Protein AF-L7JYU6-F1 (afdb_monomer_lite)

Foldseek 3Di:
DAAAEEDEDDEAAAEAEADGHYAEYEAYQYEYDAPYEDEYAYHYQWYWHAQYAYWYAYPDQQGFDGKGFGRWIWIDGLVVLDTAIEHQIEGAAGEGDPSRQAYHAYNAEYDAVGEDEDDQNHAWYWHAQYAYWYANVCPQDRGIFGDHGGWIWTWHRRVALDIEIETECGEAAAAGHDDHSHAYYEAYLYEYPPPHAHEAELNHFKYKHAQYFHWYWYQAPVGTWIFTDDRQKIWIWGHDPPDSATEIEIELEEFPAAGEDTQRHQHYHYYNYEYAQRHEYEYHLNHQHYEAEQYEYEHEYAAVVSYQWDKYKFHAQYKYKYFYPAFAWFWKWKWWAKPPGDIAIEIETEGGAGMEIEPDNHLQDAPQNLLPDPVADAWDWAWDDDPPDDPRHPTYTYGHDHYDYVSNVVSVVCVVPVVVCVVRRGITGRIMIITTDDDD

Secondary structure (DSSP, 8-state):
--EEEEEES-EE-S-EEE-S-EEEEEEES-EE-TT-EEEE-S-EEEEEEEEEEEEEEETTTT-EEEEEEEEEEEEEETTTTEEEEEEEEEESSEE--TT--EEEEEEEEE-TT-EEE--TT-SEEEEES-BEEEE-TTGGG--EEEE-TT-EEEEESTTSTTEEEEEEEEEESS-EEE-TTEEEEEEEEEEEPTT-EEEE-TT--EEEEES-BEEEEEE-SSSEEEEEE-TT-EEEEEEPTTSS-EEEEEES-B-SS-EE--TTEEEEEEES-B--SSSPEEEPSS--EEEEES-BEEEEES-GGG-SEEEEE---SS-EEEEEEEEEEEEEEEEEEETTS-EEEEEEEEEEEEEEEE--S-TT-BHHHHHH-TTSPP---EE---SSS-TT--EEEEE--SEE-HHHHHHHHHHH-HHHHHHSTT-BEEEEEEEE----

Radius of gyration: 31.28 Å; chains: 1; bounding box: 74×42×89 Å

Structure (mmCIF, N/CA/C/O backbone):
data_AF-L7JYU6-F1
#
_entry.id   AF-L7JYU6-F1
#
loop_
_atom_site.group_PDB
_atom_site.id
_atom_site.type_symbol
_atom_site.label_atom_id
_atom_site.label_alt_id
_atom_site.label_comp_id
_atom_site.label_asym_id
_atom_site.label_entity_id
_atom_site.label_seq_id
_atom_site.pdbx_PDB_ins_code
_atom_site.Cartn_x
_atom_site.Cartn_y
_atom_site.Cartn_z
_atom_site.occupancy
_atom_site.B_iso_or_equiv
_atom_site.auth_seq_id
_atom_site.auth_comp_id
_atom_site.auth_asym_id
_atom_site.auth_atom_id
_atom_site.pdbx_PDB_model_num
ATOM 1 N N . MET A 1 1 ? -33.885 15.725 36.711 1.00 83.75 1 MET A N 1
ATOM 2 C CA . MET A 1 1 ? -32.777 16.697 36.869 1.00 83.75 1 MET A CA 1
ATOM 3 C C . MET A 1 1 ? -31.491 15.949 36.568 1.00 83.75 1 MET A C 1
ATOM 5 O O . MET A 1 1 ? -31.365 14.834 37.056 1.00 83.75 1 MET A O 1
ATOM 9 N N . LYS A 1 2 ? -30.604 16.503 35.733 1.00 93.62 2 LYS A N 1
ATOM 10 C CA . LYS A 1 2 ? -29.313 15.883 35.388 1.00 93.62 2 LYS A CA 1
ATOM 11 C C . LYS A 1 2 ? -28.197 16.577 36.158 1.00 93.62 2 LYS A C 1
ATOM 13 O O . LYS A 1 2 ? -28.253 17.798 36.299 1.00 93.62 2 LYS A O 1
ATOM 18 N N . TYR A 1 3 ? -27.220 15.816 36.635 1.00 96.12 3 TYR A N 1
ATOM 19 C CA . TYR A 1 3 ? -26.113 16.326 37.446 1.00 96.12 3 TYR A CA 1
ATOM 20 C C . TYR A 1 3 ? -24.785 16.261 36.696 1.00 96.12 3 TYR A C 1
ATOM 22 O O . TYR A 1 3 ? -24.576 15.368 35.879 1.00 96.12 3 TYR A O 1
ATOM 30 N N . ASP A 1 4 ? -23.884 17.181 37.019 1.00 96.69 4 ASP A N 1
ATOM 31 C CA . ASP A 1 4 ? -22.468 17.071 36.685 1.00 96.69 4 ASP A CA 1
ATOM 32 C C . ASP A 1 4 ? -21.736 16.558 37.929 1.00 96.69 4 ASP A C 1
ATOM 34 O O . ASP A 1 4 ? -21.894 17.115 39.017 1.00 96.69 4 ASP A O 1
ATOM 38 N N . MET A 1 5 ? -20.995 15.460 37.791 1.00 96.62 5 MET A N 1
ATOM 39 C CA . MET A 1 5 ? -20.322 14.791 38.904 1.00 96.62 5 MET A CA 1
ATOM 40 C C . MET A 1 5 ? -18.839 14.606 38.602 1.00 96.62 5 MET A C 1
ATOM 42 O O . MET A 1 5 ? -18.459 14.219 37.499 1.00 96.62 5 MET A O 1
ATOM 46 N N . GLN A 1 6 ? -18.008 14.841 39.613 1.00 96.56 6 GLN A N 1
ATOM 47 C CA . GLN A 1 6 ? -16.566 14.666 39.537 1.00 96.56 6 GLN A CA 1
ATOM 48 C C . GLN A 1 6 ? -16.066 13.927 40.780 1.00 96.56 6 GLN A C 1
ATOM 50 O O . GLN A 1 6 ? -16.435 14.279 41.900 1.00 96.56 6 GLN A O 1
ATOM 55 N N . ILE A 1 7 ? -15.233 12.907 40.579 1.00 94.44 7 ILE A N 1
ATOM 56 C CA . ILE A 1 7 ? -14.600 12.126 41.645 1.00 94.44 7 ILE A CA 1
ATOM 57 C C . ILE A 1 7 ? -13.120 11.965 41.296 1.00 94.44 7 ILE A C 1
ATOM 59 O O . ILE A 1 7 ? -12.792 11.448 40.229 1.00 94.44 7 ILE A O 1
ATOM 63 N N . ILE A 1 8 ? -12.233 12.432 42.176 1.00 95.50 8 ILE A N 1
ATOM 64 C CA . ILE A 1 8 ? -10.794 12.526 41.899 1.00 95.50 8 ILE A CA 1
ATOM 65 C C . ILE A 1 8 ? -9.988 11.974 43.068 1.00 95.50 8 ILE A C 1
ATOM 67 O O . ILE A 1 8 ? -10.267 12.328 44.212 1.00 95.50 8 ILE A O 1
ATOM 71 N N . GLY A 1 9 ? -8.956 11.181 42.772 1.00 92.44 9 GLY A N 1
ATOM 72 C CA . GLY A 1 9 ? -7.908 10.833 43.739 1.00 92.44 9 GLY A CA 1
ATOM 73 C C . GLY A 1 9 ? -8.400 9.988 44.914 1.00 92.44 9 GLY A C 1
ATOM 74 O O . GLY A 1 9 ? -7.931 10.158 46.037 1.00 92.44 9 GLY A O 1
ATOM 75 N N . ILE A 1 10 ? -9.372 9.107 44.669 1.00 89.19 10 ILE A N 1
ATOM 76 C CA . ILE A 1 10 ? -9.980 8.245 45.689 1.00 89.19 10 ILE A CA 1
ATOM 77 C C . ILE A 1 10 ? -9.547 6.791 45.487 1.00 89.19 10 ILE A C 1
ATOM 79 O O . ILE A 1 10 ? -9.602 6.257 44.377 1.00 89.19 10 ILE A O 1
ATOM 83 N N . LEU A 1 11 ? -9.190 6.139 46.595 1.00 90.69 11 LEU A N 1
ATOM 84 C CA . LEU A 1 11 ? -9.105 4.685 46.697 1.00 90.69 11 LEU A CA 1
ATOM 85 C C . LEU A 1 11 ? -10.476 4.125 47.102 1.00 90.69 11 LEU A C 1
ATOM 87 O O . LEU A 1 11 ? -10.987 4.398 48.190 1.00 90.69 11 LEU A O 1
ATOM 91 N N . VAL A 1 12 ? -11.088 3.351 46.216 1.00 89.00 12 VAL A N 1
ATOM 92 C CA . VAL A 1 12 ? -12.415 2.766 46.384 1.00 89.00 12 VAL A CA 1
ATOM 93 C C . VAL A 1 12 ? -12.278 1.406 47.069 1.00 89.00 12 VAL A C 1
ATOM 95 O O . VAL A 1 12 ? -11.899 0.419 46.446 1.00 89.00 12 VAL A O 1
ATOM 98 N N . LEU A 1 13 ? -12.601 1.350 48.363 1.00 90.25 13 LEU A N 1
ATOM 99 C CA . LEU A 1 13 ? -12.512 0.128 49.185 1.00 90.25 13 LEU A CA 1
ATOM 100 C C . LEU A 1 13 ? -13.818 -0.680 49.244 1.00 90.25 13 LEU A C 1
ATOM 102 O O . LEU A 1 13 ? -13.839 -1.812 49.712 1.00 90.25 13 LEU A O 1
ATOM 106 N N . THR A 1 14 ? -14.934 -0.097 48.805 1.00 91.44 14 THR A N 1
ATOM 107 C CA . THR A 1 14 ? -16.262 -0.729 48.826 1.00 91.44 14 THR A CA 1
ATOM 108 C C . THR A 1 14 ? -16.992 -0.472 47.514 1.00 91.44 14 THR A C 1
ATOM 110 O O . THR A 1 14 ? -16.541 0.314 46.686 1.00 91.44 14 THR A O 1
ATOM 113 N N . ILE A 1 15 ? -18.120 -1.147 47.294 1.00 92.25 15 ILE A N 1
ATOM 114 C CA . ILE A 1 15 ? -18.917 -0.958 46.081 1.00 92.25 15 ILE A CA 1
ATOM 115 C C . ILE A 1 15 ? -19.502 0.460 46.056 1.00 92.25 15 ILE A C 1
ATOM 117 O O . ILE A 1 15 ? -20.275 0.836 46.938 1.00 92.25 15 ILE A O 1
ATOM 121 N N . VAL A 1 16 ? -19.203 1.216 44.999 1.00 93.50 16 VAL A N 1
ATOM 122 C CA . VAL A 1 16 ? -19.788 2.540 44.749 1.00 93.50 16 VAL A CA 1
ATOM 123 C C . VAL A 1 16 ? -20.897 2.398 43.719 1.00 93.50 16 VAL A C 1
ATOM 125 O O . VAL A 1 16 ? -20.700 1.791 42.669 1.00 93.50 16 VAL A O 1
ATOM 128 N N . VAL A 1 17 ? -22.075 2.958 44.003 1.00 95.25 17 VAL A N 1
ATOM 129 C CA . VAL A 1 17 ? -23.229 2.900 43.094 1.00 95.25 17 VAL A CA 1
ATOM 130 C C . VAL A 1 17 ? -23.766 4.300 42.820 1.00 95.25 17 VAL A C 1
ATOM 132 O O . VAL A 1 17 ? -24.298 4.949 43.718 1.00 95.25 17 VAL A O 1
ATOM 135 N N . ILE A 1 18 ? -23.706 4.738 41.563 1.00 94.62 18 ILE A N 1
ATOM 136 C CA . ILE A 1 18 ? -24.314 5.990 41.104 1.00 94.62 18 ILE A CA 1
ATOM 137 C C . ILE A 1 18 ? -25.660 5.683 40.439 1.00 94.62 18 ILE A C 1
ATOM 139 O O . ILE A 1 18 ? -25.722 4.987 39.424 1.00 94.62 18 ILE A O 1
ATOM 143 N N . ARG A 1 19 ? -26.752 6.203 41.018 1.00 95.00 19 ARG A N 1
ATOM 144 C CA . ARG A 1 19 ? -28.136 5.987 40.541 1.00 95.00 19 ARG A CA 1
ATOM 145 C C . ARG A 1 19 ? -28.813 7.236 39.962 1.00 95.00 19 ARG A C 1
ATOM 147 O O . ARG A 1 19 ? -29.905 7.127 39.414 1.00 95.00 19 ARG A O 1
ATOM 154 N N . CYS A 1 20 ? -28.208 8.415 40.082 1.00 93.75 20 CYS A N 1
ATOM 155 C CA . CYS A 1 20 ? -28.770 9.650 39.533 1.00 93.75 20 CYS A CA 1
ATOM 156 C C . CYS A 1 20 ? -28.479 9.790 38.030 1.00 93.75 20 CYS A C 1
ATOM 158 O O . CYS A 1 20 ? -27.495 9.251 37.535 1.00 93.75 20 CYS A O 1
ATOM 160 N N . GLU A 1 21 ? -29.339 10.507 37.299 1.00 94.94 21 GLU A N 1
ATOM 161 C CA . GLU A 1 21 ? -29.069 10.853 35.898 1.00 94.94 21 GLU A CA 1
ATOM 162 C C . GLU A 1 21 ? -27.941 11.886 35.809 1.00 94.94 21 GLU A C 1
ATOM 164 O O . GLU A 1 21 ? -27.986 12.931 36.466 1.00 94.94 21 GLU A O 1
ATOM 169 N N . LEU A 1 22 ? -26.953 11.621 34.962 1.00 95.62 22 LEU A N 1
ATOM 170 C CA . LEU A 1 22 ? -25.781 12.468 34.792 1.00 95.62 22 LEU A CA 1
ATOM 171 C C . LEU A 1 22 ? -25.786 13.134 33.419 1.00 95.62 22 LEU A C 1
ATOM 173 O O . LEU A 1 22 ? -26.100 12.515 32.401 1.00 95.62 22 LEU A O 1
ATOM 177 N N . ARG A 1 23 ? -25.392 14.403 33.394 1.00 96.56 23 ARG A N 1
ATOM 178 C CA . ARG A 1 23 ? -24.951 15.076 32.176 1.00 96.56 23 ARG A CA 1
ATOM 179 C C . ARG A 1 23 ? -23.487 14.712 31.938 1.00 96.56 23 ARG A C 1
ATOM 181 O O . ARG A 1 23 ? -23.203 14.019 30.968 1.00 96.56 23 ARG A O 1
ATOM 188 N N . ASN A 1 24 ? -22.593 15.067 32.859 1.00 97.06 24 ASN A N 1
ATOM 189 C CA . ASN A 1 24 ? -21.171 14.731 32.772 1.00 97.06 24 ASN A CA 1
ATOM 190 C C . ASN A 1 24 ? -20.694 13.947 34.004 1.00 97.06 24 ASN A C 1
ATOM 192 O O . ASN A 1 24 ? -21.079 14.258 35.134 1.00 97.06 24 ASN A O 1
ATOM 196 N N . LEU A 1 25 ? -19.826 12.959 33.783 1.00 96.62 25 LEU A N 1
ATOM 197 C CA . LEU A 1 25 ? -19.117 12.230 34.834 1.00 96.62 25 LEU A CA 1
ATOM 198 C C . LEU A 1 25 ? -17.606 12.270 34.590 1.00 96.62 25 LEU A C 1
ATOM 200 O O . LEU A 1 25 ? -17.127 11.707 33.609 1.00 96.62 25 LEU A O 1
ATOM 204 N N . LEU A 1 26 ? -16.856 12.889 35.498 1.00 97.12 26 LEU A N 1
ATOM 205 C CA . LEU A 1 26 ? -15.393 12.879 35.481 1.00 97.12 26 LEU A CA 1
ATOM 206 C C . LEU A 1 26 ? -14.859 11.996 36.610 1.00 97.12 26 LEU A C 1
ATOM 208 O O . LEU A 1 26 ? -15.107 12.265 37.784 1.00 97.12 26 LEU A O 1
ATOM 212 N N . LEU A 1 27 ? -14.116 10.957 36.245 1.00 94.94 27 LEU A N 1
ATOM 213 C CA . LEU A 1 27 ? -13.442 10.041 37.159 1.00 94.94 27 LEU A CA 1
ATOM 214 C C . LEU A 1 27 ? -11.934 10.125 36.917 1.00 94.94 27 LEU A C 1
ATOM 216 O O . LEU A 1 27 ? -11.461 9.695 35.871 1.00 94.94 27 LEU A O 1
ATOM 220 N N . ASP A 1 28 ? -11.166 10.672 37.852 1.00 95.94 28 ASP A N 1
ATOM 221 C CA . ASP A 1 28 ? -9.733 10.905 37.638 1.00 95.94 28 ASP A CA 1
ATOM 222 C C . ASP A 1 28 ? -8.890 10.270 38.742 1.00 95.94 28 ASP A C 1
ATOM 224 O O . ASP A 1 28 ? -9.100 10.519 39.930 1.00 95.94 28 ASP A O 1
ATOM 228 N N . SER A 1 29 ? -7.914 9.459 38.336 1.00 93.50 29 SER A N 1
ATOM 229 C CA . SER A 1 29 ? -6.910 8.874 39.223 1.00 93.50 29 SER A CA 1
ATOM 230 C C . SER A 1 29 ? -7.543 8.058 40.353 1.00 93.50 29 SER A C 1
ATOM 232 O O . SER A 1 29 ? -7.210 8.208 41.528 1.00 93.50 29 SER A O 1
ATOM 234 N N . LEU A 1 30 ? -8.504 7.210 39.982 1.00 92.44 30 LEU A N 1
ATOM 235 C CA . LEU A 1 30 ? -9.205 6.310 40.891 1.00 92.44 30 LEU A CA 1
ATOM 236 C C . LEU A 1 30 ? -8.580 4.921 40.863 1.00 92.44 30 LEU A C 1
ATOM 238 O O . LEU A 1 30 ? -8.292 4.368 39.800 1.00 92.44 30 LEU A O 1
ATOM 242 N N . GLN A 1 31 ? -8.445 4.332 42.042 1.00 90.19 31 GLN A N 1
ATOM 243 C CA . GLN A 1 31 ? -8.037 2.943 42.199 1.00 90.19 31 GLN A CA 1
ATOM 244 C C . GLN A 1 31 ? -9.115 2.204 42.975 1.00 90.19 31 GLN A C 1
ATOM 246 O O . GLN A 1 31 ? -9.608 2.700 43.983 1.00 90.19 31 GLN A O 1
ATOM 251 N N . SER A 1 32 ? -9.494 1.031 42.497 1.00 84.50 32 SER A N 1
ATOM 252 C CA . SER A 1 32 ? -10.406 0.114 43.162 1.00 84.50 32 SER A CA 1
ATOM 253 C C . SER A 1 32 ? -9.597 -1.055 43.693 1.00 84.50 32 SER A C 1
ATOM 255 O O . SER A 1 32 ? -8.754 -1.601 42.981 1.00 84.50 32 SER A O 1
ATOM 257 N N . ASP A 1 33 ? -9.861 -1.441 44.935 1.00 81.69 33 ASP A N 1
ATOM 258 C CA . ASP A 1 33 ? -9.423 -2.735 45.449 1.00 81.69 33 ASP A CA 1
ATOM 259 C C . ASP A 1 33 ? -10.048 -3.891 44.632 1.00 81.69 33 ASP A C 1
ATOM 261 O O . ASP A 1 33 ? -11.051 -3.720 43.937 1.00 81.69 33 ASP A O 1
ATOM 265 N N . VAL A 1 34 ? -9.468 -5.088 44.713 1.00 73.25 34 VAL A N 1
ATOM 266 C CA . VAL A 1 34 ? -9.820 -6.265 43.891 1.00 73.25 34 VAL A CA 1
ATOM 267 C C . VAL A 1 34 ? -11.291 -6.676 44.053 1.00 73.25 34 VAL A C 1
ATOM 269 O O . VAL A 1 34 ? -11.888 -7.248 43.143 1.00 73.25 34 VAL A O 1
ATOM 272 N N . VAL A 1 35 ? -11.882 -6.383 45.213 1.00 74.62 35 VAL A N 1
ATOM 273 C CA . VAL A 1 35 ? -13.266 -6.730 45.578 1.00 74.62 35 VAL A CA 1
ATOM 274 C C . VAL A 1 35 ? -14.269 -5.593 45.374 1.00 74.62 35 VAL A C 1
ATOM 276 O O . VAL A 1 35 ? -15.477 -5.820 45.488 1.00 74.62 35 VAL A O 1
ATOM 279 N N . SER A 1 36 ? -13.815 -4.369 45.105 1.00 81.06 36 SER A N 1
ATOM 280 C CA . SER A 1 36 ? -14.701 -3.219 44.944 1.00 81.06 36 SER A CA 1
ATOM 281 C C . SER A 1 36 ? -15.042 -2.976 43.476 1.00 81.06 36 SER A C 1
ATOM 283 O O . SER A 1 36 ? -14.217 -3.122 42.579 1.00 81.06 36 SER A O 1
ATOM 285 N N . ASN A 1 37 ? -16.297 -2.585 43.245 1.00 87.69 37 ASN A N 1
ATOM 286 C CA . ASN A 1 37 ? -16.835 -2.329 41.915 1.00 87.69 37 ASN A CA 1
ATOM 287 C C . ASN A 1 37 ? -17.386 -0.911 41.846 1.00 87.69 37 ASN A C 1
ATOM 289 O O . ASN A 1 37 ? -18.073 -0.452 42.768 1.00 87.69 37 ASN A O 1
ATOM 293 N N . PHE A 1 38 ? -17.155 -0.251 40.718 1.00 92.50 38 PHE A N 1
ATOM 294 C CA . PHE A 1 38 ? -17.749 1.039 40.413 1.00 92.50 38 PHE A CA 1
ATOM 295 C C . PHE A 1 38 ? -18.956 0.851 39.488 1.00 92.50 38 PHE A C 1
ATOM 297 O O . PHE A 1 38 ? -18.809 0.509 38.316 1.00 92.50 38 PHE A O 1
ATOM 304 N N . ASN A 1 39 ? -20.163 1.054 40.016 1.00 93.88 39 ASN A N 1
ATOM 305 C CA . ASN A 1 39 ? -21.416 0.773 39.321 1.00 93.88 39 ASN A CA 1
ATOM 306 C C . ASN A 1 39 ? -22.139 2.069 38.938 1.00 93.88 39 ASN A C 1
ATOM 308 O O . ASN A 1 39 ? -22.643 2.794 39.798 1.00 93.88 39 ASN A O 1
ATOM 312 N N . ILE A 1 40 ? -22.272 2.329 37.642 1.00 93.69 40 ILE A N 1
ATOM 313 C CA . ILE A 1 40 ? -23.084 3.424 37.102 1.00 93.69 40 ILE A CA 1
ATOM 314 C C . ILE A 1 40 ? -24.372 2.804 36.569 1.00 93.69 40 ILE A C 1
ATOM 316 O O . ILE A 1 40 ? -24.342 2.068 35.586 1.00 93.69 40 ILE A O 1
ATOM 320 N N . MET A 1 41 ? -25.492 3.066 37.244 1.00 92.69 41 MET A N 1
ATOM 321 C CA . MET A 1 41 ? -26.776 2.382 37.011 1.00 92.69 41 MET A CA 1
ATOM 322 C C . MET A 1 41 ? -27.829 3.273 36.338 1.00 92.69 41 MET A C 1
ATOM 324 O O . MET A 1 41 ? -28.997 2.896 36.256 1.00 92.69 41 MET A O 1
ATOM 328 N N . SER A 1 42 ? -27.448 4.472 35.902 1.00 90.19 42 SER A N 1
ATOM 329 C CA . SER A 1 42 ? -28.355 5.457 35.312 1.00 90.19 42 SER A CA 1
ATOM 330 C C . SER A 1 42 ? -27.772 6.069 34.040 1.00 90.19 42 SER A C 1
ATOM 332 O O . SER A 1 42 ? -26.617 5.832 33.680 1.00 90.19 42 SER A O 1
ATOM 334 N N . LYS A 1 43 ? -28.589 6.844 33.321 1.00 92.50 43 LYS A N 1
ATOM 335 C CA . LYS A 1 43 ? -28.173 7.520 32.086 1.00 92.50 43 LYS A CA 1
ATOM 336 C C . LYS A 1 43 ? -27.075 8.539 32.384 1.00 92.50 43 LYS A C 1
ATOM 338 O O . LYS A 1 43 ? -27.177 9.302 33.341 1.00 92.50 43 LYS A O 1
ATOM 343 N N . CYS A 1 44 ? -26.067 8.571 31.524 1.00 94.44 44 CYS A N 1
ATOM 344 C CA . CYS A 1 44 ? -24.962 9.515 31.568 1.00 94.44 44 CYS A CA 1
ATOM 345 C C . CYS A 1 44 ? -24.682 9.971 30.124 1.00 94.44 44 CYS A C 1
ATOM 347 O O . CYS A 1 44 ? -24.593 9.135 29.225 1.00 94.44 44 CYS A O 1
ATOM 349 N N . GLU A 1 45 ? -24.696 11.284 29.866 1.00 95.38 45 GLU A N 1
ATOM 350 C CA . GLU A 1 45 ? -24.559 11.819 28.496 1.00 95.38 45 GLU A CA 1
ATOM 351 C C . GLU A 1 45 ? -23.103 11.865 28.038 1.00 95.38 45 GLU A C 1
ATOM 353 O O . GLU A 1 45 ? -22.820 11.661 26.854 1.00 95.38 45 GLU A O 1
ATOM 358 N N . SER A 1 46 ? -22.182 12.118 28.965 1.00 96.94 46 SER A N 1
ATOM 359 C CA . SER A 1 46 ? -20.750 12.064 28.715 1.00 96.94 46 SER A CA 1
ATOM 360 C C . SER A 1 46 ? -19.973 11.585 29.937 1.00 96.94 46 SER A C 1
ATOM 362 O O . SER A 1 46 ? -20.365 11.817 31.084 1.00 96.94 46 SER A O 1
ATOM 364 N N . MET A 1 47 ? -18.843 10.935 29.678 1.00 96.19 47 MET A N 1
ATOM 365 C CA . MET A 1 47 ? -17.911 10.504 30.710 1.00 96.19 47 MET A CA 1
ATOM 366 C C . MET A 1 47 ? -16.479 10.715 30.250 1.00 96.19 47 MET A C 1
ATOM 368 O O . MET A 1 47 ? -16.151 10.471 29.087 1.00 96.19 47 MET A O 1
ATOM 372 N N . ASP A 1 48 ? -15.640 11.133 31.186 1.00 97.06 48 ASP A N 1
ATOM 373 C CA . ASP A 1 48 ? -14.194 11.206 31.043 1.00 97.06 48 ASP A CA 1
ATOM 374 C C . ASP A 1 48 ? -13.582 10.490 32.247 1.00 97.06 48 ASP A C 1
ATOM 376 O O . ASP A 1 48 ? -13.769 10.887 33.395 1.00 97.06 48 ASP A O 1
ATOM 380 N N . LEU A 1 49 ? -12.922 9.374 31.989 1.00 95.06 49 LEU A N 1
ATOM 381 C CA . LEU A 1 49 ? -12.257 8.545 32.971 1.00 95.06 49 LEU A CA 1
ATOM 382 C C . LEU A 1 49 ? -10.773 8.534 32.637 1.00 95.06 49 LEU A C 1
ATOM 384 O O . LEU A 1 49 ? -10.399 8.215 31.510 1.00 95.06 49 LEU A O 1
ATOM 388 N N . LYS A 1 50 ? -9.937 8.873 33.616 1.00 95.56 50 LYS A N 1
ATOM 389 C CA . LYS A 1 50 ? -8.486 8.997 33.465 1.00 95.56 50 LYS A CA 1
ATOM 390 C C . LYS A 1 50 ? -7.785 8.175 34.522 1.00 95.56 50 LYS A C 1
ATOM 392 O O . LYS A 1 50 ? -8.075 8.322 35.708 1.00 95.56 50 LYS A O 1
ATOM 397 N N . ASN A 1 51 ? -6.835 7.353 34.083 1.00 92.62 51 ASN A N 1
ATOM 398 C CA . ASN A 1 51 ? -5.975 6.565 34.962 1.00 92.62 51 ASN A CA 1
ATOM 399 C C . ASN A 1 51 ? -6.772 5.755 36.008 1.00 92.62 51 ASN A C 1
ATOM 401 O O . ASN A 1 51 ? -6.449 5.760 37.196 1.00 92.62 51 ASN A O 1
ATOM 405 N N . PHE A 1 52 ? -7.850 5.097 35.576 1.00 93.56 52 PHE A N 1
ATOM 406 C CA . PHE A 1 52 ? -8.668 4.263 36.455 1.00 93.56 52 PHE A CA 1
ATOM 407 C C . PHE A 1 52 ? -8.132 2.834 36.472 1.00 93.56 52 PHE A C 1
ATOM 409 O O . PHE A 1 52 ? -7.851 2.255 35.419 1.00 93.56 52 PHE A O 1
ATOM 416 N N . SER A 1 53 ? -8.044 2.255 37.666 1.00 94.06 53 SER A N 1
ATOM 417 C CA . SER A 1 53 ? -7.742 0.833 37.851 1.00 94.06 53 SER A CA 1
ATOM 418 C C . SER A 1 53 ? -8.813 0.195 38.723 1.00 94.06 53 SER A C 1
ATOM 420 O O . SER A 1 53 ? -9.094 0.711 39.800 1.00 94.06 53 SER A O 1
ATOM 422 N N . GLY A 1 54 ? -9.429 -0.896 38.278 1.00 93.25 54 GLY A N 1
ATOM 423 C CA . GLY A 1 54 ? -10.519 -1.545 39.004 1.00 93.25 54 GLY A CA 1
ATOM 424 C C . GLY A 1 54 ? -11.576 -2.169 38.106 1.00 93.25 54 GLY A C 1
ATOM 425 O O . GLY A 1 54 ? -11.433 -2.214 36.884 1.00 93.25 54 GLY A O 1
ATOM 426 N N . ILE A 1 55 ? -12.673 -2.614 38.716 1.00 93.12 55 ILE A N 1
ATOM 427 C CA . ILE A 1 55 ? -13.817 -3.186 38.002 1.00 93.12 55 ILE A CA 1
ATOM 428 C C . ILE A 1 55 ? -14.920 -2.133 37.871 1.00 93.12 55 ILE A C 1
ATOM 430 O O . ILE A 1 55 ? -15.336 -1.508 38.850 1.00 93.12 55 ILE A O 1
ATOM 434 N N . MET A 1 56 ? -15.435 -1.961 36.655 1.00 92.69 56 MET A N 1
ATOM 435 C CA . MET A 1 56 ? -16.537 -1.057 36.349 1.00 92.69 56 MET A CA 1
ATOM 436 C C . MET A 1 56 ? -17.723 -1.801 35.743 1.00 92.69 56 MET A C 1
ATOM 438 O O . MET A 1 56 ? -17.592 -2.597 34.813 1.00 92.69 56 MET A O 1
ATOM 442 N N . ASN A 1 57 ? -18.916 -1.476 36.226 1.00 92.75 57 ASN A N 1
ATOM 443 C CA . ASN A 1 57 ? -20.175 -1.850 35.599 1.00 92.75 57 ASN A CA 1
ATOM 444 C C . ASN A 1 57 ? -20.903 -0.579 35.171 1.00 92.75 57 ASN A C 1
ATOM 446 O O . ASN A 1 57 ? -21.074 0.347 35.969 1.00 92.75 57 ASN A O 1
ATOM 450 N N . MET A 1 58 ? -21.343 -0.529 33.920 1.00 91.50 58 MET A N 1
ATOM 451 C CA . MET A 1 58 ? -22.016 0.645 33.387 1.00 91.50 58 MET A CA 1
ATOM 452 C C . MET A 1 58 ? -23.254 0.258 32.598 1.00 91.50 58 MET A C 1
ATOM 454 O O . MET A 1 58 ? -23.164 -0.329 31.524 1.00 91.50 58 MET A O 1
ATOM 458 N N . GLN A 1 59 ? -24.415 0.671 33.091 1.00 88.50 59 GLN A N 1
ATOM 459 C CA . GLN A 1 59 ? -25.716 0.476 32.464 1.00 88.50 59 GLN A CA 1
ATOM 460 C C . GLN A 1 59 ? -26.526 1.783 32.550 1.00 88.50 59 GLN A C 1
ATOM 462 O O . GLN A 1 59 ? -26.391 2.523 33.521 1.00 88.50 59 GLN A O 1
ATOM 467 N N . PRO A 1 60 ? -27.391 2.101 31.569 1.00 87.00 60 PRO A N 1
ATOM 468 C CA . PRO A 1 60 ? -27.710 1.319 30.370 1.00 87.00 60 PRO A CA 1
ATOM 469 C C . PRO A 1 60 ? -26.933 1.744 29.107 1.00 87.00 60 PRO A C 1
ATOM 471 O O . PRO A 1 60 ? -27.170 1.172 28.045 1.00 87.00 60 PRO A O 1
ATOM 474 N N . VAL A 1 61 ? -26.081 2.777 29.189 1.00 87.00 61 VAL A N 1
ATOM 475 C CA . VAL A 1 61 ? -25.555 3.493 28.008 1.00 87.00 61 VAL A CA 1
ATOM 476 C C . VAL A 1 61 ? -24.517 2.678 27.233 1.00 87.00 61 VAL A C 1
ATOM 478 O O . VAL A 1 61 ? -24.770 2.323 26.085 1.00 87.00 61 VAL A O 1
ATOM 481 N N . LEU A 1 62 ? -23.367 2.381 27.851 1.00 88.06 62 LEU A N 1
ATOM 482 C CA . LEU A 1 62 ? -22.311 1.567 27.232 1.00 88.06 62 LEU A CA 1
ATOM 483 C C . LEU A 1 62 ? -22.505 0.066 27.464 1.00 88.06 62 LEU A C 1
ATOM 485 O O . LEU A 1 62 ? -22.015 -0.729 26.679 1.00 88.06 62 LEU A O 1
ATOM 489 N N . ARG A 1 63 ? -23.267 -0.323 28.491 1.00 89.81 63 ARG A N 1
ATOM 490 C CA . ARG A 1 63 ? -23.550 -1.720 28.856 1.00 89.81 63 ARG A CA 1
ATOM 491 C C . ARG A 1 63 ? -22.315 -2.559 29.206 1.00 89.81 63 ARG A C 1
ATOM 493 O O . ARG A 1 63 ? -22.310 -3.763 28.963 1.00 89.81 63 ARG A O 1
ATOM 500 N N . PHE A 1 64 ? -21.289 -1.963 29.813 1.00 86.50 64 PHE A N 1
ATOM 501 C CA . PHE A 1 64 ? -20.161 -2.735 30.338 1.00 86.50 64 PHE A CA 1
ATOM 502 C C . PHE A 1 64 ? -20.615 -3.649 31.472 1.00 86.50 64 PHE A C 1
ATOM 504 O O . PHE A 1 64 ? -21.073 -3.161 32.502 1.00 86.50 64 PHE A O 1
ATOM 511 N N . GLY A 1 65 ? -20.461 -4.960 31.298 1.00 85.12 65 GLY A N 1
ATOM 512 C CA . GLY A 1 65 ? -20.638 -5.941 32.364 1.00 85.12 65 GLY A CA 1
ATOM 513 C C . GLY A 1 65 ? -19.292 -6.310 32.978 1.00 85.12 65 GLY A C 1
ATOM 514 O O . GLY A 1 65 ? -18.562 -7.091 32.380 1.00 85.12 65 GLY A O 1
ATOM 515 N N . MET A 1 66 ? -18.988 -5.765 34.162 1.00 88.00 66 MET A N 1
ATOM 516 C CA . MET A 1 66 ? -17.750 -6.040 34.917 1.00 88.00 66 MET A CA 1
ATOM 517 C C . MET A 1 66 ? -16.471 -5.861 34.078 1.00 88.00 66 MET A C 1
ATOM 519 O O . MET A 1 66 ? -15.621 -6.746 34.025 1.00 88.00 66 MET A O 1
ATOM 523 N N . ALA A 1 67 ? -16.340 -4.716 33.409 1.00 91.31 67 ALA A N 1
ATOM 524 C CA . ALA A 1 67 ? -15.117 -4.358 32.700 1.00 91.31 67 ALA A CA 1
ATOM 525 C C . ALA A 1 67 ? -13.967 -4.203 33.699 1.00 91.31 67 ALA A C 1
ATOM 527 O O . ALA A 1 67 ? -14.098 -3.443 34.659 1.00 91.31 67 ALA A O 1
ATOM 528 N N . LEU A 1 68 ? -12.851 -4.890 33.470 1.00 92.69 68 LEU A N 1
ATOM 529 C CA . LEU A 1 68 ? -11.643 -4.732 34.274 1.00 92.69 68 LEU A CA 1
ATOM 530 C C . LEU A 1 68 ? -10.716 -3.737 33.577 1.00 92.69 68 LEU A C 1
ATOM 532 O O . LEU A 1 68 ? -10.297 -3.943 32.441 1.00 92.69 68 LEU A O 1
ATOM 536 N N . LEU A 1 69 ? -10.405 -2.653 34.269 1.00 92.81 69 LEU A N 1
ATOM 537 C CA . LEU A 1 69 ? -9.585 -1.554 33.784 1.00 92.81 69 LEU A CA 1
ATOM 538 C C . LEU A 1 69 ? -8.281 -1.513 34.581 1.00 92.81 69 LEU A C 1
ATOM 540 O O . LEU A 1 69 ? -8.288 -1.684 35.799 1.00 92.81 69 LEU A O 1
ATOM 544 N N . ASN A 1 70 ? -7.171 -1.262 33.905 1.00 92.44 70 ASN A N 1
ATOM 545 C CA . ASN A 1 70 ? -5.840 -1.161 34.482 1.00 92.44 70 ASN A CA 1
ATOM 546 C C . ASN A 1 70 ? -5.124 0.049 33.874 1.00 92.44 70 ASN A C 1
ATOM 548 O O . ASN A 1 70 ? -4.745 0.026 32.700 1.00 92.44 70 ASN A O 1
ATOM 552 N N . HIS A 1 71 ? -4.993 1.117 34.663 1.00 92.19 71 HIS A N 1
ATOM 553 C CA . HIS A 1 71 ? -4.526 2.429 34.202 1.00 92.19 71 HIS A CA 1
ATOM 554 C C . HIS A 1 71 ? -5.220 2.905 32.916 1.00 92.19 71 HIS A C 1
ATOM 556 O O . HIS A 1 71 ? -4.614 3.542 32.053 1.00 92.19 71 HIS A O 1
ATOM 562 N N . ALA A 1 72 ? -6.501 2.570 32.771 1.00 93.81 72 ALA A N 1
ATOM 563 C CA . ALA A 1 72 ? -7.239 2.837 31.552 1.00 93.81 72 ALA A CA 1
ATOM 564 C C . ALA A 1 72 ? -7.727 4.287 31.507 1.00 93.81 72 ALA A C 1
ATOM 566 O O . ALA A 1 72 ? -7.950 4.934 32.536 1.00 93.81 72 ALA A O 1
ATOM 567 N N . THR A 1 73 ? -7.930 4.770 30.289 1.00 94.75 73 THR A N 1
ATOM 568 C CA . THR A 1 73 ? -8.635 6.006 29.976 1.00 94.75 73 THR A CA 1
ATOM 569 C C . THR A 1 73 ? -9.860 5.657 29.144 1.00 94.75 73 THR A C 1
ATOM 571 O O . THR A 1 73 ? -9.793 4.884 28.190 1.00 94.75 73 THR A O 1
ATOM 574 N N . LEU A 1 74 ? -11.000 6.226 29.510 1.00 95.38 74 LEU A N 1
ATOM 575 C CA . LEU A 1 74 ? -12.263 6.010 28.832 1.00 95.38 74 LEU A CA 1
ATOM 576 C C . LEU A 1 74 ? -12.940 7.349 28.646 1.00 95.38 74 LEU A C 1
ATOM 578 O O . LEU A 1 74 ? -13.184 8.072 29.603 1.00 95.38 74 LEU A O 1
ATOM 582 N N . LYS A 1 75 ? -13.291 7.664 27.407 1.00 96.56 75 LYS A N 1
ATOM 583 C CA . LYS A 1 75 ? -14.036 8.874 27.092 1.00 96.56 75 LYS A CA 1
ATOM 584 C C . LYS A 1 75 ? -15.196 8.526 26.190 1.00 96.56 75 LYS A C 1
ATOM 586 O O . LYS A 1 75 ? -14.999 7.922 25.140 1.00 96.56 75 LYS A O 1
ATOM 591 N N . TYR A 1 76 ? -16.399 8.948 26.552 1.00 96.62 76 TYR A N 1
ATOM 592 C CA . TYR A 1 76 ? -17.519 8.888 25.622 1.00 96.62 76 TYR A CA 1
ATOM 593 C C . TYR A 1 76 ? -18.412 10.115 25.728 1.00 96.62 76 TYR A C 1
ATOM 595 O O . TYR A 1 76 ? -18.463 10.796 26.752 1.00 96.62 76 TYR A O 1
ATOM 603 N N . SER A 1 77 ? -19.122 10.393 24.641 1.00 96.94 77 SER A N 1
ATOM 604 C CA . SER A 1 77 ? -20.098 11.473 24.570 1.00 96.94 77 SER A CA 1
ATOM 605 C C . SER A 1 77 ? -21.186 11.108 23.574 1.00 96.94 77 SER A C 1
ATOM 607 O O . SER A 1 77 ? -20.907 10.858 22.399 1.00 96.94 77 SER A O 1
ATOM 609 N N . VAL A 1 78 ? -22.433 11.102 24.044 1.00 94.94 78 VAL A N 1
ATOM 610 C CA . VAL A 1 78 ? -23.620 10.868 23.209 1.00 94.94 78 VAL A CA 1
ATOM 611 C C . VAL A 1 78 ? -23.779 11.990 22.180 1.00 94.94 78 VAL A C 1
ATOM 613 O O . VAL A 1 78 ? -24.138 11.730 21.034 1.00 94.94 78 VAL A O 1
ATOM 616 N N . ASN A 1 79 ? -23.442 13.227 22.559 1.00 95.06 79 ASN A N 1
ATOM 617 C CA . ASN A 1 79 ? -23.562 14.398 21.688 1.00 95.06 79 ASN A CA 1
ATOM 618 C C . ASN A 1 79 ? -22.597 14.334 20.500 1.00 95.06 79 ASN A C 1
ATOM 620 O O . ASN A 1 79 ? -22.986 14.649 19.380 1.00 95.06 79 ASN A O 1
ATOM 624 N N . THR A 1 80 ? -21.351 13.909 20.735 1.00 96.50 80 THR A N 1
ATOM 625 C CA . THR A 1 80 ? -20.346 13.766 19.668 1.00 96.50 80 THR A CA 1
ATOM 626 C C . THR A 1 80 ? -20.314 12.363 19.073 1.00 96.50 80 THR A C 1
ATOM 628 O O . THR A 1 80 ? -19.492 12.101 18.202 1.00 96.50 80 THR A O 1
ATOM 631 N N . ARG A 1 81 ? -21.174 11.445 19.541 1.00 97.69 81 ARG A N 1
ATOM 632 C CA . ARG A 1 81 ? -21.244 10.049 19.079 1.00 97.69 81 ARG A CA 1
ATOM 633 C C . ARG A 1 81 ? -19.890 9.338 19.135 1.00 97.69 81 ARG A C 1
ATOM 635 O O . ARG A 1 81 ? -19.536 8.579 18.237 1.00 97.69 81 ARG A O 1
ATOM 642 N N . THR A 1 82 ? -19.105 9.619 20.171 1.00 98.06 82 THR A N 1
ATOM 643 C CA . THR A 1 82 ? -17.714 9.156 20.284 1.00 98.06 82 THR A CA 1
ATOM 644 C C . THR A 1 82 ? -17.544 8.186 21.443 1.00 98.06 82 THR A C 1
ATOM 646 O O . THR A 1 82 ? -18.088 8.430 22.522 1.00 98.06 82 THR A O 1
ATOM 649 N N . LEU A 1 83 ? -16.732 7.149 21.239 1.00 97.81 83 LEU A N 1
ATOM 650 C CA . LEU A 1 83 ? -16.191 6.275 22.277 1.00 97.81 83 LEU A CA 1
ATOM 651 C C . LEU A 1 83 ? -14.681 6.105 22.069 1.00 97.81 83 LEU A C 1
ATOM 653 O O . LEU A 1 83 ? -14.238 5.686 21.003 1.00 97.81 83 LEU A O 1
ATOM 657 N N . VAL A 1 84 ? -13.905 6.407 23.104 1.00 97.56 84 VAL A N 1
ATOM 658 C CA . VAL A 1 84 ? -12.457 6.208 23.171 1.00 97.56 84 VAL A CA 1
ATOM 659 C C . VAL A 1 84 ? -12.155 5.318 24.367 1.00 97.56 84 VAL A C 1
ATOM 661 O O . VAL A 1 84 ? -12.547 5.645 25.487 1.00 97.56 84 VAL A O 1
ATOM 664 N N . LEU A 1 85 ? -11.456 4.217 24.122 1.00 95.38 85 LEU A N 1
ATOM 665 C CA . LEU A 1 85 ? -10.949 3.289 25.125 1.00 95.38 85 LEU A CA 1
ATOM 666 C C . LEU A 1 85 ? -9.441 3.165 24.924 1.00 95.38 85 LEU A C 1
ATOM 668 O O . LEU A 1 85 ? -8.998 2.805 23.834 1.00 95.38 85 LEU A O 1
ATOM 672 N N . ASP A 1 86 ? -8.669 3.497 25.950 1.00 95.00 86 ASP A N 1
ATOM 673 C CA . ASP A 1 86 ? -7.207 3.483 25.926 1.00 95.00 86 ASP A CA 1
ATOM 674 C C . ASP A 1 86 ? -6.653 2.857 27.216 1.00 95.00 86 ASP A C 1
ATOM 676 O O . ASP A 1 86 ? -7.259 2.976 28.282 1.00 95.00 86 ASP A O 1
ATOM 680 N N . GLY A 1 87 ? -5.495 2.208 27.136 1.00 89.31 87 GLY A N 1
ATOM 681 C CA . GLY A 1 87 ? -4.857 1.498 28.244 1.00 89.31 87 GLY A CA 1
ATOM 682 C C . GLY A 1 87 ? -5.321 0.047 28.409 1.00 89.31 87 GLY A C 1
ATOM 683 O O . GLY A 1 87 ? -5.925 -0.542 27.515 1.00 89.31 87 GLY A O 1
ATOM 684 N N . GLY A 1 88 ? -4.990 -0.558 29.554 1.00 88.06 88 GLY A N 1
ATOM 685 C CA . GLY A 1 88 ? -5.287 -1.963 29.824 1.00 88.06 88 GLY A CA 1
ATOM 686 C C . GLY A 1 88 ? -6.767 -2.158 30.118 1.00 88.06 88 GLY A C 1
ATOM 687 O O . GLY A 1 88 ? -7.217 -1.891 31.229 1.00 88.06 88 GLY A O 1
ATOM 688 N N . LEU A 1 89 ? -7.530 -2.622 29.135 1.00 87.44 89 LEU A N 1
ATOM 689 C CA . LEU A 1 89 ? -8.956 -2.883 29.290 1.00 87.44 89 LEU A CA 1
ATOM 690 C C . LEU A 1 89 ? -9.253 -4.342 28.964 1.00 87.44 89 LEU A C 1
ATOM 692 O O . LEU A 1 89 ? -8.954 -4.802 27.866 1.00 87.44 89 LEU A O 1
ATOM 696 N N . HIS A 1 90 ? -9.885 -5.037 29.901 1.00 90.88 90 HIS A N 1
ATOM 697 C CA . HIS A 1 90 ? -10.391 -6.387 29.720 1.00 90.88 90 HIS A CA 1
ATOM 698 C C . HIS A 1 90 ? -11.915 -6.364 29.701 1.00 90.88 90 HIS A C 1
ATOM 700 O O . HIS A 1 90 ? -12.565 -5.993 30.685 1.00 90.88 90 HIS A O 1
ATOM 706 N N . LEU A 1 91 ? -12.481 -6.755 28.560 1.00 87.62 91 LEU A N 1
ATOM 707 C CA . LEU A 1 91 ? -13.920 -6.861 28.355 1.00 87.62 91 LEU A CA 1
ATOM 708 C C . LEU A 1 91 ? -14.308 -8.307 28.053 1.00 87.62 91 LEU A C 1
ATOM 710 O O . LEU A 1 91 ? -13.589 -9.040 27.372 1.00 87.62 91 LEU A O 1
ATOM 714 N N . ASN A 1 92 ? -15.499 -8.674 28.523 1.00 88.94 92 ASN A N 1
ATOM 715 C CA . ASN A 1 92 ? -16.245 -9.786 27.949 1.00 88.94 92 ASN A CA 1
ATOM 716 C C . ASN A 1 92 ? -16.880 -9.352 26.616 1.00 88.94 92 ASN A C 1
ATOM 718 O O . ASN A 1 92 ? -16.622 -8.255 26.117 1.00 88.94 92 ASN A O 1
ATOM 722 N N . THR A 1 93 ? -17.734 -10.196 26.045 1.00 93.00 93 THR A N 1
ATOM 723 C CA . THR A 1 93 ? -18.447 -9.924 24.801 1.00 93.00 93 THR A CA 1
ATOM 724 C C . THR A 1 93 ? -19.155 -8.584 24.906 1.00 93.00 93 THR A C 1
ATOM 726 O O . THR A 1 93 ? -19.946 -8.334 25.821 1.00 93.00 93 THR A O 1
ATOM 729 N N . PHE A 1 94 ? -18.840 -7.704 23.963 1.00 94.25 94 PHE A N 1
ATOM 730 C CA . PHE A 1 94 ? -19.271 -6.320 23.989 1.00 94.25 94 PHE A CA 1
ATOM 731 C C . PHE A 1 94 ? -19.956 -5.968 22.680 1.00 94.25 94 PHE A C 1
ATOM 733 O O . PHE A 1 94 ? -19.403 -6.171 21.604 1.00 94.25 94 PHE A O 1
ATOM 740 N N . PHE A 1 95 ? -21.157 -5.405 22.774 1.00 95.75 95 PHE A N 1
ATOM 741 C CA . PHE A 1 95 ? -21.894 -4.906 21.621 1.00 95.75 95 PHE A CA 1
ATOM 742 C C . PHE A 1 95 ? -21.810 -3.392 21.606 1.00 95.75 95 PHE A C 1
ATOM 744 O O . PHE A 1 95 ? -22.377 -2.730 22.480 1.00 95.75 95 PHE A O 1
ATOM 751 N N . LEU A 1 96 ? -21.124 -2.847 20.602 1.00 96.38 96 LEU A N 1
ATOM 752 C CA . LEU A 1 96 ? -20.996 -1.409 20.459 1.00 96.38 96 LEU A CA 1
ATOM 753 C C . LEU A 1 96 ? -22.390 -0.773 20.311 1.00 96.38 96 LEU A C 1
ATOM 755 O O . LEU A 1 96 ? -23.186 -1.211 19.472 1.00 96.38 96 LEU A O 1
ATOM 759 N N . PRO A 1 97 ? -22.729 0.251 21.110 1.00 95.50 97 PRO A N 1
ATOM 760 C CA . PRO A 1 97 ? -24.011 0.924 20.970 1.00 95.50 97 PRO A CA 1
ATOM 761 C C . PRO A 1 97 ? -24.136 1.654 19.627 1.00 95.50 97 PRO A C 1
ATOM 763 O O . PRO A 1 97 ? -23.281 2.458 19.285 1.00 95.50 97 PRO A O 1
ATOM 766 N N . HIS A 1 98 ? -25.268 1.471 18.935 1.00 95.38 98 HIS A N 1
ATOM 767 C CA . HIS A 1 98 ? -25.547 2.004 17.587 1.00 95.38 98 HIS A CA 1
ATOM 768 C C . HIS A 1 98 ? -25.455 3.530 17.428 1.00 95.38 98 HIS A C 1
ATOM 770 O O . HIS A 1 98 ? -25.471 4.027 16.303 1.00 95.38 98 HIS A O 1
ATOM 776 N N . TRP A 1 99 ? -25.440 4.277 18.535 1.00 95.69 99 TRP A N 1
ATOM 777 C CA . TRP A 1 99 ? -25.292 5.730 18.516 1.00 95.69 99 TRP A CA 1
ATOM 778 C C . TRP A 1 99 ? -23.829 6.170 18.379 1.00 95.69 99 TRP A C 1
ATOM 780 O O . TRP A 1 99 ? -23.599 7.343 18.098 1.00 95.69 99 TRP A O 1
ATOM 790 N N . VAL A 1 100 ? -22.855 5.277 18.593 1.00 97.50 100 VAL A N 1
ATOM 791 C CA . VAL A 1 100 ? -21.426 5.572 18.436 1.00 97.50 100 VAL A CA 1
ATOM 792 C C . VAL A 1 100 ? -21.085 5.589 16.950 1.00 97.50 100 VAL A C 1
ATOM 794 O O . VAL A 1 100 ? -21.205 4.583 16.273 1.00 97.50 100 VAL A O 1
ATOM 797 N N . GLU A 1 101 ? -20.614 6.715 16.431 1.00 97.62 101 GLU A N 1
ATOM 798 C CA . GLU A 1 101 ? -20.144 6.837 15.043 1.00 97.62 101 GLU A CA 1
ATOM 799 C C . GLU A 1 101 ? -18.617 6.910 14.959 1.00 97.62 101 GLU A C 1
ATOM 801 O O . GLU A 1 101 ? -18.038 6.617 13.915 1.00 97.62 101 GLU A O 1
ATOM 806 N N . HIS A 1 102 ? -17.956 7.285 16.054 1.00 98.31 102 HIS A N 1
ATOM 807 C CA . HIS A 1 102 ? -16.510 7.456 16.116 1.00 98.31 102 HIS A CA 1
ATOM 808 C C . HIS A 1 102 ? -15.939 6.585 17.232 1.00 98.31 102 HIS A C 1
ATOM 810 O O . HIS A 1 102 ? -16.196 6.832 18.413 1.00 98.31 102 HIS A O 1
ATOM 816 N N . LEU A 1 103 ? -15.172 5.568 16.851 1.00 98.44 103 LEU A N 1
ATOM 817 C CA . LEU A 1 103 ? -14.594 4.590 17.759 1.00 98.44 103 LEU A CA 1
ATOM 818 C C . LEU A 1 103 ? -13.070 4.685 17.751 1.00 98.44 103 LEU A C 1
ATOM 820 O O . LEU A 1 103 ? -12.455 4.629 16.689 1.00 98.44 103 LEU A O 1
ATOM 824 N N . LYS A 1 104 ? -12.473 4.747 18.941 1.00 98.31 104 LYS A N 1
ATOM 825 C CA . LYS A 1 104 ? -11.037 4.563 19.148 1.00 98.31 104 LYS A CA 1
ATOM 826 C C . LYS A 1 104 ? -10.790 3.511 20.223 1.00 98.31 104 LYS A C 1
ATOM 828 O O . LYS A 1 104 ? -11.255 3.671 21.348 1.00 98.31 104 LYS A O 1
ATOM 833 N N . LEU A 1 105 ? -10.049 2.467 19.880 1.00 97.50 105 LEU A N 1
ATOM 834 C CA . LEU A 1 105 ? -9.617 1.394 20.769 1.00 97.50 105 LEU A CA 1
ATOM 835 C C . LEU A 1 105 ? -8.088 1.326 20.756 1.00 97.50 105 LEU A C 1
ATOM 837 O O . LEU A 1 105 ? -7.482 1.158 19.698 1.00 97.50 105 LEU A O 1
ATOM 841 N N . ASN A 1 106 ? -7.458 1.429 21.920 1.00 96.69 106 ASN A N 1
ATOM 842 C CA . ASN A 1 106 ? -6.023 1.242 22.077 1.00 96.69 106 ASN A CA 1
ATOM 843 C C . ASN A 1 106 ? -5.731 0.393 23.317 1.00 96.69 106 ASN A C 1
ATOM 845 O O . ASN A 1 106 ? -6.131 0.754 24.416 1.00 96.69 106 ASN A O 1
ATOM 849 N N . GLY A 1 107 ? -5.052 -0.743 23.146 1.00 93.06 107 GLY A N 1
ATOM 850 C CA . GLY A 1 107 ? -4.689 -1.617 24.273 1.00 93.06 107 GLY A CA 1
ATOM 851 C C . GLY A 1 107 ? -5.824 -2.480 24.850 1.00 93.06 107 GLY A C 1
ATOM 852 O O . GLY A 1 107 ? -5.640 -3.115 25.889 1.00 93.06 107 GLY A O 1
ATOM 853 N N . LEU A 1 108 ? -6.978 -2.563 24.176 1.00 93.19 108 LEU A N 1
ATOM 854 C CA . LEU A 1 108 ? -8.057 -3.482 24.555 1.00 93.19 108 LEU A CA 1
ATOM 855 C C . LEU A 1 108 ? -7.591 -4.941 24.436 1.00 93.19 108 LEU A C 1
ATOM 857 O O . LEU A 1 108 ? -7.072 -5.346 23.398 1.00 93.19 108 LEU A O 1
ATOM 861 N N . THR A 1 109 ? -7.841 -5.742 25.468 1.00 93.25 109 THR A N 1
ATOM 862 C CA . THR A 1 109 ? -7.580 -7.185 25.492 1.00 93.25 109 THR A CA 1
ATOM 863 C C . THR A 1 109 ? -8.875 -7.944 25.767 1.00 93.25 109 THR A C 1
ATOM 865 O O . THR A 1 109 ? -9.450 -7.841 26.848 1.00 93.25 109 THR A O 1
ATOM 868 N N . MET A 1 110 ? -9.338 -8.730 24.801 1.00 89.81 110 MET A N 1
ATOM 869 C CA . MET A 1 110 ? -10.495 -9.614 24.958 1.00 89.81 110 MET A CA 1
ATOM 870 C C . MET A 1 110 ? -10.042 -10.996 25.438 1.00 89.81 110 MET A C 1
ATOM 872 O O . MET A 1 110 ? -8.947 -11.455 25.110 1.00 89.81 110 MET A O 1
ATOM 876 N N . ASN A 1 111 ? -10.906 -11.688 26.178 1.00 84.25 111 ASN A N 1
ATOM 877 C CA . ASN A 1 111 ? -10.690 -13.100 26.493 1.00 84.25 111 ASN A CA 1
ATOM 878 C C . ASN A 1 111 ? -10.913 -13.976 25.243 1.00 84.25 111 ASN A C 1
ATOM 880 O O . ASN A 1 111 ? -11.644 -13.595 24.333 1.00 84.25 111 ASN A O 1
ATOM 884 N N . ASN A 1 112 ? -10.329 -15.179 25.213 1.00 79.06 112 ASN A N 1
ATOM 885 C CA . ASN A 1 112 ? -10.308 -16.054 24.027 1.00 79.06 112 ASN A CA 1
ATOM 886 C C . ASN A 1 112 ? -11.691 -16.479 23.485 1.00 79.06 112 ASN A C 1
ATOM 888 O O . ASN A 1 112 ? -11.775 -16.913 22.340 1.00 79.06 112 ASN A O 1
ATOM 892 N N . SER A 1 113 ? -12.757 -16.389 24.286 1.00 85.19 113 SER A N 1
ATOM 893 C CA . SER A 1 113 ? -14.142 -16.696 23.892 1.00 85.19 113 SER A CA 1
ATOM 894 C C . SER A 1 113 ? -14.977 -15.464 23.548 1.00 85.19 113 SER A C 1
ATOM 896 O O . SER A 1 113 ? -16.128 -15.602 23.144 1.00 85.19 113 SER A O 1
ATOM 898 N N . GLU A 1 114 ? -14.437 -14.266 23.755 1.00 91.69 114 GLU A N 1
ATOM 899 C CA . GLU A 1 114 ? -15.216 -13.037 23.785 1.00 91.69 114 GLU A CA 1
ATOM 900 C C . GLU A 1 114 ? -15.002 -12.219 22.516 1.00 91.69 114 GLU A C 1
ATOM 902 O O . GLU A 1 114 ? -13.897 -12.143 21.972 1.00 91.69 114 GLU A O 1
ATOM 907 N N . VAL A 1 115 ? -16.075 -11.578 22.054 1.00 94.62 115 VAL A N 1
ATOM 908 C CA . VAL A 1 115 ? -16.081 -10.842 20.786 1.00 94.62 115 VAL A CA 1
ATOM 909 C C . VAL A 1 115 ? -16.513 -9.397 21.003 1.00 94.62 115 VAL A C 1
ATOM 911 O O . VAL A 1 115 ? -17.480 -9.110 21.713 1.00 94.62 115 VAL A O 1
ATOM 914 N N . PHE A 1 116 ? -15.800 -8.462 20.376 1.00 96.38 116 PHE A N 1
ATOM 915 C CA . PHE A 1 116 ? -16.216 -7.064 20.311 1.00 96.38 116 PHE A CA 1
ATOM 916 C C . PHE A 1 116 ? -17.000 -6.835 19.014 1.00 96.38 116 PHE A C 1
ATOM 918 O O . PHE A 1 116 ? -16.432 -6.793 17.921 1.00 96.38 116 PHE A O 1
ATOM 925 N N . HIS A 1 117 ? -18.318 -6.700 19.119 1.00 97.12 117 HIS A N 1
ATOM 926 C CA . HIS A 1 117 ? -19.209 -6.511 17.982 1.00 97.12 117 HIS A CA 1
ATOM 927 C C . HIS A 1 117 ? -19.319 -5.032 17.610 1.00 97.12 117 HIS A C 1
ATOM 929 O O . HIS A 1 117 ? -19.898 -4.223 18.339 1.00 97.12 117 HIS A O 1
ATOM 935 N N . LEU A 1 118 ? -18.794 -4.701 16.435 1.00 97.44 118 LEU A N 1
ATOM 936 C CA . LEU A 1 118 ? -18.985 -3.428 15.753 1.00 97.44 118 LEU A CA 1
ATOM 937 C C . LEU A 1 118 ? -20.312 -3.437 14.983 1.00 97.44 118 LEU A C 1
ATOM 939 O O . LEU A 1 118 ? -20.874 -4.492 14.684 1.00 97.44 118 LEU A O 1
ATOM 943 N N . HIS A 1 119 ? -20.807 -2.253 14.630 1.00 96.31 119 HIS A N 1
ATOM 944 C CA . HIS A 1 119 ? -22.006 -2.082 13.809 1.00 96.31 119 HIS A CA 1
ATOM 945 C C . HIS A 1 119 ? -21.712 -1.226 12.571 1.00 96.31 119 HIS A C 1
ATOM 947 O O . HIS A 1 119 ? -20.734 -0.484 12.527 1.00 96.31 119 HIS A O 1
ATOM 953 N N . ARG A 1 120 ? -22.612 -1.254 11.585 1.00 94.19 120 ARG A N 1
ATOM 954 C CA . ARG A 1 120 ? -22.404 -0.626 10.264 1.00 94.19 120 ARG A CA 1
ATOM 955 C C . ARG A 1 120 ? -22.473 0.905 10.236 1.00 94.19 120 ARG A C 1
ATOM 957 O O . ARG A 1 120 ? -22.004 1.502 9.281 1.00 94.19 120 ARG A O 1
ATOM 964 N N . ASN A 1 121 ? -23.032 1.542 11.267 1.00 94.88 121 ASN A N 1
ATOM 965 C CA . ASN A 1 121 ? -23.179 3.008 11.323 1.00 94.88 121 ASN A CA 1
ATOM 966 C C . ASN A 1 121 ? -21.886 3.763 11.699 1.00 94.88 121 ASN A C 1
ATOM 968 O O . ASN A 1 121 ? -21.933 4.970 11.934 1.00 94.88 121 ASN A O 1
ATOM 972 N N . LEU A 1 122 ? -20.753 3.070 11.828 1.00 96.75 122 LEU A N 1
ATOM 973 C CA . LEU A 1 122 ? -19.481 3.706 12.158 1.00 96.75 122 LEU A CA 1
ATOM 974 C C . LEU A 1 122 ? -18.998 4.572 10.994 1.00 96.75 122 LEU A C 1
ATOM 976 O O . LEU A 1 122 ? -19.044 4.149 9.845 1.00 96.75 122 LEU A O 1
ATOM 980 N N . LYS A 1 123 ? -18.517 5.771 11.323 1.00 96.62 123 LYS A N 1
ATOM 981 C CA . LYS A 1 123 ? -17.875 6.724 10.410 1.00 96.62 123 LYS A CA 1
ATOM 982 C C . LYS A 1 123 ? -16.360 6.681 10.538 1.00 96.62 123 LYS A C 1
ATOM 984 O O . LYS A 1 123 ? -15.665 6.672 9.533 1.00 96.62 123 LYS A O 1
ATOM 989 N N . ASN A 1 124 ? -15.858 6.629 11.774 1.00 98.00 124 ASN A N 1
ATOM 990 C CA . ASN A 1 124 ? -14.425 6.560 12.056 1.00 98.00 124 ASN A CA 1
ATOM 991 C C . ASN A 1 124 ? -14.125 5.388 12.990 1.00 98.00 124 ASN A C 1
ATOM 993 O O . ASN A 1 124 ? -14.804 5.216 14.007 1.00 98.00 124 ASN A O 1
ATOM 997 N N . ILE A 1 125 ? -13.100 4.613 12.652 1.00 98.25 125 ILE A N 1
ATOM 998 C CA . ILE A 1 125 ? -12.637 3.455 13.413 1.00 98.25 125 ILE A CA 1
ATOM 999 C C . ILE A 1 125 ? -11.120 3.551 13.531 1.00 98.25 125 ILE A C 1
ATOM 1001 O O . ILE A 1 125 ? -10.427 3.472 12.527 1.00 98.25 125 ILE A O 1
ATOM 1005 N N . GLU A 1 126 ? -10.605 3.668 14.748 1.00 98.44 126 GLU A N 1
ATOM 1006 C CA . GLU A 1 126 ? -9.179 3.545 15.050 1.00 98.44 126 GLU A CA 1
ATOM 1007 C C . GLU A 1 126 ? -9.005 2.406 16.056 1.00 98.44 126 GLU A C 1
ATOM 1009 O O . GLU A 1 126 ? -9.517 2.474 17.170 1.00 98.44 126 GLU A O 1
ATOM 1014 N N . ILE A 1 127 ? -8.315 1.337 15.677 1.00 98.12 127 ILE A N 1
ATOM 1015 C CA . ILE A 1 127 ? -8.053 0.180 16.535 1.00 98.12 127 ILE A CA 1
ATOM 1016 C C . ILE A 1 127 ? -6.564 -0.110 16.477 1.00 98.12 127 ILE A C 1
ATOM 1018 O O . ILE A 1 127 ? -6.046 -0.490 15.431 1.00 98.12 127 ILE A O 1
ATOM 1022 N N . CYS A 1 128 ? -5.882 0.048 17.604 1.00 97.44 128 CYS A N 1
ATOM 1023 C CA . CYS A 1 128 ? -4.434 -0.074 17.708 1.00 97.44 128 CYS A CA 1
ATOM 1024 C C . CYS A 1 128 ? -4.057 -0.957 18.898 1.00 97.44 128 CYS A C 1
ATOM 1026 O O . CYS A 1 128 ? -4.662 -0.875 19.963 1.00 97.44 128 CYS A O 1
ATOM 1028 N N . ASN A 1 129 ? -3.034 -1.798 18.743 1.00 95.19 129 ASN A N 1
ATOM 1029 C CA . ASN A 1 129 ? -2.440 -2.572 19.845 1.00 95.19 129 ASN A CA 1
ATOM 1030 C C . ASN A 1 129 ? -3.430 -3.428 20.661 1.00 95.19 129 ASN A C 1
ATOM 1032 O O . ASN A 1 129 ? -3.159 -3.740 21.820 1.00 95.19 129 ASN A O 1
ATOM 1036 N N . CYS A 1 130 ? -4.561 -3.802 20.069 1.00 96.19 130 CYS A N 1
ATOM 1037 C CA . CYS A 1 130 ? -5.572 -4.626 20.720 1.00 96.19 130 CYS A CA 1
ATOM 1038 C C . CYS A 1 130 ? -5.245 -6.118 20.561 1.00 96.19 130 CYS A C 1
ATOM 1040 O O . CYS A 1 130 ? -4.529 -6.498 19.637 1.00 96.19 130 CYS A O 1
ATOM 1042 N N . LEU A 1 131 ? -5.788 -6.953 21.444 1.00 95.69 131 LEU A N 1
ATOM 1043 C CA . LEU A 1 131 ? -5.689 -8.409 21.386 1.00 95.69 131 LEU A CA 1
ATOM 1044 C C . LEU A 1 131 ? -7.086 -9.027 21.482 1.00 95.69 131 LEU A C 1
ATOM 1046 O O . LEU A 1 131 ? -7.821 -8.728 22.423 1.00 95.69 131 LEU A O 1
ATOM 1050 N N . GLY A 1 132 ? -7.445 -9.898 20.539 1.00 95.69 132 GLY A N 1
ATOM 1051 C CA . GLY A 1 132 ? -8.702 -10.652 20.567 1.00 95.69 132 GLY A CA 1
ATOM 1052 C C . GLY A 1 132 ? -9.521 -10.562 19.283 1.00 95.69 132 GLY A C 1
ATOM 1053 O O . GLY A 1 132 ? -9.017 -10.151 18.241 1.00 95.69 132 GLY A O 1
ATOM 1054 N N . THR A 1 133 ? -10.794 -10.959 19.351 1.00 96.06 133 THR A N 1
ATOM 1055 C CA . THR A 1 133 ? -11.672 -11.056 18.174 1.00 96.06 133 THR A CA 1
ATOM 1056 C C . THR A 1 133 ? -12.619 -9.863 18.062 1.00 96.06 133 THR A C 1
ATOM 1058 O O . THR A 1 133 ? -13.360 -9.530 18.991 1.00 96.06 133 THR A O 1
ATOM 1061 N N . LEU A 1 134 ? -12.634 -9.244 16.884 1.00 96.81 134 LEU A N 1
ATOM 1062 C CA . LEU A 1 134 ? -13.522 -8.147 16.516 1.00 96.81 134 LEU A CA 1
ATOM 1063 C C . LEU A 1 134 ? -14.499 -8.620 15.439 1.00 96.81 134 LEU A C 1
ATOM 1065 O O . LEU A 1 134 ? -14.081 -9.156 14.415 1.00 96.81 134 LEU A O 1
ATOM 1069 N N . HIS A 1 135 ? -15.793 -8.382 15.628 1.00 96.75 135 HIS A N 1
ATOM 1070 C CA . HIS A 1 135 ? -16.811 -8.675 14.623 1.00 96.75 135 HIS A CA 1
ATOM 1071 C C . HIS A 1 135 ? -17.233 -7.388 13.911 1.00 96.75 135 HIS A C 1
ATOM 1073 O O . HIS A 1 135 ? -17.896 -6.534 14.498 1.00 96.75 135 HIS A O 1
ATOM 1079 N N . PHE A 1 136 ? -16.881 -7.260 12.634 1.00 95.69 136 PHE A N 1
ATOM 1080 C CA . PHE A 1 136 ? -17.095 -6.064 11.814 1.00 95.69 136 PHE A CA 1
ATOM 1081 C C . PHE A 1 136 ? -18.490 -5.999 11.166 1.00 95.69 136 PHE A C 1
ATOM 1083 O O . PHE A 1 136 ? -18.718 -5.155 10.306 1.00 95.69 136 PHE A O 1
ATOM 1090 N N . ALA A 1 137 ? -19.445 -6.854 11.555 1.00 93.50 137 ALA A N 1
ATOM 1091 C CA . ALA A 1 137 ? -20.802 -6.892 10.984 1.00 93.50 137 ALA A CA 1
ATOM 1092 C C . ALA A 1 137 ? -20.828 -6.937 9.439 1.00 93.50 137 ALA A C 1
ATOM 1094 O O . ALA A 1 137 ? -21.685 -6.314 8.794 1.00 93.50 137 ALA A O 1
ATOM 1095 N N . ASP A 1 138 ? -19.866 -7.664 8.860 1.00 86.38 138 ASP A N 1
ATOM 1096 C CA . ASP A 1 138 ? -19.600 -7.796 7.424 1.00 86.38 138 ASP A CA 1
ATOM 1097 C C . ASP A 1 138 ? -19.276 -6.473 6.701 1.00 86.38 138 ASP A C 1
ATOM 1099 O O . ASP A 1 138 ? -19.391 -6.386 5.475 1.00 86.38 138 ASP A O 1
ATOM 1103 N N . MET A 1 139 ? -18.837 -5.432 7.424 1.00 90.00 139 MET A N 1
ATOM 1104 C CA . MET A 1 139 ? -18.254 -4.236 6.805 1.00 90.00 139 MET A CA 1
ATOM 1105 C C . MET A 1 139 ? -17.063 -4.659 5.940 1.00 90.00 139 MET A C 1
ATOM 1107 O O . MET A 1 139 ? -16.158 -5.340 6.414 1.00 90.00 139 MET A O 1
ATOM 1111 N N . PHE A 1 140 ? -17.079 -4.300 4.655 1.00 88.88 140 PHE A N 1
ATOM 1112 C CA . PHE A 1 140 ? -16.051 -4.698 3.678 1.00 88.88 140 PHE A CA 1
ATOM 1113 C C . PHE A 1 140 ? -15.893 -6.215 3.497 1.00 88.88 140 PHE A C 1
ATOM 1115 O O . PHE A 1 140 ? -14.854 -6.673 3.025 1.00 88.88 140 PHE A O 1
ATOM 1122 N N . ASN A 1 141 ? -16.921 -7.001 3.850 1.00 91.00 141 ASN A N 1
ATOM 1123 C CA . ASN A 1 141 ? -16.858 -8.465 3.933 1.00 91.00 141 ASN A CA 1
ATOM 1124 C C . ASN A 1 141 ? -15.864 -8.984 4.999 1.00 91.00 141 ASN A C 1
ATOM 1126 O O . ASN A 1 141 ? -15.446 -10.145 4.970 1.00 91.00 141 ASN A O 1
ATOM 1130 N N . ILE A 1 142 ? -15.517 -8.132 5.969 1.00 89.62 142 ILE A N 1
ATOM 1131 C CA . ILE A 1 142 ? -14.815 -8.515 7.191 1.00 89.62 142 ILE A CA 1
ATOM 1132 C C . ILE A 1 142 ? -15.882 -9.014 8.171 1.00 89.62 142 ILE A C 1
ATOM 1134 O O . ILE A 1 142 ? -16.714 -8.245 8.649 1.00 89.62 142 ILE A O 1
ATOM 1138 N N . GLY A 1 143 ? -15.892 -10.321 8.425 1.00 90.19 143 GLY A N 1
ATOM 1139 C CA . GLY A 1 143 ? -16.756 -10.931 9.435 1.00 90.19 143 GLY A CA 1
ATOM 1140 C C . GLY A 1 143 ? -16.114 -10.793 10.811 1.00 90.19 143 GLY A C 1
ATOM 1141 O O . GLY A 1 143 ? -16.103 -9.719 11.408 1.00 90.19 143 GLY A O 1
ATOM 1142 N N . GLU A 1 144 ? -15.536 -11.888 11.290 1.00 94.19 144 GLU A N 1
ATOM 1143 C CA . GLU A 1 144 ? -14.684 -11.898 12.477 1.00 94.19 144 GLU A CA 1
ATOM 1144 C C . GLU A 1 144 ? -13.217 -11.737 12.078 1.00 94.19 144 GLU A C 1
ATOM 1146 O O . GLU A 1 144 ? -12.731 -12.412 11.167 1.00 94.19 144 GLU A O 1
ATOM 1151 N N . LEU A 1 145 ? -12.520 -10.845 12.773 1.00 95.38 145 LEU A N 1
ATOM 1152 C CA . LEU A 1 145 ? -11.104 -10.575 12.600 1.00 95.38 145 LEU A CA 1
ATOM 115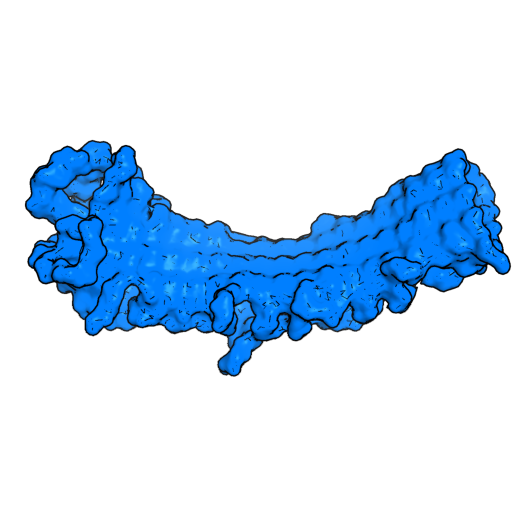3 C C . LEU A 1 145 ? -10.409 -10.695 13.951 1.00 95.38 145 LEU A C 1
ATOM 1155 O O . LEU A 1 145 ? -10.705 -9.941 14.879 1.00 95.38 145 LEU A O 1
ATOM 1159 N N . TYR A 1 146 ? -9.471 -11.631 14.042 1.00 95.38 146 TYR A N 1
ATOM 1160 C CA . TYR A 1 146 ? -8.561 -11.705 15.173 1.00 95.38 146 TYR A CA 1
ATOM 1161 C C . TYR A 1 146 ? -7.457 -10.658 15.004 1.00 95.38 146 TYR A C 1
ATOM 1163 O O . TYR A 1 146 ? -6.828 -10.582 13.946 1.00 95.38 146 TYR A O 1
ATOM 1171 N N . VAL A 1 147 ? -7.239 -9.846 16.034 1.00 96.00 147 VAL A N 1
ATOM 1172 C CA . VAL A 1 147 ? -6.172 -8.845 16.086 1.00 96.00 147 VAL A CA 1
ATOM 1173 C C . VAL A 1 147 ? -5.178 -9.202 17.181 1.00 96.00 147 VAL A C 1
ATOM 1175 O O . VAL A 1 147 ? -5.554 -9.641 18.268 1.00 96.00 147 VAL A O 1
ATOM 1178 N N . GLU A 1 148 ? -3.901 -8.994 16.885 1.00 95.38 148 GLU A N 1
ATOM 1179 C CA . GLU A 1 148 ? -2.795 -9.177 17.824 1.00 95.38 148 GLU A CA 1
ATOM 1180 C C . GLU A 1 148 ? -2.191 -7.834 18.234 1.00 95.38 148 GLU A C 1
ATOM 1182 O O . GLU A 1 148 ? -2.332 -6.819 17.541 1.00 95.38 148 GLU A O 1
ATOM 1187 N N . HIS A 1 149 ? -1.409 -7.832 19.314 1.00 90.31 149 HIS A N 1
ATOM 1188 C CA . HIS A 1 149 ? -0.578 -6.678 19.637 1.00 90.31 149 HIS A CA 1
ATOM 1189 C C . HIS A 1 149 ? 0.277 -6.272 18.423 1.00 90.31 149 HIS A C 1
ATOM 1191 O O . HIS A 1 149 ? 0.820 -7.123 17.723 1.00 90.31 149 HIS A O 1
ATOM 1197 N N . LYS A 1 150 ? 0.426 -4.958 18.195 1.00 93.81 150 LYS A N 1
ATOM 1198 C CA . LYS A 1 150 ? 1.015 -4.320 16.992 1.00 93.81 150 LYS A CA 1
ATOM 1199 C C . LYS A 1 150 ? 0.110 -4.258 15.757 1.00 93.81 150 LYS A C 1
ATOM 1201 O O . LYS A 1 150 ? 0.506 -3.601 14.790 1.00 93.81 150 LYS A O 1
ATOM 1206 N N . SER A 1 151 ? -1.063 -4.887 15.771 1.00 96.62 151 SER A N 1
ATOM 1207 C CA . SER A 1 151 ? -2.077 -4.675 14.733 1.00 96.62 151 SER A CA 1
ATOM 1208 C C . SER A 1 151 ? -2.576 -3.235 14.765 1.00 96.62 151 SER A C 1
ATOM 1210 O O . SER A 1 151 ? -2.704 -2.643 15.845 1.00 96.62 151 SER A O 1
ATOM 1212 N N . ALA A 1 152 ? -2.872 -2.679 13.592 1.00 97.75 152 ALA A N 1
ATOM 1213 C CA . ALA A 1 152 ? -3.578 -1.411 13.484 1.00 97.75 152 ALA A CA 1
ATOM 1214 C C . ALA A 1 152 ? -4.618 -1.437 12.359 1.00 97.75 152 ALA A C 1
ATOM 1216 O O . ALA A 1 152 ? -4.369 -1.969 11.274 1.00 97.75 152 ALA A O 1
ATOM 1217 N N . ILE A 1 153 ? -5.774 -0.846 12.638 1.00 98.06 153 ILE A N 1
ATOM 1218 C CA . ILE A 1 153 ? -6.873 -0.617 11.704 1.00 98.06 153 ILE A CA 1
ATOM 1219 C C . ILE A 1 153 ? -7.284 0.843 11.875 1.00 98.06 153 ILE A C 1
ATOM 1221 O O . ILE A 1 153 ? -7.728 1.229 12.952 1.00 98.06 153 ILE A O 1
ATOM 1225 N N . ASP A 1 154 ? -7.127 1.650 10.833 1.00 98.06 154 ASP A N 1
ATOM 1226 C CA . ASP A 1 154 ? -7.591 3.039 10.794 1.00 98.06 154 ASP A CA 1
ATOM 1227 C C . ASP A 1 154 ? -8.506 3.206 9.577 1.00 98.06 154 ASP A C 1
ATOM 1229 O O . ASP A 1 154 ? -8.089 2.976 8.443 1.00 98.06 154 ASP A O 1
ATOM 1233 N N . MET A 1 155 ? -9.769 3.547 9.810 1.00 97.25 155 MET A N 1
ATOM 1234 C CA . MET A 1 155 ? -10.759 3.823 8.775 1.00 97.25 155 MET A CA 1
ATOM 1235 C C . MET A 1 155 ? -11.415 5.166 9.058 1.00 97.25 155 MET A C 1
ATOM 1237 O O . MET A 1 155 ? -11.939 5.378 10.156 1.00 97.25 155 MET A O 1
ATOM 1241 N N . LYS A 1 156 ? -11.423 6.056 8.068 1.00 96.56 156 LYS A N 1
ATOM 1242 C CA . LYS A 1 156 ? -11.966 7.413 8.207 1.00 96.56 156 LYS A CA 1
ATOM 1243 C C . LYS A 1 156 ? -13.027 7.693 7.167 1.00 96.56 156 LYS A C 1
ATOM 1245 O O . LYS A 1 156 ? -12.911 7.232 6.032 1.00 96.56 156 LYS A O 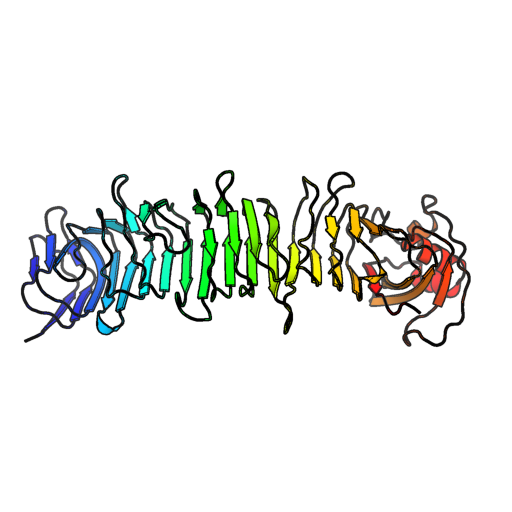1
ATOM 1250 N N . ASP A 1 157 ? -14.013 8.479 7.578 1.00 93.56 157 ASP A N 1
ATOM 1251 C CA . ASP A 1 157 ? -15.111 8.975 6.751 1.00 93.56 157 ASP A CA 1
ATOM 1252 C C . ASP A 1 157 ? -15.910 7.862 6.055 1.00 93.56 157 ASP A C 1
ATOM 1254 O O . ASP A 1 157 ? -16.383 8.029 4.932 1.00 93.56 157 ASP A O 1
ATOM 1258 N N . LEU A 1 158 ? -16.097 6.729 6.741 1.00 91.44 158 LEU A N 1
ATOM 1259 C CA . LEU A 1 158 ? -16.896 5.597 6.273 1.00 91.44 158 LEU A CA 1
ATOM 1260 C C . LEU A 1 158 ? -18.316 6.050 5.897 1.00 91.44 158 LEU A C 1
ATOM 1262 O O . LEU A 1 158 ? -19.024 6.680 6.687 1.00 91.44 158 LEU A O 1
ATOM 1266 N N . GLY A 1 159 ? -18.729 5.709 4.674 1.00 83.62 159 GLY A N 1
ATOM 1267 C CA . GLY A 1 159 ? -20.010 6.126 4.092 1.00 83.62 159 GLY A CA 1
ATOM 1268 C C . GLY A 1 159 ? -19.994 7.527 3.468 1.00 83.62 159 GLY A C 1
ATOM 1269 O O . GLY A 1 159 ? -21.005 7.948 2.906 1.00 83.62 159 GLY A O 1
ATOM 1270 N N . GLY A 1 160 ? -18.870 8.243 3.553 1.00 87.06 160 GLY A N 1
ATOM 1271 C CA . GLY A 1 160 ? -18.601 9.478 2.822 1.00 87.06 160 GLY A CA 1
ATOM 1272 C C . GLY A 1 160 ? -17.892 9.232 1.487 1.00 87.06 160 GLY A C 1
ATOM 1273 O O . GLY A 1 160 ? -17.535 8.107 1.143 1.00 87.06 160 GLY A O 1
ATOM 1274 N N . SER A 1 161 ? -17.660 10.310 0.734 1.00 84.69 161 SER A N 1
ATOM 1275 C CA . SER A 1 161 ? -17.024 10.264 -0.593 1.00 84.69 161 SER A CA 1
ATOM 1276 C C . SER A 1 161 ? -15.492 10.203 -0.566 1.00 84.69 161 SER A C 1
ATOM 1278 O O . SER A 1 161 ? -14.884 10.056 -1.616 1.00 84.69 161 SER A O 1
ATOM 1280 N N . HIS A 1 162 ? -14.869 10.360 0.605 1.00 89.56 162 HIS A N 1
ATOM 1281 C CA . HIS A 1 162 ? -13.411 10.394 0.775 1.00 89.56 162 HIS A CA 1
ATOM 1282 C C . HIS A 1 162 ? -12.954 9.349 1.796 1.00 89.56 162 HIS A C 1
ATOM 1284 O O . HIS A 1 162 ? -12.119 9.623 2.657 1.00 89.56 162 HIS A O 1
ATOM 1290 N N . THR A 1 163 ? -13.535 8.147 1.733 1.00 94.19 163 THR A N 1
ATOM 1291 C CA . THR A 1 163 ? -13.196 7.095 2.694 1.00 94.19 163 THR A CA 1
ATOM 1292 C C . THR A 1 163 ? -11.727 6.697 2.520 1.00 94.19 163 THR A C 1
ATOM 1294 O O . THR A 1 163 ? -11.262 6.466 1.401 1.00 94.19 163 THR A O 1
ATOM 1297 N N . SER A 1 164 ? -11.001 6.573 3.630 1.00 96.06 164 SER A N 1
ATOM 1298 C CA . SER A 1 164 ? -9.623 6.067 3.647 1.00 96.06 164 SER A CA 1
ATOM 1299 C C . SER A 1 164 ? -9.488 4.900 4.614 1.00 96.06 164 SER A C 1
ATOM 1301 O O . SER A 1 164 ? -10.150 4.871 5.654 1.00 96.06 164 SER A O 1
ATOM 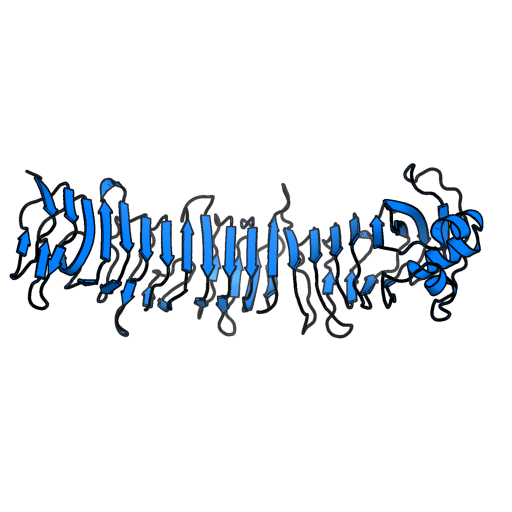1303 N N . MET A 1 165 ? -8.654 3.924 4.258 1.00 96.69 165 MET A N 1
ATOM 1304 C CA . MET A 1 165 ? -8.447 2.707 5.042 1.00 96.69 165 MET A CA 1
ATOM 1305 C C . MET A 1 165 ? -6.969 2.376 5.166 1.00 96.69 165 MET A C 1
ATOM 1307 O O . MET A 1 165 ? -6.238 2.365 4.179 1.00 96.69 165 MET A O 1
ATOM 1311 N N . HIS A 1 166 ? -6.538 2.029 6.369 1.00 97.88 166 HIS A N 1
ATOM 1312 C CA . HIS A 1 166 ? -5.189 1.579 6.654 1.00 97.88 166 HIS A CA 1
ATOM 1313 C C . HIS A 1 166 ? -5.237 0.334 7.536 1.00 97.88 166 HIS A C 1
ATOM 1315 O O . HIS A 1 166 ? -5.778 0.345 8.640 1.00 97.88 166 HIS A O 1
ATOM 1321 N N . PHE A 1 167 ? -4.644 -0.739 7.029 1.00 97.56 167 PHE A N 1
ATOM 1322 C CA . PHE A 1 167 ? -4.541 -2.034 7.681 1.00 97.56 167 PHE A CA 1
ATOM 1323 C C . PHE A 1 167 ? -3.070 -2.383 7.881 1.00 97.56 167 PHE A C 1
ATOM 1325 O O . PHE A 1 167 ? -2.285 -2.342 6.928 1.00 97.56 167 PHE A O 1
ATOM 1332 N N . LYS A 1 168 ? -2.689 -2.747 9.107 1.00 98.12 168 LYS A N 1
ATOM 1333 C CA . LYS A 1 168 ? -1.301 -3.057 9.452 1.00 98.12 168 LYS A CA 1
ATOM 1334 C C . LYS A 1 168 ? -1.178 -4.278 10.354 1.00 98.12 168 LYS A C 1
ATOM 1336 O O . LYS A 1 168 ? -1.830 -4.321 11.393 1.00 98.12 168 LYS A O 1
ATOM 1341 N N . ASN A 1 169 ? -0.257 -5.185 10.011 1.00 97.31 169 ASN A N 1
ATOM 1342 C CA . ASN A 1 169 ? 0.044 -6.410 10.765 1.00 97.31 169 ASN A CA 1
ATOM 1343 C C . ASN A 1 169 ? -1.205 -7.283 10.985 1.00 97.31 169 ASN A C 1
ATOM 1345 O O . ASN A 1 169 ? -1.514 -7.642 12.115 1.00 97.31 169 ASN A O 1
ATOM 1349 N N . LEU A 1 170 ? -1.947 -7.582 9.915 1.00 96.06 170 LEU A N 1
ATOM 1350 C CA . LEU A 1 170 ? -3.209 -8.329 9.987 1.00 96.06 170 LEU A CA 1
ATOM 1351 C C . LEU A 1 170 ? -3.167 -9.586 9.125 1.00 96.06 170 LEU A C 1
ATOM 1353 O O . LEU A 1 170 ? -2.536 -9.600 8.072 1.00 96.06 170 LEU A O 1
ATOM 1357 N N . SER A 1 171 ? -3.917 -10.603 9.545 1.00 94.94 171 SER A N 1
ATOM 1358 C CA . SER A 1 171 ? -4.203 -11.793 8.742 1.00 94.94 171 SER A CA 1
ATOM 1359 C C . SER A 1 171 ? -5.687 -11.828 8.386 1.00 94.94 171 SER A C 1
ATOM 1361 O O . SER A 1 171 ? -6.540 -11.842 9.273 1.00 94.94 171 SER A O 1
ATOM 1363 N N . LEU A 1 172 ? -6.006 -11.845 7.094 1.00 93.69 172 LEU A N 1
ATOM 1364 C CA . LEU A 1 172 ? -7.378 -11.863 6.589 1.00 93.69 172 LEU A CA 1
ATOM 1365 C C . LEU A 1 172 ? -7.698 -13.232 5.978 1.00 93.69 172 LEU A C 1
ATOM 1367 O O . LEU A 1 172 ? -7.047 -13.692 5.040 1.00 93.69 172 LEU A O 1
ATOM 1371 N N . ASN A 1 173 ? -8.741 -13.879 6.498 1.00 91.25 173 ASN A N 1
ATOM 1372 C CA . ASN A 1 173 ? -9.213 -15.199 6.059 1.00 91.25 173 ASN A CA 1
ATOM 1373 C C . ASN A 1 173 ? -10.379 -15.136 5.054 1.00 91.25 173 ASN A C 1
ATOM 1375 O O . ASN A 1 173 ? -10.911 -16.164 4.632 1.00 91.25 173 ASN A O 1
ATOM 1379 N N . ARG A 1 174 ? -10.810 -13.927 4.687 1.00 93.19 174 ARG A N 1
ATOM 1380 C CA . ARG A 1 174 ? -11.881 -13.660 3.724 1.00 93.19 174 ARG A CA 1
ATOM 1381 C C . ARG A 1 174 ? -11.413 -12.632 2.707 1.00 93.19 174 ARG A C 1
ATOM 1383 O O . ARG A 1 174 ? -10.487 -11.866 2.954 1.00 93.19 174 ARG A O 1
ATOM 1390 N N . SER A 1 175 ? -12.069 -12.629 1.549 1.00 94.25 175 SER A N 1
ATOM 1391 C CA . SER A 1 175 ? -11.832 -11.595 0.539 1.00 94.25 175 SER A CA 1
ATOM 1392 C C . SER A 1 175 ? -12.285 -10.237 1.067 1.00 94.25 175 SER A C 1
ATOM 1394 O O . SER A 1 175 ? -13.367 -10.143 1.649 1.00 94.25 175 SER A O 1
ATOM 1396 N N . LEU A 1 176 ? -11.483 -9.204 0.833 1.00 94.62 176 LEU A N 1
ATOM 1397 C CA . LEU A 1 176 ? -11.795 -7.833 1.217 1.00 94.62 176 LEU A CA 1
ATOM 1398 C C . LEU A 1 176 ? -12.508 -7.149 0.049 1.00 94.62 176 LEU A C 1
ATOM 1400 O O . LEU A 1 176 ? -11.959 -7.081 -1.051 1.00 94.62 176 LEU A O 1
ATOM 1404 N N . ASN A 1 177 ? -13.724 -6.659 0.273 1.00 92.81 177 ASN A N 1
ATOM 1405 C CA . ASN A 1 177 ? -14.494 -5.955 -0.751 1.00 92.81 177 ASN A CA 1
ATOM 1406 C C . ASN A 1 177 ? -14.466 -4.459 -0.458 1.00 92.81 177 ASN A C 1
ATOM 1408 O O . ASN A 1 177 ? -15.135 -3.996 0.466 1.00 92.81 177 ASN A O 1
ATOM 1412 N N . ILE A 1 178 ? -13.715 -3.713 -1.258 1.00 91.25 178 ILE A N 1
ATOM 1413 C CA . ILE A 1 178 ? -13.628 -2.260 -1.169 1.00 91.25 178 ILE A CA 1
ATOM 1414 C C . ILE A 1 178 ? -14.751 -1.655 -2.025 1.00 91.25 178 ILE A C 1
ATOM 1416 O O . ILE A 1 178 ? -14.744 -1.827 -3.247 1.00 91.25 178 ILE A O 1
ATOM 1420 N N . PRO A 1 179 ? -15.732 -0.965 -1.421 1.00 85.75 179 PRO A N 1
ATOM 1421 C CA . PRO A 1 179 ? -16.844 -0.385 -2.152 1.00 85.75 179 PRO A CA 1
ATOM 1422 C C . PRO A 1 179 ? -16.442 0.888 -2.908 1.00 85.75 179 PRO A C 1
ATOM 1424 O O . PRO A 1 179 ? -15.314 1.375 -2.859 1.00 85.75 179 PRO A O 1
ATOM 1427 N N . VAL A 1 180 ? -17.426 1.414 -3.624 1.00 85.50 180 VAL A N 1
ATOM 1428 C CA . VAL A 1 180 ? -17.488 2.783 -4.154 1.00 85.50 180 VAL A CA 1
ATOM 1429 C C . VAL A 1 180 ? -17.301 3.795 -3.004 1.00 85.50 180 VAL A C 1
ATOM 1431 O O . VAL A 1 180 ? -17.761 3.540 -1.888 1.00 85.50 180 VAL A O 1
ATOM 1434 N N . GLY A 1 181 ? -16.616 4.914 -3.252 1.00 85.62 181 GLY A N 1
ATOM 1435 C CA . GLY A 1 181 ? -16.341 5.984 -2.277 1.00 85.62 181 GLY A CA 1
ATOM 1436 C C . GLY A 1 181 ? -15.065 5.832 -1.435 1.00 85.62 181 GLY A C 1
ATOM 1437 O O . GLY A 1 181 ? -14.765 6.702 -0.611 1.00 85.62 181 GLY A O 1
ATOM 1438 N N . VAL A 1 182 ? -14.301 4.748 -1.619 1.00 90.62 182 VAL A N 1
ATOM 1439 C CA . VAL A 1 182 ? -12.986 4.568 -0.980 1.00 90.62 182 VAL A CA 1
ATOM 1440 C C . VAL A 1 182 ? -11.903 5.134 -1.878 1.00 90.62 182 VAL A C 1
ATOM 1442 O O . VAL A 1 182 ? -11.622 4.580 -2.933 1.00 90.62 182 VAL A O 1
ATOM 1445 N N . VAL A 1 183 ? -11.285 6.221 -1.430 1.00 93.56 183 VAL A N 1
ATOM 1446 C CA . VAL A 1 183 ? -10.305 7.002 -2.192 1.00 93.56 183 VAL A CA 1
ATOM 1447 C C . VAL A 1 183 ? -8.876 6.520 -1.941 1.00 93.56 183 VAL A C 1
ATOM 1449 O O . VAL A 1 183 ? -8.039 6.565 -2.843 1.00 93.56 183 VAL A O 1
ATOM 1452 N N . SER A 1 184 ? -8.574 6.038 -0.730 1.00 95.81 184 SER A N 1
ATOM 1453 C CA . SER A 1 184 ? -7.217 5.620 -0.362 1.00 95.81 184 SER A CA 1
ATOM 1454 C C . SER A 1 184 ? -7.183 4.350 0.481 1.00 95.81 184 SER A C 1
ATOM 1456 O O . SER A 1 184 ? -7.937 4.214 1.447 1.00 95.81 184 SER A O 1
ATOM 1458 N N . ILE A 1 185 ? -6.276 3.433 0.138 1.00 96.62 185 ILE A N 1
ATOM 1459 C CA . ILE A 1 185 ? -6.045 2.183 0.870 1.00 96.62 185 ILE A CA 1
ATOM 1460 C C . ILE A 1 185 ? -4.553 2.006 1.143 1.00 96.62 185 ILE A C 1
ATOM 1462 O O . ILE A 1 185 ? -3.730 2.083 0.234 1.00 96.62 185 ILE A O 1
ATOM 1466 N N . MET A 1 186 ? -4.197 1.671 2.378 1.00 97.62 186 MET A N 1
ATOM 1467 C CA . MET A 1 186 ? -2.848 1.258 2.749 1.00 97.62 186 MET A CA 1
ATOM 1468 C C . MET A 1 186 ? -2.874 -0.116 3.416 1.00 97.62 186 MET A C 1
ATOM 1470 O O . MET A 1 186 ? -3.556 -0.322 4.418 1.00 97.62 186 MET A O 1
ATOM 1474 N N . LEU A 1 187 ? -2.099 -1.050 2.873 1.00 97.25 187 LEU A N 1
ATOM 1475 C CA . LEU A 1 187 ? -1.887 -2.390 3.408 1.00 97.25 187 LEU A CA 1
ATOM 1476 C C . LEU A 1 187 ? -0.415 -2.532 3.776 1.00 97.25 187 LEU A C 1
ATOM 1478 O O . LEU A 1 187 ? 0.456 -2.407 2.913 1.00 97.25 187 LEU A O 1
ATOM 1482 N N . TRP A 1 188 ? -0.129 -2.783 5.049 1.00 97.19 188 TRP A N 1
ATOM 1483 C CA . TRP A 1 188 ? 1.239 -2.931 5.530 1.00 97.19 188 TRP A CA 1
ATOM 1484 C C . TRP A 1 188 ? 1.415 -4.201 6.352 1.00 97.19 188 TRP A C 1
ATOM 1486 O O . TRP A 1 188 ? 0.873 -4.311 7.450 1.00 97.19 188 TRP A O 1
ATOM 1496 N N . ASN A 1 189 ? 2.216 -5.147 5.865 1.00 96.56 189 ASN A N 1
ATOM 1497 C CA . ASN A 1 189 ? 2.357 -6.461 6.492 1.00 96.56 189 ASN A CA 1
ATOM 1498 C C . ASN A 1 189 ? 0.992 -7.145 6.708 1.00 96.56 189 ASN A C 1
ATOM 1500 O O . ASN A 1 189 ? 0.641 -7.544 7.819 1.00 96.56 189 ASN A O 1
ATOM 1504 N N . VAL A 1 190 ? 0.185 -7.189 5.646 1.00 95.62 190 VAL A N 1
ATOM 1505 C CA . VAL A 1 190 ? -1.107 -7.879 5.617 1.00 95.62 190 VAL A CA 1
ATOM 1506 C C . VAL A 1 190 ? -0.950 -9.189 4.854 1.00 95.62 190 VAL A C 1
ATOM 1508 O O . VAL A 1 190 ? -0.442 -9.214 3.730 1.00 95.62 190 VAL A O 1
ATOM 1511 N N . THR A 1 191 ? -1.394 -10.284 5.457 1.00 93.19 191 THR A N 1
ATOM 1512 C CA . THR A 1 191 ? -1.402 -11.610 4.840 1.00 93.19 191 THR A CA 1
ATOM 1513 C C . THR A 1 191 ? -2.834 -12.025 4.530 1.00 93.19 191 THR A C 1
ATOM 1515 O O . THR A 1 191 ? -3.730 -11.951 5.371 1.00 93.19 191 THR A O 1
ATOM 1518 N N . MET A 1 192 ? -3.061 -12.453 3.294 1.00 93.00 192 MET A N 1
ATOM 1519 C CA . MET A 1 192 ? -4.337 -13.002 2.847 1.00 93.00 192 MET A CA 1
ATOM 1520 C C . MET A 1 192 ? -4.233 -14.529 2.812 1.00 93.00 192 MET A C 1
ATOM 1522 O O . MET A 1 192 ? -3.229 -15.069 2.346 1.00 93.00 192 MET A O 1
ATOM 1526 N N . SER A 1 193 ? -5.253 -15.235 3.299 1.00 90.81 193 SER A N 1
ATOM 1527 C CA . SER A 1 193 ? -5.328 -16.694 3.159 1.00 90.81 193 SER A CA 1
ATOM 1528 C C . SER A 1 193 ? -5.415 -17.135 1.692 1.00 90.81 193 SER A C 1
ATOM 1530 O O . SER A 1 193 ? -5.807 -16.368 0.813 1.00 90.81 193 SER A O 1
ATOM 1532 N N . ASP A 1 194 ? -5.150 -18.411 1.420 1.00 85.88 194 ASP A N 1
ATOM 1533 C CA . ASP A 1 194 ? -5.260 -18.949 0.063 1.00 85.88 194 ASP A CA 1
ATOM 1534 C C . ASP A 1 194 ? -6.634 -18.661 -0.566 1.00 85.88 194 ASP A C 1
ATOM 1536 O O . ASP A 1 194 ? -7.682 -18.831 0.064 1.00 85.88 194 ASP A O 1
ATOM 1540 N N . LYS A 1 195 ? -6.621 -18.253 -1.842 1.00 86.25 195 LYS A N 1
ATOM 1541 C CA . LYS A 1 195 ? -7.805 -17.933 -2.667 1.00 86.25 195 LYS A CA 1
ATOM 1542 C C . LYS A 1 195 ? -8.613 -16.709 -2.222 1.00 86.25 195 LYS A C 1
ATOM 1544 O O . LYS A 1 195 ? -9.657 -16.447 -2.825 1.00 86.25 195 LYS A O 1
ATOM 1549 N N . THR A 1 196 ? -8.179 -15.952 -1.215 1.00 92.38 196 THR A N 1
ATOM 1550 C CA . THR A 1 196 ? -8.812 -14.666 -0.903 1.00 92.38 196 THR A CA 1
ATOM 1551 C C . THR A 1 196 ? -8.185 -13.549 -1.720 1.00 92.38 196 THR A C 1
ATOM 1553 O O . THR A 1 196 ? -6.997 -13.561 -2.043 1.00 92.38 196 THR A O 1
ATOM 1556 N N . VAL A 1 197 ? -9.026 -12.597 -2.116 1.00 93.75 197 VAL A N 1
ATOM 1557 C CA . VAL A 1 197 ? -8.636 -11.485 -2.982 1.00 93.75 197 VAL A CA 1
ATOM 1558 C C . VAL A 1 197 ? -9.105 -10.169 -2.385 1.00 93.75 197 VAL A C 1
ATOM 1560 O O . VAL A 1 197 ? -10.075 -10.122 -1.625 1.00 93.75 197 VAL A O 1
ATOM 1563 N N . ILE A 1 198 ? -8.433 -9.091 -2.752 1.00 94.88 198 ILE A N 1
ATOM 1564 C CA . ILE A 1 198 ? -8.853 -7.727 -2.462 1.00 94.88 198 ILE A CA 1
ATOM 1565 C C . ILE A 1 198 ? -9.538 -7.204 -3.714 1.00 94.88 198 ILE A C 1
ATOM 1567 O O . ILE A 1 198 ? -8.896 -7.049 -4.748 1.00 94.88 198 ILE A O 1
ATOM 1571 N N . ARG A 1 199 ? -10.847 -6.977 -3.647 1.00 93.94 199 ARG A N 1
ATOM 1572 C CA . ARG A 1 199 ? -11.630 -6.448 -4.767 1.00 93.94 199 ARG A CA 1
ATOM 1573 C C . ARG A 1 199 ? -11.741 -4.945 -4.623 1.00 93.94 199 ARG A C 1
ATOM 1575 O O . ARG A 1 199 ? -12.270 -4.479 -3.615 1.00 93.94 199 ARG A O 1
ATOM 1582 N N . ILE A 1 200 ? -11.248 -4.217 -5.615 1.00 89.88 200 ILE A N 1
ATOM 1583 C CA . ILE A 1 200 ? -11.170 -2.757 -5.592 1.00 89.88 200 ILE A CA 1
ATOM 1584 C C . ILE A 1 200 ? -12.077 -2.186 -6.673 1.00 89.88 200 ILE A C 1
ATOM 1586 O O . ILE A 1 200 ? -12.036 -2.631 -7.821 1.00 89.88 200 ILE A O 1
ATOM 1590 N N . SER A 1 201 ? -12.911 -1.222 -6.282 1.00 85.31 201 SER A N 1
ATOM 1591 C CA . SER A 1 201 ? -13.770 -0.471 -7.196 1.00 85.31 201 SER A CA 1
ATOM 1592 C C . SER A 1 201 ? -12.953 0.520 -8.038 1.00 85.31 201 SER A C 1
ATOM 1594 O O . SER A 1 201 ? -11.848 0.920 -7.674 1.00 85.31 201 SER A O 1
ATOM 1596 N N . SER A 1 202 ? -13.513 0.967 -9.160 1.00 79.19 202 SER A N 1
ATOM 1597 C CA . SER A 1 202 ? -12.857 1.909 -10.078 1.00 79.19 202 SER A CA 1
ATOM 1598 C C . SER A 1 202 ? -12.650 3.323 -9.510 1.00 79.19 202 SER A C 1
ATOM 1600 O O . SER A 1 202 ? -12.030 4.157 -10.164 1.00 79.19 202 SER A O 1
ATOM 1602 N N . GLU A 1 203 ? -13.191 3.633 -8.330 1.00 84.25 203 GLU A N 1
ATOM 1603 C CA . GLU A 1 203 ? -13.089 4.959 -7.702 1.00 84.25 203 GLU A CA 1
ATOM 1604 C C . GLU A 1 203 ? -11.861 5.127 -6.807 1.00 84.25 203 GLU A C 1
ATOM 1606 O O . GLU A 1 203 ? -11.543 6.248 -6.427 1.00 84.25 203 GLU A O 1
ATOM 1611 N N . CYS A 1 204 ? -11.148 4.042 -6.497 1.00 90.00 204 CYS A N 1
ATOM 1612 C CA . CYS A 1 204 ? -9.942 4.116 -5.684 1.00 90.00 204 CYS A CA 1
ATOM 1613 C C . CYS A 1 204 ? -8.871 4.963 -6.383 1.00 90.00 204 CYS A C 1
ATOM 1615 O O . CYS A 1 204 ? -8.406 4.626 -7.473 1.00 90.00 204 CYS A O 1
ATOM 1617 N N . GLU A 1 205 ? -8.481 6.074 -5.757 1.00 91.94 205 GLU A N 1
ATOM 1618 C CA . GLU A 1 205 ? -7.481 6.995 -6.300 1.00 91.94 205 GLU A CA 1
ATOM 1619 C C . GLU A 1 205 ? -6.067 6.593 -5.899 1.00 91.94 205 GLU A C 1
ATOM 1621 O O . GLU A 1 205 ? -5.119 6.878 -6.624 1.00 91.94 205 GLU A O 1
ATOM 1626 N N . SER A 1 206 ? -5.889 5.942 -4.748 1.00 94.81 206 SER A N 1
ATOM 1627 C CA . SER A 1 206 ? -4.565 5.534 -4.290 1.00 94.81 206 SER A CA 1
ATOM 1628 C C . SER A 1 206 ? -4.570 4.231 -3.506 1.00 94.81 206 SER A C 1
ATOM 1630 O O . SER A 1 206 ? -5.416 3.987 -2.647 1.00 94.81 206 SER A O 1
ATOM 1632 N N . MET A 1 207 ? -3.562 3.403 -3.761 1.00 95.31 207 MET A N 1
ATOM 1633 C CA . MET A 1 207 ? -3.321 2.187 -3.001 1.00 95.31 207 MET A CA 1
ATOM 1634 C C . MET A 1 207 ? -1.834 2.025 -2.713 1.00 95.31 207 MET A C 1
ATOM 1636 O O . MET A 1 207 ? -1.007 2.147 -3.611 1.00 95.31 207 MET A O 1
ATOM 1640 N N . ILE A 1 208 ? -1.488 1.711 -1.470 1.00 96.81 208 ILE A N 1
ATOM 1641 C CA . ILE A 1 208 ? -0.125 1.364 -1.068 1.00 96.81 208 ILE A CA 1
ATOM 1642 C C . ILE A 1 208 ? -0.146 -0.040 -0.482 1.00 96.81 208 ILE A C 1
ATOM 1644 O O . ILE A 1 208 ? -0.920 -0.324 0.430 1.00 96.81 208 ILE A O 1
ATOM 1648 N N . VAL A 1 209 ? 0.722 -0.908 -0.986 1.00 96.44 209 VAL A N 1
ATOM 1649 C CA . VAL A 1 209 ? 0.875 -2.285 -0.519 1.00 96.44 209 VAL A CA 1
ATOM 1650 C C . VAL A 1 209 ? 2.337 -2.507 -0.198 1.00 96.44 209 VAL A C 1
ATOM 1652 O O . VAL A 1 209 ? 3.172 -2.563 -1.095 1.00 96.44 209 VAL A O 1
ATOM 1655 N N . GLY A 1 210 ? 2.651 -2.605 1.087 1.00 95.00 210 GLY A N 1
ATOM 1656 C CA . GLY A 1 210 ? 4.003 -2.844 1.571 1.00 95.00 210 GLY A CA 1
ATOM 1657 C C . GLY A 1 210 ? 4.054 -4.092 2.429 1.00 95.00 210 GLY A C 1
ATOM 1658 O O . GLY A 1 210 ? 3.164 -4.345 3.244 1.00 95.00 210 GLY A O 1
ATOM 1659 N N . LEU A 1 211 ? 5.100 -4.887 2.250 1.00 91.62 211 LEU A N 1
ATOM 1660 C CA . LEU A 1 211 ? 5.363 -6.085 3.045 1.00 91.62 211 LEU A CA 1
ATOM 1661 C C . LEU A 1 211 ? 4.216 -7.115 3.086 1.00 91.62 211 LEU A C 1
ATOM 1663 O O . LEU A 1 211 ? 4.111 -7.889 4.030 1.00 91.62 211 LEU A O 1
ATOM 1667 N N . SER A 1 212 ? 3.320 -7.100 2.099 1.00 94.12 212 SER A N 1
ATOM 1668 C CA . SER A 1 212 ? 2.046 -7.826 2.143 1.00 94.12 212 SER A CA 1
ATOM 1669 C C . SER A 1 212 ? 1.980 -8.892 1.052 1.00 94.12 212 SER A C 1
ATOM 1671 O O . SER A 1 212 ? 2.487 -8.689 -0.049 1.00 94.12 212 SER A O 1
ATOM 1673 N N . GLN A 1 213 ? 1.331 -10.020 1.343 1.00 91.81 213 GLN A N 1
ATOM 1674 C CA . GLN A 1 213 ? 1.035 -11.061 0.355 1.00 91.81 213 GLN A CA 1
ATOM 1675 C C . GLN A 1 213 ? -0.462 -11.093 0.100 1.00 91.81 213 GLN A C 1
ATOM 1677 O O . GLN A 1 213 ? -1.242 -11.522 0.954 1.00 91.81 213 GLN A O 1
ATOM 1682 N N . CYS A 1 214 ? -0.858 -10.635 -1.081 1.00 93.50 214 CYS A N 1
ATOM 1683 C CA . CYS A 1 214 ? -2.258 -10.545 -1.460 1.00 93.50 214 CYS A CA 1
ATOM 1684 C C . CYS A 1 214 ? -2.431 -10.610 -2.975 1.00 93.50 214 CYS A C 1
ATOM 1686 O O . CYS A 1 214 ? -1.525 -10.279 -3.737 1.00 93.50 214 CYS A O 1
ATOM 1688 N N . VAL A 1 215 ? -3.629 -10.996 -3.403 1.00 93.69 215 VAL A N 1
ATOM 1689 C CA . VAL A 1 215 ? -4.070 -10.864 -4.792 1.00 93.69 215 VAL A CA 1
ATOM 1690 C C . VAL A 1 215 ? -5.090 -9.739 -4.851 1.00 93.69 215 VAL A C 1
ATOM 1692 O O . VAL A 1 215 ? -6.035 -9.717 -4.062 1.00 93.69 215 VAL A O 1
ATOM 1695 N N . ILE A 1 216 ? -4.888 -8.798 -5.761 1.00 93.44 216 ILE A N 1
ATOM 1696 C CA . ILE A 1 216 ? -5.738 -7.630 -5.951 1.00 93.44 216 ILE A CA 1
ATOM 1697 C C . ILE A 1 216 ? -6.459 -7.780 -7.280 1.00 93.44 216 ILE A C 1
ATOM 1699 O O . ILE A 1 216 ? -5.830 -7.925 -8.324 1.00 93.44 216 ILE A O 1
ATOM 1703 N N . ASN A 1 217 ? -7.781 -7.709 -7.218 1.00 93.06 217 ASN A N 1
ATOM 1704 C CA . ASN A 1 217 ? -8.665 -7.687 -8.365 1.00 93.06 217 ASN A CA 1
ATOM 1705 C C . ASN A 1 217 ? -9.175 -6.258 -8.529 1.00 93.06 217 ASN A C 1
ATOM 1707 O O . ASN A 1 217 ? -10.054 -5.813 -7.782 1.00 93.06 217 ASN A O 1
ATOM 1711 N N . TRP A 1 218 ? -8.612 -5.546 -9.495 1.00 86.81 218 TRP A N 1
ATOM 1712 C CA . TRP A 1 218 ? -8.974 -4.172 -9.793 1.00 86.81 218 TRP A CA 1
ATOM 1713 C C . TRP A 1 218 ? -10.080 -4.143 -10.840 1.00 86.81 218 TRP A C 1
ATOM 1715 O O . TRP A 1 218 ? -9.891 -4.605 -11.966 1.00 86.81 218 TRP A O 1
ATOM 1725 N N . GLN A 1 219 ? -11.242 -3.607 -10.484 1.00 83.31 219 GLN A N 1
ATOM 1726 C CA . GLN A 1 219 ? -12.316 -3.417 -11.448 1.00 83.31 219 GLN A CA 1
ATOM 1727 C C . GLN A 1 219 ? -12.018 -2.183 -12.305 1.00 83.31 219 GLN A C 1
ATOM 1729 O O . GLN A 1 219 ? -11.848 -1.081 -11.783 1.00 83.31 219 GLN A O 1
ATOM 1734 N N . ASN A 1 220 ? -11.953 -2.370 -13.619 1.00 74.56 220 ASN A N 1
ATOM 1735 C CA . ASN A 1 220 ? -11.760 -1.295 -14.589 1.00 74.56 220 ASN A CA 1
ATOM 1736 C C . ASN A 1 220 ? -12.979 -1.221 -15.535 1.00 74.56 220 ASN A C 1
ATOM 1738 O O . ASN A 1 220 ? -13.960 -1.952 -15.374 1.00 74.56 220 ASN A O 1
ATOM 1742 N N . THR A 1 221 ? -12.953 -0.308 -16.508 1.00 71.31 221 THR A N 1
ATOM 1743 C CA . THR A 1 221 ? -14.056 -0.128 -17.471 1.00 71.31 221 THR A CA 1
ATOM 1744 C C . THR A 1 221 ? -14.182 -1.279 -18.473 1.00 71.31 221 THR A C 1
ATOM 1746 O O . THR A 1 221 ? -15.263 -1.495 -19.020 1.00 71.31 221 THR A O 1
ATOM 1749 N N . THR A 1 222 ? -13.104 -2.028 -18.717 1.00 70.56 222 THR A N 1
ATOM 1750 C CA . THR A 1 222 ? -13.018 -3.086 -19.736 1.00 70.56 222 THR A CA 1
ATOM 1751 C C . THR A 1 222 ? -13.118 -4.505 -19.163 1.00 70.56 222 THR A C 1
ATOM 1753 O O . THR A 1 222 ? -13.209 -5.464 -19.929 1.00 70.56 222 THR A O 1
ATOM 1756 N N . GLY A 1 223 ? -13.139 -4.662 -17.837 1.00 78.56 223 GLY A N 1
ATOM 1757 C CA . GLY A 1 223 ? -13.087 -5.943 -17.144 1.00 78.56 223 GLY A CA 1
ATOM 1758 C C . GLY A 1 223 ? -12.461 -5.866 -15.744 1.00 78.56 223 GLY A C 1
ATOM 1759 O O . GLY A 1 223 ? -12.780 -5.001 -14.926 1.00 78.56 223 GLY A O 1
ATOM 1760 N N . MET A 1 224 ? -11.619 -6.852 -15.437 1.00 83.88 224 MET A N 1
ATOM 1761 C CA . MET A 1 224 ? -10.965 -7.013 -14.141 1.00 83.88 224 MET A CA 1
ATOM 1762 C C . MET A 1 224 ? -9.485 -7.300 -14.358 1.00 83.88 224 MET A C 1
ATOM 1764 O O . MET A 1 224 ? -9.141 -8.315 -14.964 1.00 83.88 224 MET A O 1
ATOM 1768 N N . ASP A 1 225 ? -8.632 -6.437 -13.820 1.00 85.62 225 ASP A N 1
ATOM 1769 C CA . ASP A 1 225 ? -7.191 -6.656 -13.786 1.00 85.62 225 ASP A CA 1
ATOM 1770 C C . ASP A 1 225 ? -6.809 -7.391 -12.504 1.00 85.62 225 ASP A C 1
ATOM 1772 O O . ASP A 1 225 ? -7.372 -7.142 -11.435 1.00 85.62 225 ASP A O 1
ATOM 1776 N N . ILE A 1 226 ? -5.846 -8.304 -12.606 1.00 89.69 226 ILE A N 1
ATOM 1777 C CA . ILE A 1 226 ? -5.359 -9.089 -11.471 1.00 89.69 226 ILE A CA 1
ATOM 1778 C C . ILE A 1 226 ? -3.891 -8.756 -11.239 1.00 89.69 226 ILE A C 1
ATOM 1780 O O . ILE A 1 226 ? -3.069 -8.838 -12.152 1.00 89.69 226 ILE A O 1
ATOM 1784 N N . LEU A 1 227 ? -3.562 -8.431 -9.995 1.00 90.38 227 LEU A N 1
ATOM 1785 C CA . LEU A 1 227 ? -2.205 -8.206 -9.530 1.00 90.38 227 LEU A CA 1
ATOM 1786 C C . LEU A 1 227 ? -1.905 -9.118 -8.346 1.00 90.38 227 LEU A C 1
ATOM 1788 O O . LEU A 1 227 ? -2.630 -9.132 -7.356 1.00 90.38 227 LEU A O 1
ATOM 1792 N N . GLU A 1 228 ? -0.793 -9.837 -8.417 1.00 91.44 228 GLU A N 1
ATOM 1793 C CA . GLU A 1 228 ? -0.299 -10.633 -7.298 1.00 91.44 228 GLU A CA 1
ATOM 1794 C C . GLU A 1 228 ? 0.853 -9.907 -6.601 1.00 91.44 228 GLU A C 1
ATOM 1796 O O . GLU A 1 228 ? 1.937 -9.778 -7.173 1.00 91.44 228 GLU A O 1
ATOM 1801 N N . CYS A 1 229 ? 0.635 -9.483 -5.358 1.00 91.31 229 CYS A N 1
ATOM 1802 C CA . CYS A 1 229 ? 1.633 -8.817 -4.527 1.00 91.31 229 CYS A CA 1
ATOM 1803 C C . CYS A 1 229 ? 2.456 -9.819 -3.708 1.00 91.31 229 CYS A C 1
ATOM 1805 O O . CYS A 1 229 ? 1.915 -10.786 -3.158 1.00 91.31 229 CYS A O 1
ATOM 1807 N N . ALA A 1 230 ? 3.757 -9.562 -3.583 1.00 88.50 230 ALA A N 1
ATOM 1808 C CA . ALA A 1 230 ? 4.680 -10.365 -2.787 1.00 88.50 230 ALA A CA 1
ATOM 1809 C C . ALA A 1 230 ? 5.153 -9.644 -1.508 1.00 88.50 230 ALA A C 1
ATOM 1811 O O . ALA A 1 230 ? 5.331 -8.430 -1.479 1.00 88.50 230 ALA A O 1
ATOM 1812 N N . VAL A 1 231 ? 5.457 -10.429 -0.463 1.00 86.56 231 VAL A N 1
ATOM 1813 C CA . VAL A 1 231 ? 5.832 -9.960 0.893 1.00 86.56 231 VAL A CA 1
ATOM 1814 C C . VAL A 1 231 ? 7.052 -9.033 0.925 1.00 86.56 231 VAL A C 1
ATOM 1816 O O . VAL A 1 231 ? 7.256 -8.332 1.902 1.00 86.56 231 VAL A O 1
ATOM 1819 N N . LYS A 1 232 ? 7.926 -9.042 -0.080 1.00 85.12 232 LYS A N 1
ATOM 1820 C CA . LYS A 1 232 ? 9.171 -8.250 -0.061 1.00 85.12 232 LYS A CA 1
ATOM 1821 C C . LYS A 1 232 ? 9.137 -7.057 -1.007 1.00 85.12 232 LYS A C 1
ATOM 1823 O O . LYS A 1 232 ? 10.185 -6.511 -1.319 1.00 85.12 232 LYS A O 1
ATOM 1828 N N . GLU A 1 233 ? 7.954 -6.695 -1.478 1.00 88.69 233 GLU A N 1
ATOM 1829 C CA . GLU A 1 233 ? 7.780 -5.690 -2.516 1.00 88.69 233 GLU A CA 1
ATOM 1830 C C . GLU A 1 233 ? 6.946 -4.524 -1.969 1.00 88.69 233 GLU A C 1
ATOM 1832 O O . GLU A 1 233 ? 6.110 -4.693 -1.069 1.00 88.69 233 GLU A O 1
ATOM 1837 N N . LEU A 1 234 ? 7.221 -3.325 -2.483 1.00 93.06 234 LEU A N 1
ATOM 1838 C CA . LEU A 1 234 ? 6.440 -2.125 -2.218 1.00 93.06 234 LEU A CA 1
ATOM 1839 C C . LEU A 1 234 ? 5.771 -1.691 -3.515 1.00 93.06 234 LEU A C 1
ATOM 1841 O O . LEU A 1 234 ? 6.446 -1.304 -4.467 1.00 93.06 234 LEU A O 1
ATOM 1845 N N . TYR A 1 235 ? 4.445 -1.720 -3.518 1.00 94.81 235 TYR A N 1
ATOM 1846 C CA . TYR A 1 235 ? 3.630 -1.244 -4.623 1.00 94.81 235 TYR A CA 1
ATOM 1847 C C . TYR A 1 235 ? 2.912 0.028 -4.207 1.00 94.81 235 TYR A C 1
ATOM 1849 O O . TYR A 1 235 ? 2.286 0.082 -3.143 1.00 94.81 235 TYR A O 1
ATOM 1857 N N . LYS A 1 236 ? 2.950 1.035 -5.068 1.00 96.25 236 LYS A N 1
ATOM 1858 C CA . LYS A 1 236 ? 2.146 2.242 -4.931 1.00 96.25 236 LYS A CA 1
ATOM 1859 C C . LYS A 1 236 ? 1.399 2.497 -6.230 1.00 96.25 236 LYS A C 1
ATOM 1861 O O . LYS A 1 236 ? 2.002 2.651 -7.284 1.00 96.25 236 LYS A O 1
ATOM 1866 N N . PHE A 1 237 ? 0.084 2.574 -6.123 1.00 94.62 237 PHE A N 1
ATOM 1867 C CA . PHE A 1 237 ? -0.832 2.933 -7.192 1.00 94.62 237 PHE A CA 1
ATOM 1868 C C . PHE A 1 237 ? -1.393 4.313 -6.893 1.00 94.62 237 PHE A C 1
ATOM 1870 O O . PHE A 1 237 ? -1.843 4.567 -5.775 1.00 94.62 237 PHE A O 1
ATOM 1877 N N . VAL A 1 238 ? -1.362 5.203 -7.878 1.00 94.88 238 VAL A N 1
ATOM 1878 C CA . VAL A 1 238 ? -2.004 6.520 -7.808 1.00 94.88 238 VAL A CA 1
ATOM 1879 C C . VAL A 1 238 ? -2.700 6.774 -9.133 1.00 94.88 238 VAL A C 1
ATOM 1881 O O . VAL A 1 238 ? -2.077 6.634 -10.181 1.00 94.88 238 VAL A O 1
ATOM 1884 N N . ARG A 1 239 ? -3.983 7.117 -9.110 1.00 91.81 239 ARG A N 1
ATOM 1885 C CA . ARG A 1 239 ? -4.754 7.436 -10.309 1.00 91.81 239 ARG A CA 1
ATOM 1886 C C . ARG A 1 239 ? -4.160 8.671 -10.978 1.00 91.81 239 ARG A C 1
ATOM 1888 O O . ARG A 1 239 ? -3.801 9.635 -10.308 1.00 91.81 239 ARG A O 1
ATOM 1895 N N . CYS A 1 240 ? -4.012 8.625 -12.294 1.00 90.56 240 CYS A N 1
ATOM 1896 C CA . CYS A 1 240 ? -3.554 9.774 -13.058 1.00 90.56 240 CYS A CA 1
ATOM 1897 C C . CYS A 1 240 ? -4.678 10.815 -13.161 1.00 90.56 240 CYS A C 1
ATOM 1899 O O . CYS A 1 240 ? -5.829 10.462 -13.425 1.00 90.56 240 CYS A O 1
ATOM 1901 N N . ASP A 1 241 ? -4.337 12.093 -13.002 1.00 87.06 241 ASP A N 1
ATOM 1902 C CA . ASP A 1 241 ? -5.304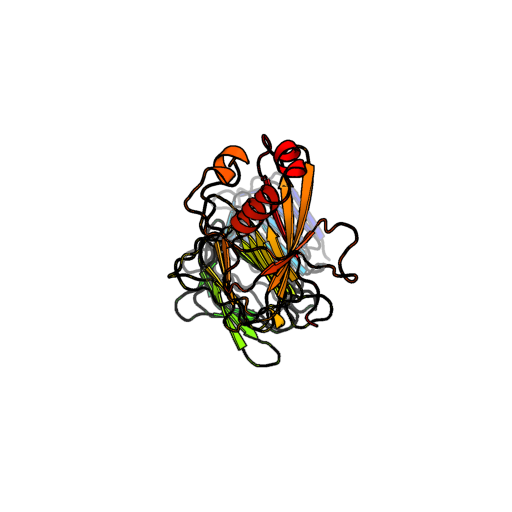 13.191 -13.061 1.00 87.06 241 ASP A CA 1
ATOM 1903 C C . ASP A 1 241 ? -6.118 13.160 -14.366 1.00 87.06 241 ASP A C 1
ATOM 1905 O O . ASP A 1 241 ? -5.564 13.128 -15.467 1.00 87.06 241 ASP A O 1
ATOM 1909 N N . GLY A 1 242 ? -7.449 13.161 -14.240 1.00 83.88 242 GLY A N 1
ATOM 1910 C CA . GLY A 1 242 ? -8.375 13.161 -15.379 1.00 83.88 242 GLY A CA 1
ATOM 1911 C C . GLY A 1 242 ? -8.403 11.864 -16.199 1.00 83.88 242 GLY A C 1
ATOM 1912 O O . GLY A 1 242 ? -8.880 11.883 -17.333 1.00 83.88 242 GLY A O 1
ATOM 1913 N N . SER A 1 243 ? -7.888 10.756 -15.660 1.00 84.69 243 SER A N 1
ATOM 1914 C CA . SER A 1 243 ? -7.754 9.477 -16.359 1.00 84.69 243 SER A CA 1
ATOM 1915 C C . SER A 1 243 ? -8.250 8.298 -15.514 1.00 84.69 243 SER A C 1
ATOM 1917 O O . SER A 1 243 ? -8.268 8.347 -14.284 1.00 84.69 243 SER A O 1
ATOM 1919 N N . ASP A 1 244 ? -8.631 7.206 -16.178 1.00 84.88 244 ASP A N 1
ATOM 1920 C CA . ASP A 1 244 ? -8.936 5.916 -15.538 1.00 84.88 244 ASP A CA 1
ATOM 1921 C C . ASP A 1 244 ? -7.683 5.046 -15.335 1.00 84.88 244 ASP A C 1
ATOM 1923 O O . ASP A 1 244 ? -7.759 3.963 -14.755 1.00 84.88 244 ASP A O 1
ATOM 1927 N N . PHE A 1 245 ? -6.527 5.514 -15.813 1.00 89.81 245 PHE A N 1
ATOM 1928 C CA . PHE A 1 245 ? -5.251 4.825 -15.670 1.00 89.81 245 PHE A CA 1
ATOM 1929 C C . PHE A 1 245 ? -4.513 5.211 -14.385 1.00 89.81 245 PHE A C 1
ATOM 1931 O O . PHE A 1 245 ? -4.688 6.299 -13.834 1.00 89.81 245 PHE A O 1
ATOM 1938 N N . PHE A 1 246 ? -3.616 4.326 -13.959 1.00 92.25 246 PHE A N 1
ATOM 1939 C CA . PHE A 1 246 ? -2.775 4.491 -12.781 1.00 92.25 246 PHE A CA 1
ATOM 1940 C C . PHE A 1 246 ? -1.315 4.765 -13.137 1.00 92.25 246 PHE A C 1
ATOM 1942 O O . PHE A 1 246 ? -0.772 4.283 -14.138 1.00 92.25 246 PHE A O 1
ATOM 1949 N N . MET A 1 247 ? -0.670 5.496 -12.239 1.00 95.69 247 MET A N 1
ATOM 1950 C CA . MET A 1 247 ? 0.753 5.419 -11.988 1.00 95.69 247 MET A CA 1
ATOM 1951 C C . MET A 1 247 ? 1.024 4.261 -11.027 1.00 95.69 247 MET A C 1
ATOM 1953 O O . MET A 1 247 ? 0.553 4.283 -9.890 1.00 95.69 247 MET A O 1
ATOM 1957 N N . LEU A 1 248 ? 1.797 3.277 -11.481 1.00 96.31 248 LEU A N 1
ATOM 1958 C CA . LEU A 1 248 ? 2.351 2.200 -10.669 1.00 96.31 248 LEU A CA 1
ATOM 1959 C C . LEU A 1 248 ? 3.814 2.505 -10.352 1.00 96.31 248 LEU A C 1
ATOM 1961 O O . LEU A 1 248 ? 4.626 2.638 -11.261 1.00 96.31 248 LEU A O 1
ATOM 1965 N N . ASP A 1 249 ? 4.155 2.543 -9.074 1.00 97.12 249 ASP A N 1
ATOM 1966 C CA . ASP A 1 249 ? 5.527 2.593 -8.581 1.00 97.12 249 ASP A CA 1
ATOM 1967 C C . ASP A 1 249 ? 5.845 1.289 -7.836 1.00 97.12 249 ASP A C 1
ATOM 1969 O O . ASP A 1 249 ? 5.184 0.950 -6.849 1.00 97.12 249 ASP A O 1
ATOM 1973 N N . LEU A 1 250 ? 6.809 0.532 -8.365 1.00 96.06 250 LEU A N 1
ATOM 1974 C CA . LEU A 1 250 ? 7.339 -0.697 -7.781 1.00 96.06 250 LEU A CA 1
ATOM 1975 C C . LEU A 1 250 ? 8.749 -0.424 -7.253 1.00 96.06 250 LEU A C 1
ATOM 1977 O O . LEU A 1 250 ? 9.673 -0.181 -8.033 1.00 96.06 250 LEU A O 1
ATOM 1981 N N . GLY A 1 251 ? 8.901 -0.494 -5.932 1.00 93.75 251 GLY A N 1
ATOM 1982 C CA . GLY A 1 251 ? 10.128 -0.145 -5.219 1.00 93.75 251 GLY A CA 1
ATOM 1983 C C . GLY A 1 251 ? 10.793 -1.326 -4.511 1.00 93.75 251 GLY A C 1
ATOM 1984 O O . GLY A 1 251 ? 10.108 -2.246 -4.060 1.00 93.75 251 GLY A O 1
ATOM 1985 N N . ASP A 1 252 ? 12.124 -1.281 -4.387 1.00 90.00 252 ASP A N 1
ATOM 1986 C CA . ASP A 1 252 ? 12.944 -2.092 -3.466 1.00 90.00 252 ASP A CA 1
ATOM 1987 C C . ASP A 1 252 ? 12.642 -3.603 -3.507 1.00 90.00 252 ASP A C 1
ATOM 1989 O O . ASP A 1 252 ? 12.565 -4.283 -2.484 1.00 90.00 252 ASP A O 1
ATOM 1993 N N . SER A 1 253 ? 12.449 -4.134 -4.716 1.00 91.06 253 SER A N 1
ATOM 1994 C CA . SER A 1 253 ? 11.888 -5.470 -4.943 1.00 91.06 253 SER A CA 1
ATOM 1995 C C . SER A 1 253 ? 12.923 -6.462 -5.477 1.00 91.06 253 SER A C 1
ATOM 1997 O O . SER A 1 253 ? 13.793 -6.105 -6.270 1.00 91.06 253 SER A O 1
ATOM 1999 N N . TYR A 1 254 ? 12.809 -7.737 -5.089 1.00 91.19 254 TYR A N 1
ATOM 2000 C CA . TYR A 1 254 ? 13.580 -8.846 -5.669 1.00 91.19 254 TYR A CA 1
ATOM 2001 C C . TYR A 1 254 ? 12.627 -9.889 -6.252 1.00 91.19 254 TYR A C 1
ATOM 2003 O O . TYR A 1 254 ? 11.984 -10.642 -5.516 1.00 91.19 254 TYR A O 1
ATOM 2011 N N . LEU A 1 255 ? 12.544 -9.928 -7.580 1.00 91.06 255 LEU A N 1
ATOM 2012 C CA . LEU A 1 255 ? 11.578 -10.751 -8.292 1.00 91.06 255 LEU A CA 1
ATOM 2013 C C . LEU A 1 255 ? 11.994 -12.221 -8.243 1.00 91.06 255 LEU A C 1
ATOM 2015 O O . LEU A 1 255 ? 13.070 -12.607 -8.696 1.00 91.06 255 LEU A O 1
ATOM 2019 N N . THR A 1 256 ? 11.095 -13.053 -7.725 1.00 89.81 256 THR A N 1
ATOM 2020 C CA . THR A 1 256 ? 11.232 -14.523 -7.687 1.00 89.81 256 THR A CA 1
ATOM 2021 C C . THR A 1 256 ? 10.329 -15.225 -8.701 1.00 89.81 256 THR A C 1
ATOM 2023 O O . THR A 1 256 ? 10.346 -16.447 -8.826 1.00 89.81 256 THR A O 1
ATOM 2026 N N . LYS A 1 257 ? 9.521 -14.445 -9.422 1.00 91.44 257 LYS A N 1
ATOM 2027 C CA . LYS A 1 257 ? 8.614 -14.878 -10.480 1.00 91.44 257 LYS A CA 1
ATOM 2028 C C . LYS A 1 257 ? 8.482 -13.767 -11.513 1.00 91.44 257 LYS A C 1
ATOM 2030 O O . LYS A 1 257 ? 8.807 -12.612 -11.246 1.00 91.44 257 LYS A O 1
ATOM 2035 N N . ARG A 1 258 ? 7.968 -14.113 -12.691 1.00 93.06 258 ARG A N 1
ATOM 2036 C CA . ARG A 1 258 ? 7.582 -13.131 -13.708 1.00 93.06 258 ARG A CA 1
ATOM 2037 C C . ARG A 1 258 ? 6.576 -12.137 -13.121 1.00 93.06 258 ARG A C 1
ATOM 2039 O O . ARG A 1 258 ? 5.536 -12.559 -12.616 1.00 93.06 258 ARG A O 1
ATOM 2046 N N . PHE A 1 259 ? 6.844 -10.844 -13.259 1.00 93.94 259 PHE A N 1
ATOM 2047 C CA . PHE A 1 259 ? 5.925 -9.787 -12.843 1.00 93.94 259 PHE A CA 1
ATOM 2048 C C . PHE A 1 259 ? 5.230 -9.203 -14.072 1.00 93.94 259 PHE A C 1
ATOM 2050 O O . PHE A 1 259 ? 5.897 -8.766 -15.005 1.00 93.94 259 PHE A O 1
ATOM 2057 N N . THR A 1 260 ? 3.899 -9.240 -14.111 1.00 93.00 260 THR A N 1
ATOM 2058 C CA . THR A 1 260 ? 3.117 -8.680 -15.226 1.00 93.00 260 THR A CA 1
ATOM 2059 C C . THR A 1 260 ? 2.392 -7.449 -14.721 1.00 93.00 260 THR A C 1
ATOM 2061 O O . THR A 1 260 ? 1.653 -7.540 -13.745 1.00 93.00 260 THR A O 1
ATOM 2064 N N . ILE A 1 261 ? 2.631 -6.308 -15.360 1.00 92.50 261 ILE A N 1
ATOM 2065 C CA . ILE A 1 261 ? 2.008 -5.053 -14.960 1.00 92.50 261 ILE A CA 1
ATOM 2066 C C . ILE A 1 261 ? 0.541 -5.051 -15.416 1.00 92.50 261 ILE A C 1
ATOM 2068 O O . ILE A 1 261 ? 0.299 -5.364 -16.582 1.00 92.50 261 ILE A O 1
ATOM 2072 N N . PRO A 1 262 ? -0.417 -4.693 -14.540 1.00 90.69 262 PRO A N 1
ATOM 2073 C CA . PRO A 1 262 ? -1.837 -4.582 -14.882 1.00 90.69 262 PRO A CA 1
ATOM 2074 C C . PRO A 1 262 ? -2.098 -3.655 -16.071 1.00 90.69 262 PRO A C 1
ATOM 2076 O O . PRO A 1 262 ? -1.432 -2.627 -16.192 1.00 90.69 262 PRO A O 1
ATOM 2079 N N . ASP A 1 263 ? -3.077 -3.966 -16.922 1.00 89.19 263 ASP A N 1
ATOM 2080 C CA . ASP A 1 263 ? -3.353 -3.198 -18.147 1.00 89.19 263 ASP A CA 1
ATOM 2081 C C . ASP A 1 263 ? -3.870 -1.773 -17.878 1.00 89.19 263 ASP A C 1
ATOM 2083 O O . ASP A 1 263 ? -3.762 -0.900 -18.744 1.00 89.19 263 ASP A O 1
ATOM 2087 N N . ASN A 1 264 ? -4.364 -1.497 -16.670 1.00 87.94 264 ASN A N 1
ATOM 2088 C CA . ASN A 1 264 ? -4.766 -0.166 -16.218 1.00 87.94 264 ASN A CA 1
ATOM 2089 C C . ASN A 1 264 ? -3.609 0.752 -15.763 1.00 87.94 264 ASN A C 1
ATOM 2091 O O . ASN A 1 264 ? -3.876 1.866 -15.313 1.00 87.94 264 ASN A O 1
ATOM 2095 N N . ALA A 1 265 ? -2.335 0.361 -15.886 1.00 92.19 265 ALA A N 1
ATOM 2096 C CA . ALA A 1 265 ? -1.200 1.234 -15.557 1.00 92.19 265 ALA A CA 1
ATOM 2097 C C . ALA A 1 265 ? -0.630 1.942 -16.803 1.00 92.19 265 ALA A C 1
ATOM 2099 O O . ALA A 1 265 ? -0.062 1.294 -17.684 1.00 92.19 265 ALA A O 1
ATOM 2100 N N . ALA A 1 266 ? -0.729 3.276 -16.861 1.00 93.69 266 ALA A N 1
ATOM 2101 C CA . ALA A 1 266 ? -0.188 4.096 -17.956 1.00 93.69 266 ALA A CA 1
ATOM 2102 C C . ALA A 1 266 ? 1.188 4.700 -17.636 1.00 93.69 266 ALA A C 1
ATOM 2104 O O . ALA A 1 266 ? 1.992 4.933 -18.545 1.00 93.69 266 ALA A O 1
ATOM 2105 N N . VAL A 1 267 ? 1.475 4.944 -16.357 1.00 95.94 267 VAL A N 1
ATOM 2106 C CA . VAL A 1 267 ? 2.780 5.421 -15.886 1.00 95.94 267 VAL A CA 1
ATOM 2107 C C . VAL A 1 267 ? 3.373 4.346 -14.990 1.00 95.94 267 VAL A C 1
ATOM 2109 O O . VAL A 1 267 ? 2.719 3.879 -14.066 1.00 95.94 267 VAL A O 1
ATOM 2112 N N . ILE A 1 268 ? 4.596 3.921 -15.274 1.00 97.25 268 ILE A N 1
ATOM 2113 C CA . ILE A 1 268 ? 5.270 2.852 -14.544 1.00 97.25 268 ILE A CA 1
ATOM 2114 C C . ILE A 1 268 ? 6.626 3.365 -14.091 1.00 97.25 268 ILE A C 1
ATOM 2116 O O . ILE A 1 268 ? 7.454 3.758 -14.912 1.00 97.25 268 ILE A O 1
ATOM 2120 N N . CYS A 1 269 ? 6.855 3.313 -12.788 1.00 96.81 269 CYS A N 1
ATOM 2121 C CA . CYS A 1 269 ? 8.124 3.589 -12.143 1.00 96.81 269 CYS A CA 1
ATOM 2122 C C . CYS A 1 269 ? 8.643 2.282 -11.543 1.00 96.81 269 CYS A C 1
ATOM 2124 O O . CYS A 1 269 ? 7.962 1.636 -10.751 1.00 96.81 269 CYS A O 1
ATOM 2126 N N . LEU A 1 270 ? 9.838 1.871 -11.948 1.00 95.81 270 LEU A N 1
ATOM 2127 C CA . LEU A 1 270 ? 10.558 0.745 -11.369 1.00 95.81 270 LEU A CA 1
ATOM 2128 C C . LEU A 1 270 ? 11.770 1.324 -10.648 1.00 95.81 270 LEU A C 1
ATOM 2130 O O . LEU A 1 270 ? 12.629 1.910 -11.304 1.00 95.81 270 LEU A O 1
ATOM 2134 N N . THR A 1 271 ? 11.850 1.165 -9.331 1.00 93.88 271 THR A N 1
ATOM 2135 C CA . THR A 1 271 ? 12.926 1.731 -8.508 1.00 93.88 271 THR A CA 1
ATOM 2136 C C . THR A 1 271 ? 13.575 0.625 -7.682 1.00 93.88 271 THR A C 1
ATOM 2138 O O . THR A 1 271 ? 12.901 -0.038 -6.902 1.00 93.88 271 THR A O 1
ATOM 2141 N N . HIS A 1 272 ? 14.880 0.389 -7.838 1.00 92.06 272 HIS A N 1
ATOM 2142 C CA . HIS A 1 272 ? 15.594 -0.700 -7.144 1.00 92.06 272 HIS A CA 1
ATOM 2143 C C . HIS A 1 272 ? 14.988 -2.101 -7.362 1.00 92.06 272 HIS A C 1
ATOM 2145 O O . HIS A 1 272 ? 15.074 -2.969 -6.492 1.00 92.06 272 HIS A O 1
ATOM 2151 N N . VAL A 1 273 ? 14.372 -2.342 -8.523 1.00 92.94 273 VAL A N 1
ATOM 2152 C CA . VAL A 1 273 ? 13.775 -3.640 -8.858 1.00 92.94 273 VAL A CA 1
ATOM 2153 C C . VAL A 1 273 ? 14.843 -4.573 -9.412 1.00 92.94 273 VAL A C 1
ATOM 2155 O O . VAL A 1 273 ? 15.450 -4.310 -10.452 1.00 92.94 273 VAL A O 1
ATOM 2158 N N . ASN A 1 274 ? 15.056 -5.691 -8.727 1.00 91.44 274 ASN A N 1
ATOM 2159 C CA . ASN A 1 274 ? 16.018 -6.713 -9.100 1.00 91.44 274 ASN A CA 1
ATOM 2160 C C . ASN A 1 274 ? 15.315 -7.931 -9.691 1.00 91.44 274 ASN A C 1
ATOM 2162 O O . ASN A 1 274 ? 14.703 -8.712 -8.966 1.00 91.44 274 ASN A O 1
ATOM 2166 N N . GLY A 1 275 ? 15.411 -8.089 -11.009 1.00 89.81 275 GLY A N 1
ATOM 2167 C CA . GLY A 1 275 ? 14.894 -9.245 -11.732 1.00 89.81 275 GLY A CA 1
ATOM 2168 C C . GLY A 1 275 ? 15.990 -10.102 -12.355 1.00 89.81 275 GLY A C 1
ATOM 2169 O O . GLY A 1 275 ? 17.190 -9.873 -12.198 1.00 89.81 275 GLY A O 1
ATOM 2170 N N . SER A 1 276 ? 15.566 -11.092 -13.131 1.00 90.56 276 SER A N 1
ATOM 2171 C CA . SER A 1 276 ? 16.458 -11.933 -13.930 1.00 90.56 276 SER A CA 1
ATOM 2172 C C . SER A 1 276 ? 15.847 -12.184 -15.311 1.00 90.56 276 SER A C 1
ATOM 2174 O O . SER A 1 276 ? 14.752 -11.716 -15.617 1.00 90.56 276 SER A O 1
ATOM 2176 N N . LYS A 1 277 ? 16.547 -12.930 -16.172 1.00 90.25 277 LYS A N 1
ATOM 2177 C CA . LYS A 1 277 ? 15.960 -13.395 -17.441 1.00 90.25 277 LYS A CA 1
ATOM 2178 C C . LYS A 1 277 ? 14.801 -14.371 -17.228 1.00 90.25 277 LYS A C 1
ATOM 2180 O O . LYS A 1 277 ? 13.910 -14.428 -18.067 1.00 90.25 277 LYS A O 1
ATOM 2185 N N . GLU A 1 278 ? 14.830 -15.129 -16.135 1.00 93.38 278 GLU A N 1
ATOM 2186 C CA . GLU A 1 278 ? 13.775 -16.080 -15.760 1.00 93.38 278 GLU A CA 1
ATOM 2187 C C . GLU A 1 278 ? 12.571 -15.359 -15.141 1.00 93.38 278 GLU A C 1
ATOM 2189 O O . GLU A 1 278 ? 11.431 -15.786 -15.316 1.00 93.38 278 GLU A O 1
ATOM 2194 N N . PHE A 1 279 ? 12.818 -14.221 -14.483 1.00 94.31 279 PHE A N 1
ATOM 2195 C CA . PHE A 1 279 ? 11.816 -13.412 -13.789 1.00 94.31 279 PHE A CA 1
ATOM 2196 C C . PHE A 1 279 ? 11.774 -11.980 -14.346 1.00 94.31 279 PHE A C 1
ATOM 2198 O O . PHE A 1 279 ? 12.196 -11.041 -13.665 1.00 94.31 279 PHE A O 1
ATOM 2205 N N . PRO A 1 280 ? 11.316 -11.795 -15.600 1.00 95.38 280 PRO A N 1
ATOM 2206 C CA . PRO A 1 280 ? 11.242 -10.476 -16.207 1.00 95.38 280 PRO A CA 1
ATOM 2207 C C . PRO A 1 280 ? 10.041 -9.678 -15.685 1.00 95.38 280 PRO A C 1
ATOM 2209 O O . PRO A 1 280 ? 9.026 -10.248 -15.267 1.00 95.38 280 PRO A O 1
ATOM 2212 N N . VAL A 1 281 ? 10.135 -8.354 -15.810 1.00 96.50 281 VAL A N 1
ATOM 2213 C CA . VAL A 1 281 ? 8.988 -7.441 -15.725 1.00 96.50 281 VAL A CA 1
ATOM 2214 C C . VAL A 1 281 ? 8.362 -7.320 -17.109 1.00 96.50 281 VAL A C 1
ATOM 2216 O O . VAL A 1 281 ? 9.049 -6.967 -18.066 1.00 96.50 281 VAL A O 1
ATOM 2219 N N . LEU A 1 282 ? 7.068 -7.598 -17.233 1.00 95.81 282 LEU A N 1
ATOM 2220 C CA . LEU A 1 282 ? 6.307 -7.411 -18.464 1.00 95.81 282 LEU A CA 1
ATOM 2221 C C . LEU A 1 282 ? 5.481 -6.130 -18.366 1.00 95.81 282 LEU A C 1
ATOM 2223 O O . LEU A 1 282 ? 4.600 -6.018 -17.515 1.00 95.81 282 LEU A O 1
ATOM 2227 N N . VAL A 1 283 ? 5.766 -5.186 -19.255 1.00 95.12 283 VAL A N 1
ATOM 2228 C CA . VAL A 1 283 ? 5.071 -3.903 -19.360 1.00 95.12 283 VAL A CA 1
ATOM 2229 C C . VAL A 1 283 ? 3.913 -4.043 -20.345 1.00 95.12 283 VAL A C 1
ATOM 2231 O O . VAL A 1 283 ? 4.100 -4.529 -21.466 1.00 95.12 283 VAL A O 1
ATOM 2234 N N . ASN A 1 284 ? 2.728 -3.615 -19.911 1.00 91.31 284 ASN A N 1
ATOM 2235 C CA . ASN A 1 284 ? 1.492 -3.666 -20.689 1.00 91.31 284 ASN A CA 1
ATOM 2236 C C . ASN A 1 284 ? 1.527 -2.750 -21.939 1.00 91.31 284 ASN A C 1
ATOM 2238 O O . ASN A 1 284 ? 2.460 -1.971 -22.156 1.00 91.31 284 ASN A O 1
ATOM 2242 N N . GLU A 1 285 ? 0.488 -2.840 -22.771 1.00 91.00 285 GLU A N 1
ATOM 2243 C CA . GLU A 1 285 ? 0.320 -1.994 -23.965 1.00 91.00 285 GLU A CA 1
ATOM 2244 C C . GLU A 1 285 ? -0.130 -0.556 -23.662 1.00 91.00 285 GLU A C 1
ATOM 2246 O O . GLU A 1 285 ? 0.186 0.357 -24.430 1.00 91.00 285 GLU A O 1
ATOM 2251 N N . SER A 1 286 ? -0.845 -0.348 -22.556 1.00 91.12 286 SER A N 1
ATOM 2252 C CA . SER A 1 286 ? -1.364 0.951 -22.112 1.00 91.12 286 SER A CA 1
ATOM 2253 C C . SER A 1 286 ? -0.278 1.910 -21.614 1.00 91.12 286 SER A C 1
ATOM 2255 O O . SER A 1 286 ? -0.513 3.116 -21.536 1.00 91.12 286 SER A O 1
ATOM 2257 N N . CYS A 1 287 ? 0.913 1.402 -21.292 1.00 93.38 287 CYS A N 1
ATOM 2258 C CA . CYS A 1 287 ? 2.014 2.182 -20.756 1.00 93.38 287 CYS A CA 1
ATOM 2259 C C . CYS A 1 287 ? 2.456 3.260 -21.748 1.00 93.38 287 CYS A C 1
ATOM 2261 O O . CYS A 1 287 ? 2.888 2.967 -22.868 1.00 93.38 287 CYS A O 1
ATOM 2263 N N . LYS A 1 288 ? 2.381 4.510 -21.288 1.00 92.56 288 LYS A N 1
ATOM 2264 C CA . LYS A 1 288 ? 2.864 5.714 -21.968 1.00 92.56 288 LYS A CA 1
ATOM 2265 C C . LYS A 1 288 ? 4.195 6.183 -21.410 1.00 92.56 288 LYS A C 1
ATOM 2267 O O . LYS A 1 288 ? 5.044 6.639 -22.171 1.00 92.56 288 LYS A O 1
ATOM 2272 N N . THR A 1 289 ? 4.395 6.028 -20.107 1.00 92.94 289 THR A N 1
ATOM 2273 C CA . THR A 1 289 ? 5.612 6.463 -19.428 1.00 92.94 289 THR A CA 1
ATOM 2274 C C . THR A 1 289 ? 6.215 5.307 -18.656 1.00 92.94 289 THR A C 1
ATOM 2276 O O . THR A 1 289 ? 5.568 4.754 -17.772 1.00 92.94 289 THR A O 1
ATOM 2279 N N . LEU A 1 290 ? 7.467 4.975 -18.962 1.00 93.69 290 LEU A N 1
ATOM 2280 C CA . LEU A 1 290 ? 8.262 3.993 -18.235 1.00 93.69 290 LEU A CA 1
ATOM 2281 C C . LEU A 1 290 ? 9.517 4.668 -17.685 1.00 93.69 290 LEU A C 1
ATOM 2283 O O . LEU A 1 290 ? 10.338 5.182 -18.446 1.00 93.69 290 LEU A O 1
ATOM 2287 N N . ILE A 1 291 ? 9.660 4.659 -16.366 1.00 92.81 291 ILE A N 1
ATOM 2288 C CA . ILE A 1 291 ? 10.822 5.155 -15.636 1.00 92.81 291 ILE A CA 1
ATOM 2289 C C . ILE A 1 291 ? 11.476 3.958 -14.952 1.00 92.81 291 ILE A C 1
ATOM 2291 O O . ILE A 1 291 ? 10.831 3.255 -14.182 1.00 92.81 291 ILE A O 1
ATOM 2295 N N . ILE A 1 292 ? 12.751 3.714 -15.243 1.00 92.12 292 ILE A N 1
ATOM 2296 C CA . ILE A 1 292 ? 13.525 2.613 -14.661 1.00 92.12 292 ILE A CA 1
ATOM 2297 C C . ILE A 1 292 ? 14.705 3.205 -13.909 1.00 92.12 292 ILE A C 1
ATOM 2299 O O . ILE A 1 292 ? 15.545 3.849 -14.522 1.00 92.12 292 ILE A O 1
ATOM 2303 N N . ASP A 1 293 ? 14.803 2.978 -12.611 1.00 89.38 293 ASP A N 1
ATOM 2304 C CA . ASP A 1 293 ? 15.806 3.590 -11.750 1.00 89.38 293 ASP A CA 1
ATOM 2305 C C . ASP A 1 293 ? 16.515 2.531 -10.906 1.00 89.38 293 ASP A C 1
ATOM 2307 O O . ASP A 1 293 ? 15.890 1.819 -10.120 1.00 89.38 293 ASP A O 1
ATOM 2311 N N . ASN A 1 294 ? 17.824 2.379 -11.100 1.00 87.56 294 ASN A N 1
ATOM 2312 C CA . ASN A 1 294 ? 18.663 1.411 -10.382 1.00 87.56 294 ASN A CA 1
ATOM 2313 C C . ASN A 1 294 ? 18.118 -0.026 -10.364 1.00 87.56 294 ASN A C 1
ATOM 2315 O O . ASN A 1 294 ? 18.211 -0.737 -9.365 1.00 87.56 294 ASN A O 1
ATOM 2319 N N . CYS A 1 295 ? 17.541 -0.445 -11.490 1.00 90.12 295 CYS A N 1
ATOM 2320 C CA . CYS A 1 295 ? 16.970 -1.775 -11.678 1.00 90.12 295 CYS A CA 1
ATOM 2321 C C . CYS A 1 295 ? 17.920 -2.721 -12.419 1.00 90.12 295 CYS A C 1
ATOM 2323 O O . CYS A 1 295 ? 18.856 -2.297 -13.102 1.00 90.12 295 CYS A O 1
ATOM 2325 N N . THR A 1 296 ? 17.635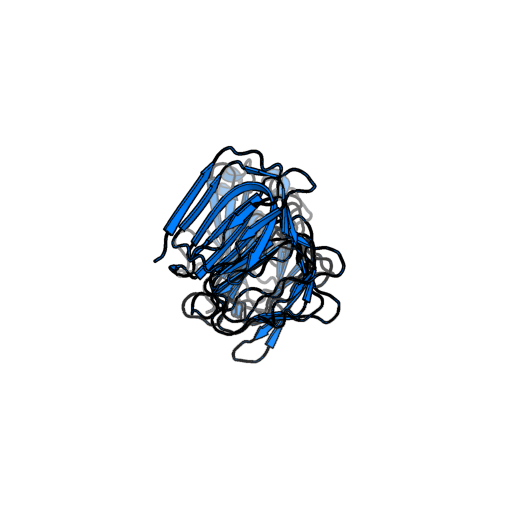 -4.019 -12.323 1.00 90.75 296 THR A N 1
ATOM 2326 C CA . THR A 1 296 ? 18.435 -5.098 -12.912 1.00 90.75 296 THR A CA 1
ATOM 2327 C C . THR A 1 296 ? 17.546 -6.184 -13.515 1.00 90.75 296 THR A C 1
ATOM 2329 O O . THR A 1 296 ? 16.370 -6.302 -13.168 1.00 90.75 296 THR A O 1
ATOM 2332 N N . GLY A 1 297 ? 18.089 -6.986 -14.435 1.00 92.44 297 GLY A N 1
ATOM 2333 C CA . GLY A 1 297 ? 17.351 -8.069 -15.085 1.00 92.44 297 GLY A CA 1
ATOM 2334 C C . GLY A 1 297 ? 16.750 -7.660 -16.428 1.00 92.44 297 GLY A C 1
ATOM 2335 O O . GLY A 1 297 ? 17.393 -6.969 -17.218 1.00 92.44 297 GLY A O 1
ATOM 2336 N N . VAL A 1 298 ? 15.542 -8.143 -16.728 1.00 94.88 298 VAL A N 1
ATOM 2337 C CA . VAL A 1 298 ? 14.888 -7.920 -18.025 1.00 94.88 298 VAL A CA 1
ATOM 2338 C C . VAL A 1 298 ? 13.546 -7.223 -17.847 1.00 94.88 298 VAL A C 1
ATOM 2340 O O . VAL A 1 298 ? 12.691 -7.694 -17.098 1.00 94.88 298 VAL A O 1
ATOM 2343 N N . VAL A 1 299 ? 13.345 -6.140 -18.595 1.00 95.94 299 VAL A N 1
ATOM 2344 C CA . VAL A 1 299 ? 12.058 -5.452 -18.737 1.00 95.94 299 VAL A CA 1
ATOM 2345 C C . VAL A 1 299 ? 11.588 -5.630 -20.173 1.00 95.94 299 VAL A C 1
ATOM 2347 O O . VAL A 1 299 ? 12.274 -5.229 -21.110 1.00 95.94 299 VAL A O 1
ATOM 2350 N N . VAL A 1 300 ? 10.439 -6.262 -20.371 1.00 96.31 300 VAL A N 1
ATOM 2351 C CA . VAL A 1 300 ? 9.877 -6.540 -21.693 1.00 96.31 300 VAL A CA 1
ATOM 2352 C C . VAL A 1 300 ? 8.695 -5.617 -21.927 1.00 96.31 300 VAL A C 1
ATOM 2354 O O . VAL A 1 300 ? 7.649 -5.756 -21.300 1.00 96.31 300 VAL A O 1
ATOM 2357 N N . CYS A 1 301 ? 8.854 -4.697 -22.864 1.00 93.69 301 CYS A N 1
ATOM 2358 C CA . CYS A 1 301 ? 7.816 -3.789 -23.315 1.00 93.69 301 CYS A CA 1
ATOM 2359 C C . CYS A 1 301 ? 7.089 -4.360 -24.532 1.00 93.69 301 CYS A C 1
ATOM 2361 O O . CYS A 1 301 ? 7.708 -4.948 -25.429 1.00 93.69 301 CYS A O 1
ATOM 2363 N N . HIS A 1 302 ? 5.777 -4.131 -24.622 1.00 87.25 302 HIS A N 1
ATOM 2364 C CA . HIS A 1 302 ? 5.025 -4.560 -25.798 1.00 87.25 302 HIS A CA 1
ATOM 2365 C C . HIS A 1 302 ? 5.540 -3.893 -27.087 1.00 87.25 302 HIS A C 1
ATOM 2367 O O . HIS A 1 302 ? 5.863 -4.560 -28.074 1.00 87.25 302 HIS A O 1
ATOM 2373 N N . SER A 1 303 ? 5.646 -2.566 -27.094 1.00 83.50 303 SER A N 1
ATOM 2374 C CA . SER A 1 303 ? 6.111 -1.797 -28.246 1.00 83.50 303 SER A CA 1
ATOM 2375 C C . SER A 1 303 ? 6.748 -0.498 -27.780 1.00 83.50 303 SER A C 1
ATOM 2377 O O . SER A 1 303 ? 6.265 0.126 -26.848 1.00 83.50 303 SER A O 1
ATOM 2379 N N . LEU A 1 304 ? 7.794 -0.031 -28.461 1.00 83.81 304 LEU A N 1
ATOM 2380 C CA . LEU A 1 304 ? 8.291 1.327 -28.225 1.00 83.81 304 LEU A CA 1
ATOM 2381 C C . LEU A 1 304 ? 7.260 2.383 -28.649 1.00 83.81 304 LEU A C 1
ATOM 2383 O O . LEU A 1 304 ? 7.238 3.474 -28.101 1.00 83.81 304 LEU A O 1
ATOM 2387 N N . LYS A 1 305 ? 6.389 2.060 -29.618 1.00 81.88 305 LYS A N 1
ATOM 2388 C CA . LYS A 1 305 ? 5.388 3.004 -30.135 1.00 81.88 305 LYS A CA 1
ATOM 2389 C C . LYS A 1 305 ? 4.300 3.364 -29.121 1.00 81.88 305 LYS A C 1
ATOM 2391 O O . LYS A 1 305 ? 3.631 4.369 -29.323 1.00 81.88 305 LYS A O 1
ATOM 2396 N N . SER A 1 306 ? 4.077 2.536 -28.098 1.00 83.88 306 SER A N 1
ATOM 2397 C CA . SER A 1 306 ? 3.122 2.867 -27.035 1.00 83.88 306 SER A CA 1
ATOM 2398 C C . SER A 1 306 ? 3.709 3.865 -26.036 1.00 83.88 306 SER A C 1
ATOM 2400 O O . SER A 1 306 ? 2.942 4.619 -25.447 1.00 83.88 306 SER A O 1
ATOM 2402 N N . LEU A 1 307 ? 5.041 3.912 -25.909 1.00 86.12 307 LEU A N 1
ATOM 2403 C CA . LEU A 1 307 ? 5.762 4.764 -24.970 1.00 86.12 307 LEU A CA 1
ATOM 2404 C C . LEU A 1 307 ? 5.977 6.170 -25.538 1.00 86.12 307 LEU A C 1
ATOM 2406 O O . LEU A 1 307 ? 6.711 6.372 -26.508 1.00 86.12 307 LEU A O 1
ATOM 2410 N N . GLU A 1 308 ? 5.400 7.152 -24.863 1.00 85.56 308 GLU A N 1
ATOM 2411 C CA . GLU A 1 308 ? 5.700 8.572 -25.036 1.00 85.56 308 GLU A CA 1
ATOM 2412 C C . GLU A 1 308 ? 7.019 8.929 -24.345 1.00 85.56 308 GLU A C 1
ATOM 2414 O O . GLU A 1 308 ? 7.826 9.682 -24.888 1.00 85.56 308 GLU A O 1
ATOM 2419 N N . LEU A 1 309 ? 7.280 8.325 -23.182 1.00 85.00 309 LEU A N 1
ATOM 2420 C CA . LEU A 1 309 ? 8.502 8.523 -22.416 1.00 85.00 309 LEU A CA 1
ATOM 2421 C C . LEU A 1 309 ? 9.083 7.184 -21.953 1.00 85.00 309 LEU A C 1
ATOM 2423 O O . LEU A 1 309 ? 8.437 6.410 -21.253 1.00 85.00 309 LEU A O 1
ATOM 2427 N N . LEU A 1 310 ? 10.348 6.951 -22.297 1.00 86.56 310 LEU A N 1
ATOM 2428 C CA . LEU A 1 310 ? 11.192 5.939 -21.672 1.00 86.56 310 LEU A CA 1
ATOM 2429 C C . LEU A 1 310 ? 12.364 6.662 -21.028 1.00 86.56 310 LEU A C 1
ATOM 2431 O O . LEU A 1 310 ? 13.242 7.147 -21.739 1.00 86.56 310 LEU A O 1
ATOM 2435 N N . SER A 1 311 ? 12.357 6.729 -19.704 1.00 84.56 311 SER A N 1
ATOM 2436 C CA . SER A 1 311 ? 13.461 7.252 -18.919 1.00 84.56 311 SER A CA 1
ATOM 2437 C C . SER A 1 311 ? 14.119 6.112 -18.177 1.00 84.56 311 SER A C 1
ATOM 2439 O O . SER A 1 311 ? 13.462 5.239 -17.613 1.00 84.56 311 SER A O 1
ATOM 2441 N N . MET A 1 312 ? 15.438 6.116 -18.175 1.00 82.50 312 MET A N 1
ATOM 2442 C CA . MET A 1 312 ? 16.193 5.168 -17.390 1.00 82.50 312 MET A CA 1
ATOM 2443 C C . MET A 1 312 ? 17.266 5.944 -16.638 1.00 82.50 312 MET A C 1
ATOM 2445 O O . MET A 1 312 ? 17.995 6.719 -17.247 1.00 82.50 312 MET A O 1
ATOM 2449 N N . LEU A 1 313 ? 17.292 5.795 -15.321 1.00 77.19 313 LEU A N 1
ATOM 2450 C CA . LEU A 1 313 ? 18.056 6.579 -14.365 1.00 77.19 313 LEU A CA 1
ATOM 2451 C C . LEU A 1 313 ? 18.985 5.630 -13.594 1.00 77.19 313 LEU A C 1
ATOM 2453 O O . LEU A 1 313 ? 18.612 4.498 -13.308 1.00 77.19 313 LEU A O 1
ATOM 2457 N N . ARG A 1 314 ? 20.191 6.106 -13.254 1.00 68.38 314 ARG A N 1
ATOM 2458 C CA . ARG A 1 314 ? 21.137 5.485 -12.297 1.00 68.38 314 ARG A CA 1
ATOM 2459 C C . ARG A 1 314 ? 21.210 3.950 -12.381 1.00 68.38 314 ARG A C 1
ATOM 2461 O O . ARG A 1 314 ? 20.507 3.269 -11.661 1.00 68.38 314 ARG A O 1
ATOM 2468 N N . PHE A 1 315 ? 22.098 3.368 -13.179 1.00 64.62 315 PHE A N 1
ATOM 2469 C CA . PHE A 1 315 ? 22.226 1.902 -13.235 1.00 64.62 315 PHE A CA 1
ATOM 2470 C C . PHE A 1 315 ? 23.313 1.389 -12.283 1.00 64.62 315 PHE A C 1
ATOM 2472 O O . PHE A 1 315 ? 24.467 1.803 -12.376 1.00 64.62 315 PHE A O 1
ATOM 2479 N N . GLY A 1 316 ? 22.962 0.488 -11.367 1.00 54.47 316 GLY A N 1
ATOM 2480 C CA . GLY A 1 316 ? 23.921 -0.219 -10.519 1.00 54.47 316 GLY A CA 1
ATOM 2481 C C . GLY A 1 316 ? 24.776 -1.245 -11.279 1.00 54.47 316 GLY A C 1
ATOM 2482 O O . GLY A 1 316 ? 24.712 -1.367 -12.500 1.00 54.47 316 GLY A O 1
ATOM 2483 N N . LEU A 1 317 ? 25.581 -2.000 -10.526 1.00 52.00 317 LEU A N 1
ATOM 2484 C CA . LEU A 1 317 ? 26.516 -3.043 -10.977 1.00 52.00 317 LEU A CA 1
ATOM 2485 C C . LEU A 1 317 ? 25.814 -4.267 -11.605 1.00 52.00 317 LEU A C 1
ATOM 2487 O O . LEU A 1 317 ? 26.020 -5.363 -11.110 1.00 52.00 317 LEU A O 1
ATOM 2491 N N . ASN A 1 318 ? 24.933 -4.146 -12.602 1.00 63.31 318 ASN A N 1
ATOM 2492 C CA . ASN A 1 318 ? 24.144 -5.298 -13.054 1.00 63.31 318 ASN A CA 1
ATOM 2493 C C . ASN A 1 318 ? 23.579 -5.157 -14.477 1.00 63.31 318 ASN A C 1
ATOM 2495 O O . ASN A 1 318 ? 23.252 -4.069 -14.945 1.00 63.31 318 ASN A O 1
ATOM 2499 N N . ASN A 1 319 ? 23.423 -6.302 -15.150 1.00 80.00 319 ASN A N 1
ATOM 2500 C CA . ASN A 1 319 ? 22.871 -6.389 -16.500 1.00 80.00 319 ASN A CA 1
ATOM 2501 C C . ASN A 1 319 ? 21.382 -6.001 -16.507 1.00 80.00 319 ASN A C 1
ATOM 2503 O O . ASN A 1 319 ? 20.550 -6.778 -16.031 1.00 80.00 319 ASN A O 1
ATOM 2507 N N . LEU A 1 320 ? 21.051 -4.840 -17.076 1.00 88.62 320 LEU A N 1
ATOM 2508 C CA . LEU A 1 320 ? 19.679 -4.460 -17.421 1.00 88.62 320 LEU A CA 1
ATOM 2509 C C . LEU A 1 320 ? 19.471 -4.626 -18.929 1.00 88.62 320 LEU A C 1
ATOM 2511 O O . LEU A 1 320 ? 20.258 -4.136 -19.741 1.00 88.62 320 LEU A O 1
ATOM 2515 N N . GLU A 1 321 ? 18.391 -5.290 -19.318 1.00 92.62 321 GLU A N 1
ATOM 2516 C CA . GLU A 1 321 ? 17.970 -5.414 -20.710 1.00 92.62 321 GLU A CA 1
ATOM 2517 C C . GLU A 1 321 ? 16.511 -4.975 -20.848 1.00 92.62 321 GLU A C 1
ATOM 2519 O O . GLU A 1 321 ? 15.610 -5.614 -20.310 1.00 92.62 321 GLU A O 1
ATOM 2524 N N . VAL A 1 322 ? 16.273 -3.899 -21.599 1.00 92.81 322 VAL A N 1
ATOM 2525 C CA . VAL A 1 322 ? 14.923 -3.469 -21.983 1.00 92.81 322 VAL A CA 1
ATOM 2526 C C . VAL A 1 322 ? 14.636 -4.009 -23.377 1.00 92.81 322 VAL A C 1
ATOM 2528 O O . VAL A 1 322 ? 15.304 -3.626 -24.337 1.00 92.81 322 VAL A O 1
ATOM 2531 N N . GLN A 1 323 ? 13.677 -4.920 -23.498 1.00 95.06 323 GLN A N 1
ATOM 2532 C CA . GLN A 1 323 ? 13.292 -5.575 -24.747 1.00 95.06 323 GLN A CA 1
ATOM 2533 C C . GLN A 1 323 ? 11.972 -5.020 -25.275 1.00 95.06 323 GLN A C 1
ATOM 2535 O O . GLN A 1 323 ? 11.095 -4.642 -24.508 1.00 95.06 323 GLN A O 1
ATOM 2540 N N . PHE A 1 324 ? 11.809 -5.037 -26.593 1.00 92.38 324 PHE A N 1
ATOM 2541 C CA . PHE A 1 324 ? 10.568 -4.681 -27.272 1.00 92.38 324 PHE A CA 1
ATOM 2542 C C . PHE A 1 324 ? 10.089 -5.873 -28.104 1.00 92.38 324 PHE A C 1
ATOM 2544 O O . PHE A 1 324 ? 10.855 -6.418 -28.911 1.00 92.38 324 PHE A O 1
ATOM 2551 N N . ASN A 1 325 ? 8.827 -6.280 -27.936 1.00 90.69 325 ASN A N 1
ATOM 2552 C CA . ASN A 1 325 ? 8.273 -7.419 -28.683 1.00 90.69 325 ASN A CA 1
ATOM 2553 C C . ASN A 1 325 ? 8.201 -7.133 -30.188 1.00 90.69 325 ASN A C 1
ATOM 2555 O O . ASN A 1 325 ? 8.444 -8.019 -31.011 1.00 90.69 325 ASN A O 1
ATOM 2559 N N . ARG A 1 326 ? 7.905 -5.882 -30.556 1.00 87.00 326 ARG A N 1
ATOM 2560 C CA . ARG A 1 326 ? 7.862 -5.417 -31.947 1.00 87.00 326 ARG A CA 1
ATOM 2561 C C . ARG A 1 326 ? 9.095 -4.581 -32.267 1.00 87.00 326 ARG A C 1
ATOM 2563 O O . ARG A 1 326 ? 9.480 -3.714 -31.489 1.00 87.00 326 ARG A O 1
ATOM 2570 N N . ARG A 1 327 ? 9.685 -4.815 -33.442 1.00 86.75 327 ARG A N 1
ATOM 2571 C CA . ARG A 1 327 ? 10.741 -3.940 -33.966 1.00 86.75 327 ARG A CA 1
ATOM 2572 C C . ARG A 1 327 ? 10.140 -2.596 -34.345 1.00 86.75 327 ARG A C 1
ATOM 2574 O O . ARG A 1 327 ? 9.069 -2.546 -34.952 1.00 86.75 327 ARG A O 1
ATOM 2581 N N . SER A 1 328 ? 10.850 -1.524 -34.035 1.00 84.81 328 SER A N 1
ATOM 2582 C CA . SER A 1 328 ? 10.410 -0.175 -34.370 1.00 84.81 328 SER A CA 1
ATOM 2583 C C . SER A 1 328 ? 11.569 0.705 -34.808 1.00 84.81 328 SER A C 1
ATOM 2585 O O . SER A 1 328 ? 12.700 0.570 -34.330 1.00 84.81 328 SER A O 1
ATOM 2587 N N . ASN A 1 329 ? 11.249 1.648 -35.691 1.00 86.12 329 ASN A N 1
ATOM 2588 C CA . ASN A 1 329 ? 12.076 2.827 -35.879 1.00 86.12 329 ASN A CA 1
ATOM 2589 C C . ASN A 1 329 ? 12.068 3.624 -34.571 1.00 86.12 329 ASN A C 1
ATOM 2591 O O . ASN A 1 329 ? 11.022 3.735 -33.929 1.00 86.12 329 ASN A O 1
ATOM 2595 N N . ALA A 1 330 ? 13.223 4.140 -34.178 1.00 84.56 330 ALA A N 1
ATOM 2596 C CA . ALA A 1 330 ? 13.389 4.878 -32.940 1.00 84.56 330 ALA A CA 1
ATOM 2597 C C . ALA A 1 330 ? 14.467 5.944 -33.099 1.00 84.56 330 ALA A C 1
ATOM 2599 O O . ALA A 1 330 ? 15.511 5.681 -33.704 1.00 84.56 330 ALA A O 1
ATOM 2600 N N . THR A 1 331 ? 14.227 7.097 -32.485 1.00 85.88 331 THR A N 1
ATOM 2601 C CA . THR A 1 331 ? 15.254 8.096 -32.206 1.00 85.88 331 THR A CA 1
ATOM 2602 C C . THR A 1 331 ? 15.442 8.126 -30.699 1.00 85.88 331 THR A C 1
ATOM 2604 O O . THR A 1 331 ? 14.545 8.535 -29.970 1.00 85.88 331 THR A O 1
ATOM 2607 N N . LEU A 1 332 ? 16.584 7.638 -30.226 1.00 85.50 332 LEU A N 1
ATOM 2608 C CA . LEU A 1 332 ? 16.914 7.635 -28.804 1.00 85.50 332 LEU A CA 1
ATOM 2609 C C . LEU A 1 332 ? 17.827 8.812 -28.496 1.00 85.50 332 LEU A C 1
ATOM 2611 O O . LEU A 1 332 ? 18.933 8.876 -29.034 1.00 85.50 332 LEU A O 1
ATOM 2615 N N . GLU A 1 333 ? 17.403 9.703 -27.609 1.00 87.75 333 GLU A N 1
ATOM 2616 C CA . GLU A 1 333 ? 18.299 10.685 -27.004 1.00 87.75 333 GLU A CA 1
ATOM 2617 C C . GLU A 1 333 ? 18.992 10.030 -25.810 1.00 87.75 333 GLU A C 1
ATOM 2619 O O . GLU A 1 333 ? 18.326 9.508 -24.917 1.00 87.75 333 GLU A O 1
ATOM 2624 N N . ILE A 1 334 ? 20.324 10.037 -25.809 1.00 87.81 334 ILE A N 1
ATOM 2625 C CA . ILE A 1 334 ? 21.166 9.469 -24.758 1.00 87.81 334 ILE A CA 1
ATOM 2626 C C . ILE A 1 334 ? 21.979 10.600 -24.136 1.00 87.81 334 ILE A C 1
ATOM 2628 O O . ILE A 1 334 ? 22.816 11.213 -24.801 1.00 87.81 334 ILE A O 1
ATOM 2632 N N . CYS A 1 335 ? 21.747 10.872 -22.857 1.00 87.25 335 CYS A N 1
ATOM 2633 C CA . CYS A 1 335 ? 22.485 11.872 -22.093 1.00 87.25 335 CYS A CA 1
ATOM 2634 C C . CYS A 1 335 ? 23.470 11.180 -21.152 1.00 87.25 335 CYS A C 1
ATOM 2636 O O . CYS A 1 335 ? 23.058 10.481 -20.233 1.00 87.25 335 CYS A O 1
ATOM 2638 N N . TYR A 1 336 ? 24.764 11.391 -21.356 1.00 87.06 336 TYR A N 1
ATOM 2639 C CA . TYR A 1 336 ? 25.830 10.905 -20.486 1.00 87.06 336 TYR A CA 1
ATOM 2640 C C . TYR A 1 336 ? 26.226 12.016 -19.523 1.00 87.06 336 TYR A C 1
ATOM 2642 O O . TYR A 1 336 ? 26.667 13.079 -19.957 1.00 87.06 336 TYR A O 1
ATOM 2650 N N . GLN A 1 337 ? 26.104 11.774 -18.222 1.00 86.38 337 GLN A N 1
ATOM 2651 C CA . GLN A 1 337 ? 26.585 12.685 -17.191 1.00 86.38 337 GLN A CA 1
ATOM 2652 C C . GLN A 1 337 ? 27.917 12.181 -16.649 1.00 86.38 337 GLN A C 1
ATOM 2654 O O . GLN A 1 337 ? 28.058 10.998 -16.333 1.00 86.38 337 GLN A O 1
ATOM 2659 N N . PHE A 1 338 ? 28.876 13.087 -16.494 1.00 85.81 338 PHE A N 1
ATOM 2660 C CA . PHE A 1 338 ? 30.213 12.793 -16.001 1.00 85.81 338 PHE A CA 1
ATOM 2661 C C . PHE A 1 338 ? 30.493 13.465 -14.649 1.00 85.81 338 PHE A C 1
ATOM 2663 O O . PHE A 1 338 ? 29.793 14.388 -14.221 1.00 85.81 338 PHE A O 1
ATOM 2670 N N . THR A 1 339 ? 31.555 13.024 -13.974 1.00 83.81 339 THR A N 1
ATOM 2671 C CA . THR A 1 339 ? 32.127 13.712 -12.802 1.00 83.81 339 THR A CA 1
ATOM 2672 C C . THR A 1 339 ? 32.359 15.203 -13.089 1.00 83.81 339 THR A C 1
ATOM 2674 O O . THR A 1 339 ? 32.841 15.544 -14.165 1.00 83.81 339 THR A O 1
ATOM 2677 N N . HIS A 1 340 ? 32.065 16.082 -12.120 1.00 82.44 340 HIS A N 1
ATOM 2678 C CA . HIS A 1 340 ? 32.079 17.556 -12.254 1.00 82.44 340 HIS A CA 1
ATOM 2679 C C . HIS A 1 340 ? 30.941 18.165 -13.101 1.00 82.44 340 HIS A C 1
ATOM 2681 O O . HIS A 1 340 ? 31.099 19.257 -13.642 1.00 82.44 340 HIS A O 1
ATOM 2687 N N . ASN A 1 341 ? 29.787 17.493 -13.186 1.00 75.38 341 ASN A N 1
ATOM 2688 C CA . ASN A 1 341 ? 28.559 17.994 -13.827 1.00 75.38 341 ASN A CA 1
ATOM 2689 C C . ASN A 1 341 ? 28.690 18.356 -15.318 1.00 75.38 341 ASN A C 1
ATOM 2691 O O . ASN A 1 341 ? 27.905 19.152 -15.829 1.00 75.38 341 ASN A O 1
ATOM 2695 N N . ARG A 1 342 ? 29.642 17.760 -16.043 1.00 84.44 342 ARG A N 1
ATOM 2696 C CA . ARG A 1 342 ? 29.649 17.837 -17.512 1.00 84.44 342 ARG A CA 1
ATOM 2697 C C . ARG A 1 342 ? 28.688 16.806 -18.094 1.00 84.44 342 ARG A C 1
ATOM 2699 O O . ARG A 1 342 ? 28.566 15.708 -17.552 1.00 84.44 342 ARG A O 1
ATOM 2706 N N . SER A 1 343 ? 28.027 17.146 -19.196 1.00 88.31 343 SER A N 1
ATOM 2707 C CA . SER A 1 343 ? 27.108 16.241 -19.889 1.00 88.31 343 SER A CA 1
ATOM 2708 C C . SER A 1 343 ? 27.377 16.209 -21.388 1.00 88.31 343 SER A C 1
ATOM 2710 O O . SER A 1 343 ? 27.649 17.250 -21.976 1.00 88.31 343 SER A O 1
ATOM 2712 N N . LEU A 1 344 ? 27.239 15.032 -21.991 1.00 90.00 344 LEU A N 1
ATOM 2713 C CA . LEU A 1 344 ? 27.268 14.805 -23.436 1.00 90.00 344 LEU A CA 1
ATOM 2714 C C . LEU A 1 344 ? 25.908 14.254 -23.865 1.00 90.00 344 LEU A C 1
ATOM 2716 O O . LEU A 1 344 ? 25.451 13.266 -23.295 1.00 90.00 344 LEU A O 1
ATOM 2720 N N . GLN A 1 345 ? 25.274 14.854 -24.868 1.00 91.00 345 GLN A N 1
ATOM 2721 C CA . GLN A 1 345 ? 23.987 14.388 -25.393 1.00 91.00 345 GLN A CA 1
ATOM 2722 C C . GLN A 1 345 ? 24.131 13.935 -26.841 1.00 91.00 345 GLN A C 1
ATOM 2724 O O . GLN A 1 345 ? 24.515 14.717 -27.712 1.00 91.00 345 GLN A O 1
ATOM 2729 N N . LEU A 1 346 ? 23.803 12.670 -27.096 1.00 91.00 346 LEU A N 1
ATOM 2730 C CA . LEU A 1 346 ? 23.833 12.052 -28.419 1.00 91.00 346 LEU A CA 1
ATOM 2731 C C . LEU A 1 346 ? 22.425 11.611 -28.817 1.00 91.00 346 LEU A C 1
ATOM 2733 O O . LEU A 1 346 ? 21.668 11.143 -27.973 1.00 91.00 346 LEU A O 1
ATOM 2737 N N . ALA A 1 347 ? 22.092 11.686 -30.102 1.00 90.50 347 ALA A N 1
ATOM 2738 C CA . ALA A 1 347 ? 20.862 11.106 -30.638 1.00 90.50 347 ALA A CA 1
ATOM 2739 C C . ALA A 1 347 ? 21.171 9.936 -31.574 1.00 90.50 347 ALA A C 1
ATOM 2741 O O . ALA A 1 347 ? 22.014 10.050 -32.465 1.00 90.50 347 ALA A O 1
ATOM 2742 N N . ILE A 1 348 ? 20.475 8.815 -31.389 1.00 90.50 348 ILE A N 1
ATOM 2743 C CA . ILE A 1 348 ? 20.662 7.586 -32.161 1.00 90.50 348 ILE A CA 1
ATOM 2744 C C . ILE A 1 348 ? 19.383 7.235 -32.914 1.00 90.50 348 ILE A C 1
ATOM 2746 O O . ILE A 1 348 ? 18.382 6.849 -32.315 1.00 90.50 348 ILE A O 1
ATOM 2750 N N . CYS A 1 349 ? 19.452 7.307 -34.240 1.00 89.88 349 CYS A N 1
ATOM 2751 C CA . CYS A 1 349 ? 18.391 6.927 -35.161 1.00 89.88 349 CYS A CA 1
ATOM 2752 C C . CYS A 1 349 ? 18.596 5.478 -35.623 1.00 89.88 349 CYS A C 1
ATOM 2754 O O . CYS A 1 349 ? 19.555 5.168 -36.339 1.00 89.88 349 CYS A O 1
ATOM 2756 N N . THR A 1 350 ? 17.675 4.586 -35.272 1.00 88.62 350 THR A N 1
ATOM 2757 C CA . THR A 1 350 ? 17.666 3.182 -35.714 1.00 88.62 350 THR A CA 1
ATOM 2758 C C . THR A 1 350 ? 16.338 2.825 -36.370 1.00 88.62 350 THR A C 1
ATOM 2760 O O . THR A 1 350 ? 15.291 3.348 -35.999 1.00 88.62 350 THR A O 1
ATOM 2763 N N . LYS A 1 351 ? 16.371 1.922 -37.357 1.00 85.56 351 LYS A N 1
ATOM 2764 C CA . LYS A 1 351 ? 15.172 1.442 -38.071 1.00 85.56 351 LYS A CA 1
ATOM 2765 C C . LYS A 1 351 ? 14.618 0.113 -37.541 1.00 85.56 351 LYS A C 1
ATOM 2767 O O . LYS A 1 351 ? 13.596 -0.366 -38.009 1.00 85.56 351 LYS A O 1
ATOM 2772 N N . ASN A 1 352 ? 15.317 -0.544 -36.614 1.00 87.12 352 ASN A N 1
ATOM 2773 C CA . ASN A 1 352 ? 15.008 -1.928 -36.238 1.00 87.12 352 ASN A CA 1
ATOM 2774 C C . ASN A 1 352 ? 15.256 -2.214 -34.747 1.00 87.12 352 ASN A C 1
ATOM 2776 O O . ASN A 1 352 ? 15.684 -3.320 -34.404 1.00 87.12 352 ASN A O 1
ATOM 2780 N N . LEU A 1 353 ? 15.015 -1.246 -33.854 1.00 89.69 353 LEU A N 1
ATOM 2781 C CA . LEU A 1 353 ? 15.282 -1.427 -32.425 1.00 89.69 353 LEU A CA 1
ATOM 2782 C C . LEU A 1 353 ? 14.463 -2.589 -31.856 1.00 89.69 353 LEU A C 1
ATOM 2784 O O . LEU A 1 353 ? 13.254 -2.667 -32.065 1.00 89.69 353 LEU A O 1
ATOM 2788 N N . ARG A 1 354 ? 15.134 -3.483 -31.129 1.00 92.25 354 ARG A N 1
ATOM 2789 C CA . ARG A 1 354 ? 14.538 -4.619 -30.415 1.00 92.25 354 ARG A CA 1
ATOM 2790 C C . ARG A 1 354 ? 14.934 -4.657 -28.944 1.00 92.25 354 ARG A C 1
ATOM 2792 O O . ARG A 1 354 ? 14.175 -5.188 -28.145 1.00 92.25 354 ARG A O 1
ATOM 2799 N N . ALA A 1 355 ? 16.103 -4.133 -28.581 1.00 92.12 355 ALA A N 1
ATOM 2800 C CA . ALA A 1 355 ? 16.486 -4.019 -27.181 1.00 92.12 355 ALA A CA 1
ATOM 2801 C C . ALA A 1 355 ? 17.478 -2.882 -26.926 1.00 92.12 355 ALA A C 1
ATOM 2803 O O . ALA A 1 355 ? 18.280 -2.538 -27.799 1.00 92.12 355 ALA A O 1
ATOM 2804 N N . ILE A 1 356 ? 17.465 -2.372 -25.701 1.00 90.31 356 ILE A N 1
ATOM 2805 C CA . ILE A 1 356 ? 18.527 -1.550 -25.124 1.00 90.31 356 ILE A CA 1
ATOM 2806 C C . ILE A 1 356 ? 19.180 -2.396 -24.032 1.00 90.31 356 ILE A C 1
ATOM 2808 O O . ILE A 1 356 ? 18.489 -2.918 -23.157 1.00 90.31 356 ILE A O 1
ATOM 2812 N N . VAL A 1 357 ? 20.492 -2.600 -24.122 1.00 89.25 357 VAL A N 1
ATOM 2813 C CA . VAL A 1 357 ? 21.226 -3.517 -23.244 1.00 89.25 357 VAL A CA 1
ATOM 2814 C C . VAL A 1 357 ? 22.323 -2.762 -22.515 1.00 89.25 357 VAL A C 1
ATOM 2816 O O . VAL A 1 357 ? 23.205 -2.180 -23.141 1.00 89.25 357 VAL A O 1
ATOM 2819 N N . PHE A 1 358 ? 22.304 -2.838 -21.193 1.00 82.75 358 PHE A N 1
ATOM 2820 C CA . PHE A 1 358 ? 23.328 -2.287 -20.323 1.00 82.75 358 PHE A CA 1
ATOM 2821 C C . PHE A 1 358 ? 24.164 -3.437 -19.787 1.00 82.75 358 PHE A C 1
ATOM 2823 O O . PHE A 1 358 ? 23.765 -4.121 -18.851 1.00 82.75 358 PHE A O 1
ATOM 2830 N N . LYS A 1 359 ? 25.325 -3.668 -20.402 1.00 74.31 359 LYS A N 1
ATOM 2831 C CA . LYS A 1 359 ? 26.281 -4.706 -19.977 1.00 74.31 359 LYS A CA 1
ATOM 2832 C C . LYS A 1 359 ? 27.400 -4.158 -19.090 1.00 74.31 359 LYS A C 1
ATOM 2834 O O . LYS A 1 359 ? 28.487 -4.728 -19.036 1.00 74.31 359 LYS A O 1
ATOM 2839 N N . CYS A 1 360 ? 27.182 -3.002 -18.468 1.00 66.56 360 CYS A N 1
ATOM 2840 C CA . CYS A 1 360 ? 28.243 -2.321 -17.747 1.00 66.56 360 CYS A CA 1
ATOM 2841 C C . CYS A 1 360 ? 28.486 -2.999 -16.394 1.00 66.56 360 CYS A C 1
ATOM 2843 O O . CYS A 1 360 ? 27.595 -3.035 -15.552 1.00 66.56 360 CYS A O 1
ATOM 2845 N N . GLU A 1 361 ? 29.704 -3.505 -16.182 1.00 61.75 361 GLU A N 1
ATOM 2846 C CA . GLU A 1 361 ? 30.111 -4.091 -14.899 1.00 61.75 361 GLU A CA 1
ATOM 2847 C C . GLU A 1 361 ? 30.197 -3.017 -13.792 1.00 61.75 361 GLU A C 1
ATOM 2849 O O . GLU A 1 361 ? 30.094 -3.366 -12.623 1.00 61.75 361 GLU A O 1
ATOM 2854 N N . SER A 1 362 ? 30.356 -1.722 -14.132 1.00 63.47 362 SER A N 1
ATOM 2855 C CA . SER A 1 362 ? 30.359 -0.595 -13.181 1.00 63.47 362 SER A CA 1
ATOM 2856 C C . SER A 1 362 ? 30.210 0.776 -13.859 1.00 63.47 362 SER A C 1
ATOM 2858 O O . SER A 1 362 ? 30.878 1.058 -14.847 1.00 63.47 362 SER A O 1
ATOM 2860 N N . LEU A 1 363 ? 29.394 1.684 -13.304 1.00 63.88 363 LEU A N 1
ATOM 2861 C CA . LEU A 1 363 ? 29.382 3.097 -13.730 1.00 63.88 363 LEU A CA 1
ATOM 2862 C C . LEU A 1 363 ? 30.635 3.864 -13.269 1.00 63.88 363 LEU A C 1
ATOM 2864 O O . LEU A 1 363 ? 31.043 4.832 -13.899 1.00 63.88 363 LEU A O 1
ATOM 2868 N N . ASN A 1 364 ? 31.344 3.380 -12.246 1.00 67.62 364 ASN A N 1
ATOM 2869 C CA . ASN A 1 364 ? 32.608 3.973 -11.794 1.00 67.62 364 ASN A CA 1
ATOM 2870 C C . ASN A 1 364 ? 33.809 3.608 -12.688 1.00 67.62 364 ASN A C 1
ATOM 2872 O O . ASN A 1 364 ? 34.948 3.622 -12.224 1.00 67.62 364 ASN A O 1
ATOM 2876 N N . ILE A 1 365 ? 33.563 3.294 -13.958 1.00 73.38 365 ILE A N 1
ATOM 2877 C CA . ILE A 1 365 ? 34.591 3.054 -14.965 1.00 73.38 365 ILE A CA 1
ATOM 2878 C C . ILE A 1 365 ? 35.096 4.404 -15.479 1.00 73.38 365 ILE A C 1
ATOM 2880 O O . ILE A 1 365 ? 34.330 5.294 -15.861 1.00 73.38 365 ILE A O 1
ATOM 2884 N N . THR A 1 366 ? 36.412 4.570 -15.480 1.00 80.75 366 THR A N 1
ATOM 2885 C CA . THR A 1 366 ? 37.063 5.707 -16.128 1.00 80.75 366 THR A CA 1
ATOM 2886 C C . THR A 1 366 ? 36.978 5.568 -17.645 1.00 80.75 366 THR A C 1
ATOM 2888 O O . THR A 1 366 ? 36.985 4.463 -18.195 1.00 80.75 366 THR A O 1
ATOM 2891 N N . MET A 1 367 ? 36.978 6.688 -18.368 1.00 80.94 367 MET A N 1
ATOM 2892 C CA . MET A 1 367 ? 36.980 6.638 -19.835 1.00 80.94 367 MET A CA 1
ATOM 2893 C C . MET A 1 367 ? 38.156 5.839 -20.407 1.00 80.94 367 MET A C 1
ATOM 2895 O O . MET A 1 367 ? 38.009 5.192 -21.440 1.00 80.94 367 MET A O 1
ATOM 2899 N N . ALA A 1 368 ? 39.314 5.839 -19.742 1.00 79.38 368 ALA A N 1
ATOM 2900 C CA . ALA A 1 368 ? 40.455 5.021 -20.144 1.00 79.38 368 ALA A CA 1
ATOM 2901 C C . ALA A 1 368 ? 40.141 3.514 -20.090 1.00 79.38 368 ALA A C 1
ATOM 2903 O O . ALA A 1 368 ? 40.389 2.804 -21.064 1.00 79.38 368 ALA A O 1
ATOM 2904 N N . GLU A 1 369 ? 39.552 3.043 -18.992 1.00 81.50 369 GLU A N 1
ATOM 2905 C CA . GLU A 1 369 ? 39.149 1.643 -18.811 1.00 81.50 369 GLU A CA 1
ATOM 2906 C C . GLU A 1 369 ? 38.066 1.234 -19.820 1.00 81.50 369 GLU A C 1
ATOM 2908 O O . GLU A 1 369 ? 38.186 0.191 -20.460 1.00 81.50 369 GLU A O 1
ATOM 2913 N N . MET A 1 370 ? 37.059 2.086 -20.048 1.00 83.75 370 MET A N 1
ATOM 2914 C CA . MET A 1 370 ? 36.014 1.842 -21.052 1.00 83.75 370 MET A CA 1
ATOM 2915 C C . MET A 1 370 ? 36.600 1.702 -22.467 1.00 83.75 370 MET A C 1
ATOM 2917 O O . MET A 1 370 ? 36.233 0.801 -23.225 1.00 83.75 370 MET A O 1
ATOM 2921 N N . MET A 1 371 ? 37.529 2.588 -22.838 1.00 82.00 371 MET A N 1
ATOM 2922 C CA . MET A 1 371 ? 38.141 2.590 -24.170 1.00 82.00 371 MET A CA 1
ATOM 2923 C C . MET A 1 371 ? 39.022 1.356 -24.413 1.00 82.00 371 MET A C 1
ATOM 2925 O O . MET A 1 371 ? 39.087 0.894 -25.555 1.00 82.00 371 MET A O 1
ATOM 2929 N N . ASN A 1 372 ? 39.631 0.814 -23.355 1.00 81.50 372 ASN A N 1
ATOM 2930 C CA . ASN A 1 372 ? 40.459 -0.396 -23.381 1.00 81.50 372 ASN A CA 1
ATOM 2931 C C . ASN A 1 372 ? 39.652 -1.698 -23.213 1.00 81.50 372 ASN A C 1
ATOM 2933 O O . ASN A 1 372 ? 40.216 -2.781 -23.313 1.00 81.50 372 ASN A O 1
ATOM 2937 N N . ASN A 1 373 ? 38.344 -1.621 -22.943 1.00 76.31 373 ASN A N 1
ATOM 2938 C CA . ASN A 1 373 ? 37.511 -2.806 -22.768 1.00 76.31 373 ASN A CA 1
ATOM 2939 C C . ASN A 1 373 ? 37.136 -3.424 -24.125 1.00 76.31 373 ASN A C 1
ATOM 2941 O O . ASN A 1 373 ? 36.253 -2.919 -24.827 1.00 76.31 373 ASN A O 1
ATOM 2945 N N . ASP A 1 374 ? 37.773 -4.539 -24.475 1.00 72.38 374 ASP A N 1
ATOM 2946 C CA . ASP A 1 374 ? 37.548 -5.260 -25.735 1.00 72.38 374 ASP A CA 1
ATOM 2947 C C . ASP A 1 374 ? 36.272 -6.122 -25.751 1.00 72.38 374 ASP A C 1
ATOM 2949 O O . ASP A 1 374 ? 35.908 -6.665 -26.791 1.00 72.38 374 ASP A O 1
ATOM 2953 N N . LYS A 1 375 ? 35.533 -6.216 -24.634 1.00 70.25 375 LYS A N 1
ATOM 2954 C CA . LYS A 1 375 ? 34.257 -6.957 -24.569 1.00 70.25 375 LYS A CA 1
ATOM 2955 C C . LYS A 1 375 ? 33.089 -6.217 -25.244 1.00 70.25 375 LYS A C 1
ATOM 2957 O O . LYS A 1 375 ? 32.026 -6.806 -25.460 1.00 70.25 375 LYS A O 1
ATOM 2962 N N . CYS A 1 376 ? 33.245 -4.924 -25.543 1.00 65.38 376 CYS A N 1
ATOM 2963 C CA . CYS A 1 376 ? 32.211 -4.128 -26.210 1.00 65.38 376 CYS A CA 1
ATOM 2964 C C . CYS A 1 376 ? 32.149 -4.473 -27.702 1.00 65.38 376 CYS A C 1
ATOM 2966 O O . CYS A 1 376 ? 33.180 -4.613 -28.357 1.00 65.38 376 CYS A O 1
ATOM 2968 N N . HIS A 1 377 ? 30.938 -4.580 -28.249 1.00 70.75 377 HIS A N 1
ATOM 2969 C CA . HIS A 1 377 ? 30.768 -4.776 -29.691 1.00 70.75 377 HIS A CA 1
ATOM 2970 C C . HIS A 1 377 ? 31.206 -3.504 -30.429 1.00 70.75 377 HIS A C 1
ATOM 2972 O O . HIS A 1 377 ? 31.292 -2.444 -29.827 1.00 70.75 377 HIS A O 1
ATOM 2978 N N . PHE A 1 378 ? 31.493 -3.585 -31.724 1.00 75.50 378 PHE A N 1
ATOM 2979 C CA . PHE A 1 378 ? 31.760 -2.392 -32.527 1.00 75.50 378 PHE A CA 1
ATOM 2980 C C . PHE A 1 378 ? 30.482 -1.960 -33.243 1.00 75.50 378 PHE A C 1
ATOM 2982 O O . PHE A 1 378 ? 29.805 -2.788 -33.860 1.00 75.50 378 PHE A O 1
ATOM 2989 N N . TYR A 1 379 ? 30.166 -0.667 -33.185 1.00 82.12 379 TYR A N 1
ATOM 2990 C CA . TYR A 1 379 ? 29.089 -0.066 -33.967 1.00 82.12 379 TYR A CA 1
ATOM 2991 C C . TYR A 1 379 ? 29.663 0.892 -35.003 1.00 82.12 379 TYR A C 1
ATOM 2993 O O . TYR A 1 379 ? 30.517 1.717 -34.701 1.00 82.12 379 TYR A O 1
ATOM 3001 N N . ILE A 1 380 ? 29.159 0.810 -36.231 1.00 84.69 380 ILE A N 1
ATOM 3002 C CA . ILE A 1 380 ? 29.445 1.819 -37.249 1.00 84.69 380 ILE A CA 1
ATOM 3003 C C . ILE A 1 380 ? 28.447 2.956 -37.034 1.00 84.69 380 ILE A C 1
ATOM 3005 O O . ILE A 1 380 ? 27.262 2.810 -37.341 1.00 84.69 380 ILE A O 1
ATOM 3009 N N . LEU A 1 381 ? 28.922 4.064 -36.467 1.00 88.56 381 LEU A N 1
ATOM 3010 C CA . LEU A 1 381 ? 28.136 5.284 -36.311 1.00 88.56 381 LEU A CA 1
ATOM 3011 C C . LEU A 1 381 ? 28.234 6.120 -37.589 1.00 88.56 381 LEU A C 1
ATOM 3013 O O . LEU A 1 381 ? 29.321 6.557 -37.963 1.00 88.56 381 LEU A O 1
ATOM 3017 N N . ILE A 1 382 ? 27.103 6.363 -38.252 1.00 90.12 382 ILE A N 1
ATOM 3018 C CA . ILE A 1 382 ? 27.041 7.218 -39.444 1.00 90.12 382 ILE A CA 1
ATOM 3019 C C . ILE A 1 382 ? 26.503 8.585 -39.012 1.00 90.12 382 ILE A C 1
ATOM 3021 O O . ILE A 1 382 ? 25.331 8.655 -38.637 1.00 90.12 382 ILE A O 1
ATOM 3025 N N . PRO A 1 383 ? 27.310 9.664 -39.017 1.00 89.38 383 PRO A N 1
ATOM 3026 C CA . PRO A 1 383 ? 26.830 10.996 -38.666 1.00 89.38 383 PRO A CA 1
ATOM 3027 C C . PRO A 1 383 ? 25.703 11.433 -39.599 1.00 89.38 383 PRO A C 1
ATOM 3029 O O . PRO A 1 383 ? 25.769 11.220 -40.810 1.00 89.38 383 PRO A O 1
ATOM 3032 N N . THR A 1 384 ? 24.684 12.072 -39.042 1.00 84.94 384 THR A N 1
ATOM 3033 C CA . THR A 1 384 ? 23.555 12.614 -39.803 1.00 84.94 384 THR A CA 1
ATOM 3034 C C . THR A 1 384 ? 23.290 14.056 -39.411 1.00 84.94 384 THR A C 1
ATOM 3036 O O . THR A 1 384 ? 23.416 14.417 -38.244 1.00 84.94 384 THR A O 1
ATOM 3039 N N . THR A 1 385 ? 22.860 14.870 -40.368 1.00 72.19 385 THR A N 1
ATOM 3040 C CA . THR A 1 385 ? 22.320 16.204 -40.110 1.00 72.19 385 THR A CA 1
ATOM 3041 C C . THR A 1 385 ? 20.803 16.092 -39.952 1.00 72.19 385 THR A C 1
ATOM 3043 O O . THR A 1 385 ? 20.112 15.653 -40.867 1.00 72.19 385 THR A O 1
ATOM 3046 N N . SER A 1 386 ? 20.261 16.453 -38.787 1.00 62.91 386 SER A N 1
ATOM 3047 C CA . SER A 1 386 ? 18.812 16.625 -38.610 1.00 62.91 386 SER A CA 1
ATOM 3048 C C . SER A 1 386 ? 18.533 17.973 -37.963 1.00 62.91 386 SER A C 1
ATOM 3050 O O . SER A 1 386 ? 19.184 18.347 -36.991 1.00 62.91 386 SER A O 1
ATOM 3052 N N . HIS A 1 387 ? 17.560 18.697 -38.516 1.00 55.00 387 HIS A N 1
ATOM 3053 C CA . HIS A 1 387 ? 17.174 20.044 -38.091 1.00 55.00 387 HIS A CA 1
ATOM 3054 C C . HIS A 1 387 ? 16.074 20.059 -37.011 1.00 55.00 387 HIS A C 1
ATOM 3056 O O . HIS A 1 387 ? 15.666 21.134 -36.582 1.00 55.00 387 HIS A O 1
ATOM 3062 N N . HIS A 1 388 ? 15.591 18.891 -36.564 1.00 56.50 388 HIS A N 1
ATOM 3063 C CA . HIS A 1 388 ? 14.385 18.766 -35.727 1.00 56.50 388 HIS A CA 1
ATOM 3064 C C . HIS A 1 388 ? 14.626 18.316 -34.277 1.00 56.50 388 HIS A C 1
ATOM 3066 O O . HIS A 1 388 ? 13.676 17.958 -33.588 1.00 56.50 388 HIS A O 1
ATOM 3072 N N . LEU A 1 389 ? 15.867 18.330 -33.792 1.00 61.16 389 LEU A N 1
ATOM 3073 C CA . LEU A 1 389 ? 16.193 17.882 -32.436 1.00 61.16 389 LEU A CA 1
ATOM 3074 C C . LEU A 1 389 ? 16.522 19.049 -31.494 1.00 61.16 389 LEU A C 1
ATOM 3076 O O . LEU A 1 389 ? 16.825 20.159 -31.936 1.00 61.16 389 LEU A O 1
ATOM 3080 N N . ALA A 1 390 ? 16.415 18.804 -30.185 1.00 61.09 390 ALA A N 1
ATOM 3081 C CA . ALA A 1 390 ? 16.625 19.812 -29.147 1.00 61.09 390 ALA A CA 1
ATOM 3082 C C . ALA A 1 390 ? 17.994 20.514 -29.275 1.00 61.09 390 ALA A C 1
ATOM 3084 O O . ALA A 1 390 ? 18.988 19.902 -29.663 1.00 61.09 390 ALA A O 1
ATOM 3085 N N . ARG A 1 391 ? 18.065 21.796 -28.879 1.00 61.91 391 ARG A N 1
ATOM 3086 C CA . ARG A 1 391 ? 19.253 22.672 -29.030 1.00 61.91 391 ARG A CA 1
ATOM 3087 C C . ARG A 1 391 ? 20.538 22.175 -28.343 1.00 61.91 391 ARG A C 1
ATOM 3089 O O . ARG A 1 391 ? 21.590 22.755 -28.579 1.00 61.91 391 ARG A O 1
ATOM 3096 N N . ASN A 1 392 ? 20.459 21.130 -27.520 1.00 77.00 392 ASN A N 1
ATOM 3097 C CA . ASN A 1 392 ? 21.566 20.637 -26.700 1.00 77.00 392 ASN A CA 1
ATOM 3098 C C . ASN A 1 392 ? 22.142 19.298 -27.194 1.00 77.00 392 ASN A C 1
ATOM 3100 O O . ASN A 1 392 ? 23.057 18.774 -26.563 1.00 77.00 392 ASN A O 1
ATOM 3104 N N . ILE A 1 393 ? 21.627 18.740 -28.299 1.00 82.75 393 ILE A N 1
ATOM 3105 C CA . ILE A 1 393 ? 22.172 17.510 -28.882 1.00 82.75 393 ILE A CA 1
ATOM 3106 C C . ILE A 1 393 ? 23.436 17.840 -29.664 1.00 82.75 393 ILE A C 1
ATOM 3108 O O . ILE A 1 393 ? 23.409 18.594 -30.635 1.00 82.75 393 ILE A O 1
ATOM 3112 N N . GLU A 1 394 ? 24.541 17.233 -29.255 1.00 86.00 394 GLU A N 1
ATOM 3113 C CA . GLU A 1 394 ? 25.855 17.507 -29.821 1.00 86.00 394 GLU A CA 1
ATOM 3114 C C . GLU A 1 394 ? 26.107 16.748 -31.125 1.00 86.00 394 GLU A C 1
ATOM 3116 O O . GLU A 1 394 ? 26.765 17.240 -32.042 1.00 86.00 394 GLU A O 1
ATOM 3121 N N . SER A 1 395 ? 25.616 15.515 -31.229 1.00 89.00 395 SER A N 1
ATOM 3122 C CA . SER A 1 395 ? 25.786 14.701 -32.431 1.00 89.00 395 SER A CA 1
ATOM 3123 C C . SER A 1 395 ? 24.632 13.731 -32.615 1.00 89.00 395 SER A C 1
ATOM 3125 O O . SER A 1 395 ? 24.067 13.211 -31.652 1.00 89.00 395 SER A O 1
ATOM 3127 N N . ILE A 1 396 ? 24.305 13.473 -33.878 1.00 90.19 396 ILE A N 1
ATOM 3128 C CA . ILE A 1 396 ? 23.206 12.603 -34.284 1.00 90.19 396 ILE A CA 1
ATOM 3129 C C . ILE A 1 396 ? 23.787 11.522 -35.190 1.00 90.19 396 ILE A C 1
ATOM 3131 O O . ILE A 1 396 ? 24.497 11.831 -36.152 1.00 90.19 396 ILE A O 1
ATOM 3135 N N . TYR A 1 397 ? 23.481 10.265 -34.889 1.00 92.50 397 TYR A N 1
ATOM 3136 C CA . TYR A 1 397 ? 23.984 9.111 -35.623 1.00 92.50 397 TYR A CA 1
ATOM 3137 C C . TYR A 1 397 ? 22.851 8.235 -36.130 1.00 92.50 397 TYR A C 1
ATOM 3139 O O . TYR A 1 397 ? 21.899 7.952 -35.407 1.00 92.50 397 TYR A O 1
ATOM 3147 N N . SER A 1 398 ? 22.997 7.720 -37.347 1.00 90.38 398 SER A N 1
ATOM 3148 C CA . SER A 1 398 ? 22.208 6.594 -37.828 1.00 90.38 398 SER A CA 1
ATOM 3149 C C . SER A 1 398 ? 22.960 5.285 -37.607 1.00 90.38 398 SER A C 1
ATOM 3151 O O . SER A 1 398 ? 24.151 5.180 -37.911 1.00 90.38 398 SER A O 1
ATOM 3153 N N . VAL A 1 399 ? 22.253 4.282 -37.086 1.00 89.44 399 VAL A N 1
ATOM 3154 C CA . VAL A 1 399 ? 22.775 2.930 -36.859 1.00 89.44 399 VAL A CA 1
ATOM 3155 C C . VAL A 1 399 ? 21.783 1.882 -37.362 1.00 89.44 399 VAL A C 1
ATOM 3157 O O . VAL A 1 399 ? 20.575 1.990 -37.153 1.00 89.44 399 VAL A O 1
ATOM 3160 N N . ASN A 1 400 ? 22.285 0.827 -38.005 1.00 86.31 400 ASN A N 1
ATOM 3161 C CA . ASN A 1 400 ? 21.473 -0.317 -38.430 1.00 86.31 400 ASN A CA 1
ATOM 3162 C C . ASN A 1 400 ? 21.683 -1.514 -37.491 1.00 86.31 400 ASN A C 1
ATOM 3164 O O . ASN A 1 400 ? 22.215 -2.548 -37.887 1.00 86.31 400 ASN A O 1
ATOM 3168 N N . ILE A 1 401 ? 21.312 -1.346 -36.221 1.00 86.44 401 ILE A N 1
ATOM 3169 C CA . ILE A 1 401 ? 21.463 -2.371 -35.180 1.00 86.44 401 ILE A CA 1
ATOM 3170 C C . ILE A 1 401 ? 20.144 -2.602 -34.449 1.00 86.44 401 ILE A C 1
ATOM 3172 O O . ILE A 1 401 ? 19.372 -1.672 -34.204 1.00 86.44 401 ILE A O 1
ATOM 3176 N N . THR A 1 402 ? 19.894 -3.860 -34.083 1.00 89.25 402 THR A N 1
ATOM 3177 C CA . THR A 1 402 ? 18.677 -4.255 -33.358 1.00 89.25 402 THR A CA 1
ATOM 3178 C C . THR A 1 402 ? 18.822 -4.157 -31.845 1.00 89.25 402 THR A C 1
ATOM 3180 O O . THR A 1 402 ? 17.825 -4.164 -31.130 1.00 89.25 402 THR A O 1
ATOM 3183 N N . LYS A 1 403 ? 20.056 -4.124 -31.338 1.00 91.00 403 LYS A N 1
ATOM 3184 C CA . LYS A 1 403 ? 20.360 -4.000 -29.912 1.00 91.00 403 LYS A CA 1
ATOM 3185 C C . LYS A 1 403 ? 21.314 -2.835 -29.724 1.00 91.00 403 LYS A C 1
ATOM 3187 O O . LYS A 1 403 ? 22.382 -2.852 -30.330 1.00 91.00 403 LYS A O 1
ATOM 3192 N N . ILE A 1 404 ? 20.916 -1.856 -28.922 1.00 89.69 404 ILE A N 1
ATOM 3193 C CA . ILE A 1 404 ? 21.739 -0.689 -28.608 1.00 89.69 404 ILE A CA 1
ATOM 3194 C C . ILE A 1 404 ? 22.386 -0.902 -27.246 1.00 89.69 404 ILE A C 1
ATOM 3196 O O . ILE A 1 404 ? 21.693 -1.115 -26.255 1.00 89.69 404 ILE A O 1
ATOM 3200 N N . ASP A 1 405 ? 23.712 -0.832 -27.218 1.00 89.12 405 ASP A N 1
ATOM 3201 C CA . ASP A 1 405 ? 24.508 -0.705 -26.002 1.00 89.12 405 ASP A CA 1
ATOM 3202 C C . ASP A 1 405 ? 25.007 0.750 -25.878 1.00 89.12 405 ASP A C 1
ATOM 3204 O O . ASP A 1 405 ? 25.842 1.185 -26.681 1.00 89.12 405 ASP A O 1
ATOM 3208 N N . PRO A 1 406 ? 24.513 1.524 -24.897 1.00 87.56 406 PRO A N 1
ATOM 3209 C CA . PRO A 1 406 ? 24.854 2.940 -24.743 1.00 87.56 406 PRO A CA 1
ATOM 3210 C C . PRO A 1 406 ? 26.338 3.202 -24.476 1.00 87.56 406 PRO A C 1
ATOM 3212 O O . PRO A 1 406 ? 26.856 4.241 -24.887 1.00 87.56 406 PRO A O 1
ATOM 3215 N N . ILE A 1 407 ? 27.039 2.274 -23.822 1.00 86.50 407 ILE A N 1
ATOM 3216 C CA . ILE A 1 407 ? 28.481 2.388 -23.570 1.00 86.50 407 ILE A CA 1
ATOM 3217 C C . ILE A 1 407 ? 29.247 2.212 -24.876 1.00 86.50 407 ILE A C 1
ATOM 3219 O O . ILE A 1 407 ? 30.184 2.958 -25.162 1.00 86.50 407 ILE A O 1
ATOM 3223 N N . THR A 1 408 ? 28.805 1.274 -25.712 1.00 88.69 408 THR A N 1
ATOM 3224 C CA . THR A 1 408 ? 29.393 1.088 -27.039 1.00 88.69 408 THR A CA 1
ATOM 3225 C C . THR A 1 408 ? 29.191 2.327 -27.919 1.00 88.69 408 THR A C 1
ATOM 3227 O O . THR A 1 408 ? 30.137 2.771 -28.567 1.00 88.69 408 THR A O 1
ATOM 3230 N N . ILE A 1 409 ? 28.000 2.937 -27.901 1.00 90.69 409 ILE A N 1
ATOM 3231 C CA . ILE A 1 409 ? 27.731 4.197 -28.618 1.00 90.69 409 ILE A CA 1
ATOM 3232 C C . ILE A 1 409 ? 28.709 5.300 -28.182 1.00 90.69 409 ILE A C 1
ATOM 3234 O O . ILE A 1 409 ? 29.326 5.949 -29.029 1.00 90.69 409 ILE A O 1
ATOM 3238 N N . LEU A 1 410 ? 28.903 5.481 -26.871 1.00 89.94 410 LEU A N 1
ATOM 3239 C CA . LEU A 1 410 ? 29.832 6.478 -26.340 1.00 89.94 410 LEU A CA 1
ATOM 3240 C C . LEU A 1 410 ? 31.282 6.196 -26.758 1.00 89.94 410 LEU A C 1
ATOM 3242 O O . LEU A 1 410 ? 32.003 7.109 -27.166 1.00 89.94 410 LEU A O 1
ATOM 3246 N N . LYS A 1 411 ? 31.710 4.931 -26.678 1.00 88.69 411 LYS A N 1
ATOM 3247 C CA . LYS A 1 411 ? 33.055 4.494 -27.075 1.00 88.69 411 LYS A CA 1
ATOM 3248 C C . LYS A 1 411 ? 33.349 4.860 -28.529 1.00 88.69 411 LYS A C 1
ATOM 3250 O O . LYS A 1 411 ? 34.407 5.420 -28.815 1.00 88.69 411 LYS A O 1
ATOM 3255 N N . GLU A 1 412 ? 32.411 4.596 -29.433 1.00 90.12 412 GLU A N 1
ATOM 3256 C CA . GLU A 1 412 ? 32.568 4.909 -30.856 1.00 90.12 412 GLU A CA 1
ATOM 3257 C C . GLU A 1 412 ? 32.527 6.416 -31.134 1.00 90.12 412 GLU A C 1
ATOM 3259 O O . GLU A 1 412 ? 33.383 6.922 -31.864 1.00 90.12 412 GLU A O 1
ATOM 3264 N N . HIS A 1 413 ? 31.637 7.167 -30.477 1.00 91.31 413 HIS A N 1
ATOM 3265 C CA . HIS A 1 413 ? 31.616 8.632 -30.576 1.00 91.31 413 HIS A CA 1
ATOM 3266 C C . HIS A 1 413 ? 32.989 9.242 -30.243 1.00 91.31 413 HIS A C 1
ATOM 3268 O O . HIS A 1 413 ? 33.523 10.063 -30.991 1.00 91.31 413 HIS A O 1
ATOM 3274 N N . LEU A 1 414 ? 33.615 8.793 -29.154 1.00 89.19 414 LEU A N 1
ATOM 3275 C CA . LEU A 1 414 ? 34.912 9.308 -28.703 1.00 89.19 414 LEU A CA 1
ATOM 3276 C C . LEU A 1 414 ? 36.095 8.820 -29.544 1.00 89.19 414 LEU A C 1
ATOM 3278 O O . LEU A 1 414 ? 37.144 9.470 -29.569 1.00 89.19 414 LEU A O 1
ATOM 3282 N N . ARG A 1 415 ? 35.961 7.684 -30.239 1.00 87.00 415 ARG A N 1
ATOM 3283 C CA . ARG A 1 415 ? 36.940 7.255 -31.252 1.00 87.00 415 ARG A CA 1
ATOM 3284 C C . ARG A 1 415 ? 36.930 8.199 -32.451 1.00 87.00 415 ARG A C 1
ATOM 3286 O O . ARG A 1 415 ? 38.003 8.552 -32.941 1.00 87.00 415 ARG A O 1
ATOM 3293 N N . MET A 1 416 ? 35.745 8.632 -32.878 1.00 87.44 416 MET A N 1
ATOM 3294 C CA . MET A 1 416 ? 35.566 9.560 -33.997 1.00 87.44 416 MET A CA 1
ATOM 3295 C C . MET A 1 416 ? 35.938 11.003 -33.625 1.00 87.44 416 MET A C 1
ATOM 3297 O O . MET A 1 416 ? 36.576 11.693 -34.420 1.00 87.44 416 MET A O 1
ATOM 3301 N N . ASN A 1 417 ? 35.596 11.456 -32.414 1.00 85.75 417 ASN A N 1
ATOM 3302 C CA . ASN A 1 417 ? 35.837 12.825 -31.958 1.00 85.75 417 ASN A CA 1
ATOM 3303 C C . ASN A 1 417 ? 37.024 12.918 -30.978 1.00 85.75 417 ASN A C 1
ATOM 3305 O O . ASN A 1 417 ? 36.894 12.794 -29.755 1.00 85.75 417 ASN A O 1
ATOM 3309 N N . LYS A 1 418 ? 38.217 13.182 -31.531 1.00 80.56 418 LYS A N 1
ATOM 3310 C CA . LYS A 1 418 ? 39.473 13.281 -30.763 1.00 80.56 418 LYS A CA 1
ATOM 3311 C C . LYS A 1 418 ? 39.473 14.413 -29.724 1.00 80.56 418 LYS A C 1
ATOM 3313 O O . LYS A 1 418 ? 40.221 14.307 -28.749 1.00 80.56 418 LYS A O 1
ATOM 3318 N N . THR A 1 419 ? 38.674 15.465 -29.912 1.00 80.50 419 THR A N 1
ATOM 3319 C CA . THR A 1 419 ? 38.582 16.602 -28.981 1.00 80.50 419 THR A CA 1
ATOM 3320 C C . THR A 1 419 ? 37.916 16.167 -27.677 1.00 80.50 419 THR A C 1
ATOM 3322 O O . THR A 1 419 ? 38.527 16.283 -26.613 1.00 80.50 419 THR A O 1
ATOM 3325 N N . HIS A 1 420 ? 36.749 15.522 -27.756 1.00 79.88 420 HIS A N 1
ATOM 3326 C CA . HIS A 1 420 ? 36.046 14.989 -26.578 1.00 79.88 420 HIS A CA 1
ATOM 3327 C C . HIS A 1 420 ? 36.833 13.889 -25.881 1.00 79.88 420 HIS A C 1
ATOM 3329 O O . HIS A 1 420 ? 36.846 13.806 -24.654 1.00 79.88 420 HIS A O 1
ATOM 3335 N N . ARG A 1 421 ? 37.575 13.074 -26.641 1.00 76.38 421 ARG A N 1
ATOM 3336 C CA . ARG A 1 421 ? 38.455 12.064 -26.044 1.00 76.38 421 ARG A CA 1
ATOM 3337 C C . ARG A 1 421 ? 39.459 12.673 -25.065 1.00 76.38 421 ARG A C 1
ATOM 3339 O O . ARG A 1 421 ? 39.797 12.018 -24.084 1.00 76.38 421 ARG A O 1
ATOM 3346 N N . ARG A 1 422 ? 39.960 13.887 -25.322 1.00 77.06 422 ARG A N 1
ATOM 3347 C CA . ARG A 1 422 ? 40.861 14.591 -24.395 1.00 77.06 422 ARG A CA 1
ATOM 3348 C C . ARG A 1 422 ? 40.095 15.160 -23.208 1.00 77.06 422 ARG A C 1
ATOM 3350 O O . ARG A 1 422 ? 40.544 14.996 -22.080 1.00 77.06 422 ARG A O 1
ATOM 3357 N N . GLU A 1 423 ? 38.948 15.772 -23.472 1.00 80.25 423 GLU A N 1
ATOM 3358 C CA . GLU A 1 423 ? 38.114 16.427 -22.465 1.00 80.25 423 GLU A CA 1
ATOM 3359 C C . GLU A 1 423 ? 37.592 15.464 -21.388 1.00 80.25 423 GLU A C 1
ATOM 3361 O O . GLU A 1 423 ? 37.678 15.750 -20.191 1.00 80.25 423 GLU A O 1
ATOM 3366 N N . PHE A 1 424 ? 37.105 14.293 -21.800 1.00 81.19 424 PHE A N 1
ATOM 3367 C CA . PHE A 1 424 ? 36.483 13.320 -20.902 1.00 81.19 424 PHE A CA 1
ATOM 3368 C C . PHE A 1 424 ? 37.454 12.240 -20.402 1.00 81.19 424 PHE A C 1
ATOM 3370 O O . PHE A 1 424 ? 37.065 11.413 -19.586 1.00 81.19 424 PHE A O 1
ATOM 3377 N N . ARG A 1 425 ? 38.731 12.239 -20.825 1.00 73.56 425 ARG A N 1
ATOM 3378 C CA . ARG A 1 425 ? 39.695 11.134 -20.603 1.00 73.56 425 ARG A CA 1
ATOM 3379 C C . ARG A 1 425 ? 39.789 10.627 -19.157 1.00 73.56 425 ARG A C 1
ATOM 3381 O O . ARG A 1 425 ? 39.977 9.431 -18.955 1.00 73.56 425 ARG A O 1
ATOM 3388 N N . MET A 1 426 ? 39.717 11.532 -18.183 1.00 75.88 426 MET A N 1
ATOM 3389 C CA . MET A 1 426 ? 39.871 11.231 -16.750 1.00 75.88 426 MET A CA 1
ATOM 3390 C C . MET A 1 426 ? 38.536 11.179 -15.999 1.00 75.88 426 MET A C 1
ATOM 3392 O O . MET A 1 426 ? 38.516 10.933 -14.796 1.00 75.88 426 MET A O 1
ATOM 3396 N N . GLN A 1 427 ? 37.427 11.451 -16.683 1.00 82.00 427 GLN A N 1
ATOM 3397 C CA . GLN A 1 427 ? 36.119 11.543 -16.053 1.00 82.00 427 GLN A CA 1
ATOM 3398 C C . GLN A 1 427 ? 35.490 10.151 -15.912 1.00 82.00 427 GLN A C 1
ATOM 3400 O O . GLN A 1 427 ? 35.831 9.215 -16.644 1.00 82.00 427 GLN A O 1
ATOM 3405 N N . ARG A 1 428 ? 34.578 10.012 -14.949 1.00 81.06 428 ARG A N 1
ATOM 3406 C CA . ARG A 1 428 ? 33.740 8.813 -14.782 1.00 81.06 428 ARG A CA 1
ATOM 3407 C C . ARG A 1 428 ? 32.317 9.126 -15.208 1.00 81.06 428 ARG A C 1
ATOM 3409 O O . ARG A 1 428 ? 31.870 10.256 -15.013 1.00 81.06 428 ARG A O 1
ATOM 3416 N N . ILE A 1 429 ? 31.619 8.137 -15.753 1.00 76.94 429 ILE A N 1
ATOM 3417 C CA . ILE A 1 429 ? 30.206 8.258 -16.122 1.00 76.94 429 ILE A CA 1
ATOM 3418 C C . ILE A 1 429 ? 29.373 8.060 -14.854 1.00 76.94 429 ILE A C 1
ATOM 3420 O O . ILE A 1 429 ? 29.400 6.998 -14.254 1.00 76.94 429 ILE A O 1
ATOM 3424 N N . VAL A 1 430 ? 28.623 9.069 -14.425 1.00 73.50 430 VAL A N 1
ATOM 3425 C CA . VAL A 1 430 ? 27.793 8.987 -13.209 1.00 73.50 430 VAL A CA 1
ATOM 3426 C C . VAL A 1 430 ? 26.331 8.665 -13.512 1.00 73.50 430 VAL A C 1
ATOM 3428 O O . VAL A 1 430 ? 25.619 8.172 -12.640 1.00 73.50 430 VAL A O 1
ATOM 3431 N N . LYS A 1 431 ? 25.869 8.932 -14.740 1.00 74.38 431 LYS A N 1
ATOM 3432 C CA . LYS A 1 431 ? 24.478 8.719 -15.157 1.00 74.38 431 LYS A CA 1
ATOM 3433 C C . LYS A 1 431 ? 24.386 8.575 -16.674 1.00 74.38 431 LYS A C 1
ATOM 3435 O O . LYS A 1 431 ? 25.155 9.208 -17.396 1.00 74.38 431 LYS A O 1
ATOM 3440 N N . ILE A 1 432 ? 23.436 7.772 -17.142 1.00 74.12 432 ILE A N 1
ATOM 3441 C CA . ILE A 1 432 ? 23.030 7.725 -18.547 1.00 74.12 432 ILE A CA 1
ATOM 3442 C C . ILE A 1 432 ? 21.509 7.842 -18.565 1.00 74.12 432 ILE A C 1
ATOM 3444 O O . ILE A 1 432 ? 20.856 6.959 -18.027 1.00 74.12 432 ILE A O 1
ATOM 3448 N N . ASP A 1 433 ? 20.966 8.904 -19.155 1.00 72.69 433 ASP A N 1
ATOM 3449 C CA . ASP A 1 433 ? 19.520 9.103 -19.285 1.00 72.69 433 ASP A CA 1
ATOM 3450 C C . ASP A 1 433 ? 19.055 8.853 -20.715 1.00 72.69 433 ASP A C 1
ATOM 3452 O O . ASP A 1 433 ? 19.789 9.116 -21.671 1.00 72.69 433 ASP A O 1
ATOM 3456 N N . PHE A 1 434 ? 17.808 8.398 -20.844 1.00 73.06 434 PHE A N 1
ATOM 3457 C CA . PHE A 1 434 ? 17.129 8.214 -22.122 1.00 73.06 434 PHE A CA 1
ATOM 3458 C C . PHE A 1 434 ? 15.911 9.114 -22.191 1.00 73.06 434 PHE A C 1
ATOM 3460 O O . PHE A 1 434 ? 15.180 9.260 -21.212 1.00 73.06 434 PHE A O 1
ATOM 3467 N N . LYS A 1 435 ? 15.694 9.713 -23.358 1.00 69.94 435 LYS A N 1
ATOM 3468 C CA . LYS A 1 435 ? 14.457 10.419 -23.668 1.00 69.94 435 LYS A CA 1
ATOM 3469 C C . LYS A 1 435 ? 14.023 10.056 -25.081 1.00 69.94 435 LYS A C 1
ATOM 3471 O O . LYS A 1 435 ? 14.845 9.970 -25.992 1.00 69.94 435 LYS A O 1
ATOM 3476 N N . ASN A 1 436 ? 12.731 9.793 -25.245 1.00 65.38 436 ASN A N 1
ATOM 3477 C CA . ASN A 1 436 ? 12.137 9.524 -26.548 1.00 65.38 436 ASN A CA 1
ATOM 3478 C C . ASN A 1 436 ? 11.447 10.797 -27.038 1.00 65.38 436 ASN A C 1
ATOM 3480 O O . ASN A 1 436 ? 10.700 11.396 -26.264 1.00 65.38 436 ASN A O 1
ATOM 3484 N N . ILE A 1 437 ? 11.665 11.192 -28.297 1.00 53.72 437 ILE A N 1
ATOM 3485 C CA . ILE A 1 437 ? 10.794 12.143 -29.001 1.00 53.72 437 ILE A CA 1
ATOM 3486 C C . ILE A 1 437 ? 10.634 11.709 -30.471 1.00 53.72 437 ILE A C 1
ATOM 3488 O O . ILE A 1 437 ? 11.594 11.625 -31.236 1.00 53.72 437 ILE A O 1
ATOM 3492 N N . THR A 1 438 ? 9.362 11.501 -30.834 1.00 52.56 438 THR A N 1
ATOM 3493 C CA . THR A 1 438 ? 8.732 11.342 -32.164 1.00 52.56 438 THR A CA 1
ATOM 3494 C C . THR A 1 438 ? 9.076 10.126 -33.035 1.00 52.56 438 THR A C 1
ATOM 3496 O O . THR A 1 438 ? 10.189 9.939 -33.521 1.00 52.56 438 THR A O 1
ATOM 3499 N N . LEU A 1 439 ? 8.023 9.350 -33.327 1.00 44.09 439 LEU A N 1
ATOM 3500 C CA . LEU A 1 439 ? 7.872 8.596 -34.570 1.00 44.09 439 LEU A CA 1
ATOM 3501 C C . LEU A 1 439 ? 7.585 9.613 -35.688 1.00 44.09 439 LEU A C 1
ATOM 3503 O O . LEU A 1 439 ? 6.613 10.354 -35.566 1.00 44.09 439 LEU A O 1
ATOM 3507 N N . ASN A 1 440 ? 8.406 9.647 -36.740 1.00 42.09 440 ASN A N 1
ATOM 3508 C CA . ASN A 1 440 ? 7.981 10.212 -38.027 1.00 42.09 440 ASN A CA 1
ATOM 3509 C C . ASN A 1 440 ? 7.108 9.207 -38.776 1.00 42.09 440 ASN A C 1
ATOM 3511 O O . ASN A 1 440 ? 7.458 7.998 -38.743 1.00 42.09 440 ASN A O 1
#

Sequence (440 aa):
MKYDMQIIGILVLTIVVIRCELRNLLLDSLQSDVVSNFNIMSKCESMDLKNFSGIMNMQPVLRFGMALLNHATLKYSVNTRTLVLDGGLHLNTFFLPHWVEHLKLNGLTMNNSEVFHLHRNLKNIEICNCLGTLHFADMFNIGELYVEHKSAIDMKDLGGSHTSMHFKNLSLNRSLNIPVGVVSIMLWNVTMSDKTVIRISSECESMIVGLSQCVINWQNTTGMDILECAVKELYKFVRCDGSDFFMLDLGDSYLTKRFTIPDNAAVICLTHVNGSKEFPVLVNESCKTLIIDNCTGVVVCHSLKSLELLSMLRFGLNNLEVQFNRRSNATLEICYQFTHNRSLQLAICTKNLRAIVFKCESLNITMAEMMNNDKCHFYILIPTTSHHLARNIESIYSVNITKIDPITILKEHLRMNKTHRREFRMQRIVKIDFKNITLN

pLDDT: mean 88.64, std 9.2, range [42.09, 98.44]

Organism: Trachipleistophora hominis (NCBI:txid72359)

=== Feature glossary ===
Key to the feature types in this record:

— What the protein is —

Primary structure: the covalent order of the twenty standard amino acids along the backbone. Two proteins with the same sequence will (almost always) fold to the same structure; two with 30% identity often share a fold but not the details.

Database cross-references. InterPro integrates a dozen domain/family signature databases into unified entries with residue-range hits. GO terms attach function/process/location labels with evidence codes. CATH codes position the fold in a four-level structural taxonomy. Organism is the NCBI-taxonomy species name.

— Where its atoms are —

The mmCIF block holds the 3D Cartesian coordinates of each backbone atom (N, Cα, C, O) in ångströms. mmCIF is the PDB's canonical archive format — a tagged-loop text representation of the atomic model.

Six rendered views show the 3D structure from the faces of a cube — i.e. along ±x, ±y, ±z. Rendering representation is drawn randomly per protein from cartoon (secondary-structure ribbons), sticks (backbone bonds), or molecular surface; coloring is either N→C rainbow (blue at the N-terminus through red at the C-terminus) or one color per chain.

— Local backbone conformation —

DSSP 8-state secondary structure assigns each residue one of H (α-helix), G (3₁₀-helix), I (π-helix), E (extended β-strand), B (isolated β-bridge), T (hydrogen-bonded turn), S (bend), or '-' (coil). The assignment is computed from backbone hydrogen-bond geometry via the Kabsch–Sander algorithm.

P-SEA three-state annotation labels each residue as helix, strand, or coil based purely on the geometry of the Cα trace. It serves as a fallback when the full backbone (and thus DSSP) is unavailable.

The φ/ψ torsion pair specifies the backbone conformation at each residue. φ rotates about the N–Cα bond, ψ about the Cα–C bond. Steric clashes forbid most of the (φ, ψ) plane — the allowed regions (α-helix basin, β-sheet basin, left-handed helix) are the Ramachandran-allowed regions.

— Global shape and packing —

The geometric summary reports three shape descriptors. Rg (radius of gyration) measures how spread out the Cα atoms are about their centre of mass; compact globular proteins have small Rg, elongated or unfolded ones large. Cα contacts (<8 Å, |i−j|>4) count long-range residue pairs in spatial proximity — high for tightly packed folds, near zero for rods or random coil. The bounding-box extents give the protein's footprint along x, y, z in Å.

Accessible surface area quantifies burial. A residue with SASA near zero is packed into the hydrophobic core; one with SASA >100 Å² sits on the surface. Computed here via the Shrake–Rupley numerical algorithm with a 1.4 Å probe.

Plot images: a contact map (which residues are close in 3D, as an N×N binary image), a Ramachandran scatter (backbone torsion angles, revealing secondary-structure composition at a glance), a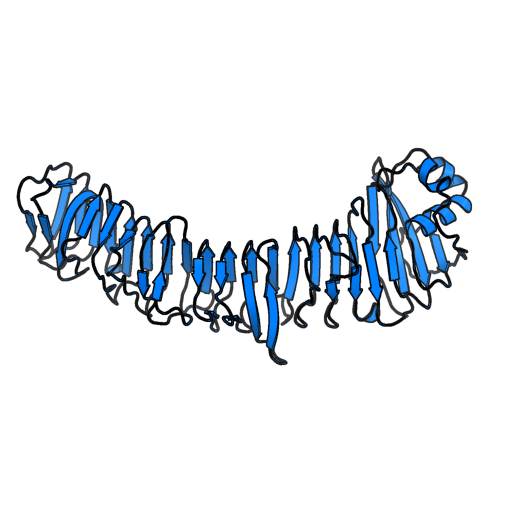nd — for AlphaFold structures — a PAE heatmap (pairwise prediction confidence).

— Structural neighborhood —

The Foldseek 3Di string encodes local tertiary geometry as a 20-letter alphabet — one character per residue — derived from the relative positions of nearby Cα atoms. Unlike the amino-acid sequence, 3Di is a direct function of the 3D structure, so two proteins with the same fold have similar 3Di strings even at low sequence identity.

Nearest PDB neighbors are the top structural matches found by Foldseek when searching this structure against the entire Protein Data Bank. Each hit reports a TM-score (0 to 1; >0.5 almost always implies the same fold) and an E-value. These are *structural* homologs — they may share no detectable sequence similarity.

— Confidence and disorder —

For AlphaFold models, the B-factor field carries pLDDT — the model's own estimate of local accuracy on a 0–100 scale. Regions with pLDDT<50 should be treated as essentially unmodeled; they often correspond to intrinsically disordered segments.

B-factor (Debye–Waller factor) reflects atomic displacement in the crystal lattice. It is an experimental observable (units Å²), not a prediction; low values mean the atom is pinned down, high values mean it moves or is heterogeneous across the crystal.

Predicted aligned error is AlphaFold's pairwise confidence. Unlike pLDDT (per-residue), PAE is per-residue-pair and captures whether two parts of the structure are correctly placed relative to each other. Units are ångströms of expected positional error.